Protein AF-A0A2T4ZI54-F1 (afdb_monomer)

pLDDT: mean 74.45, std 19.58, range [29.75, 97.88]

Foldseek 3Di:
DFAEEEQEDPVCVVLVVVVVVLVVVLVGGYQDDQDQDDPCRLVVSLVSLVPHLAYEQEAEQCLLVPVDDPVSSVVSQVVCVVVVRYDAEYCDDHQQCRDDPPSSVHDYAYCVVLSPDPPNQLPDPSNLVRQCSSCVSSVNNCSSQSSNLCRVQPPDQDDSLQVSLVVCVVDPVSVVSVVNVVVVVVVVVVVVVVVVVVVVVVLVVQLVVLLVVLVVCQVVVVVCVVVVHPDDRSDSCVSVVVSVVVVVVVVVVVVVVVVVVVVVVVCVVPDDDPPDPDDDDDDDPPVPPVVCPPPPPPPPPPPPPPDPDPPPPPDVVVVVVVVVVVVVVVVVVVVVVVVVVVVVVVVVVVVVVVVVVVVVVVVVVVVVVVVVVVVVVVVVVVVVVVVVVVVVVVVVVVVVVVVVVVVVVVVVVVVVVVVVVVVVVVVVVVVVVVVVVVPDDDDDDDDDDDDDDDDDDDDDDDDDDDDDDDDDDDDDDDDDDDPDDDDDDDPDDDPDQDWDDDQWKIFGQFPQWDWPVVPPPPDFGKTKIAGNVDRQKIKIKGKDFCVPNQDLVSSCCDPPAVRPDHFPWDWDDWAFQQDAPPQKGFIKIKIWGFPDDPPDTDTWIKIKTWIDGNVQRRMIIIMITIGHPVCVVVSVVSVSNRRRRMDTNHDDDDPPPD

Radius of gyration: 53.72 Å; Cα contacts (8 Å, |Δi|>4): 616; chains: 1; bounding box: 132×70×182 Å

Solvent-accessible surface area (backbone atoms only — not comparable to full-atom values): 38559 Å² total; per-residue (Å²): 127,33,47,34,22,80,44,66,59,78,90,49,44,71,67,49,50,55,52,49,51,66,47,40,76,72,73,47,46,63,56,77,88,77,76,75,72,65,99,57,28,79,53,54,54,49,55,50,44,69,49,21,55,29,32,37,35,47,41,54,62,61,76,76,40,86,90,54,92,52,64,71,55,53,51,53,44,52,53,26,47,77,72,72,26,51,46,49,33,24,60,29,90,67,73,48,80,70,45,65,85,74,57,35,78,48,82,53,39,59,39,34,68,52,73,72,42,83,78,65,64,49,78,38,68,41,54,31,52,50,39,34,52,55,13,52,73,72,72,37,62,58,45,36,61,50,43,40,18,43,61,75,36,44,96,55,90,39,71,46,42,51,52,47,32,69,73,43,65,85,39,77,64,23,54,56,51,48,54,54,47,52,51,53,50,52,51,53,48,50,51,54,49,51,51,54,51,48,56,50,48,54,52,51,49,61,38,51,54,42,50,49,50,47,61,66,45,45,62,56,47,56,56,38,52,76,66,78,42,96,70,80,78,80,56,68,61,57,53,47,46,55,47,54,46,56,46,50,54,47,51,51,49,53,49,53,52,49,50,50,50,50,53,51,51,50,50,64,68,69,54,70,79,80,78,76,94,71,89,80,88,85,92,83,76,71,79,62,62,70,67,57,70,81,73,64,87,84,62,89,84,76,75,77,83,84,66,77,88,78,83,63,101,73,50,67,71,58,55,50,51,49,51,55,49,48,55,50,49,50,53,51,49,51,54,50,50,50,53,49,49,52,51,50,50,51,52,52,52,48,52,51,50,51,53,51,48,51,50,52,49,51,51,50,54,52,50,54,48,53,52,50,52,50,50,52,52,51,51,53,51,51,50,54,53,49,50,53,52,48,53,52,52,53,51,52,52,50,52,52,52,48,56,54,50,50,50,52,50,51,55,48,50,54,50,49,54,49,51,50,51,51,53,48,52,53,47,54,51,48,50,56,50,49,69,60,50,78,77,69,83,90,89,88,85,90,91,85,89,81,89,81,86,84,87,82,88,85,87,81,87,91,79,90,85,89,89,83,87,88,84,88,83,86,84,86,84,88,90,80,93,72,91,76,78,78,78,77,77,80,77,79,85,75,93,63,76,59,63,49,72,56,78,48,35,31,27,42,55,37,89,66,49,43,77,48,85,83,59,78,60,97,66,63,70,56,50,42,34,33,28,71,92,38,81,72,28,35,37,40,39,37,53,43,74,22,74,84,21,68,41,46,64,53,36,42,44,55,61,56,41,69,17,103,69,50,58,63,58,58,76,77,46,83,41,73,57,74,86,44,63,87,56,53,49,55,32,28,44,35,30,42,37,64,52,80,52,104,88,49,85,49,75,25,34,36,44,35,41,38,31,24,43,74,93,39,64,23,35,29,37,37,37,42,35,38,25,48,65,92,45,48,75,56,54,54,51,40,51,50,56,24,47,48,50,50,42,80,68,42,94,73,88,55,80,65,65,91

Mean predicted aligned error: 22.23 Å

Sequence (658 aa):
MTDLFIAYRRADKERVDLIRQSLSSLGLTMAADIEPKGRGAAKAIRDAAASARVVLALWPAEILDPTQNHAGLYGLARTAHVDGRLVAARLAPLAVDKLEAPFDTLPTPDLSNWLAGDPRPAGAPEWQSLVGAIGRIIGRPALGELALALEADGATIGPAQIAFARRHREDAASATIWERFETAERERFADAFRKAHGVLMERHQGAQDRLKAALEAFPAYLQAVRKDATVQPPDPREAIADGAAALRDGVARLAADNERLQTALDRARVTPPPMAANGNRPWAWIGMTAAAFVVGSLGAATLTEFAGPFRGDAHPRIAGLAQAAQERAETVAQASAELARLREQARTAARRAETAEANLRNARTQLAHSQTELIQRQTQASEATGSTRRLQGELQAAQQALASAERKAQEAATRVAGLEQEVQALRETATAAADAAVTTGSVRPRPASGAAEPQPAPAPQPQAAPPAASAPLPPARPDGEVTGSVPPAPPPAMEGPYRHRRDRWSFAIPPGFRLDSENDLPGPVNSVLIHEQNRDAVVVVSANAARGACTAQAWYWDNIVEGSRPRRGEVTGDAALPQGEASFRGFAVRGRGVLQADRFRTDLDYYDLVAQRRGEPGVVYLVQARFPRSMAGEMIRSVHALWKDFEVTGPRAYPTRC

Secondary structure (DSSP, 8-state):
-EEEEEE--GGGHHHHHHHHHHHHTTT--BPP-----STTHHHHHHHHHHHEEEEEEEE-GGGG-TTS--HHHHHHHHHHHHTT-EEEEESS---GGGSPTTGGGS---B-HHHHH-SS--TT-HHHHHHHHHHHHHTT-TTHHHHHHHHHHHTTS--HHHHHHHHH-TTSHHHHHHHHHHHHHHHHHHHHHHHHHHHHHHHHHHHHHHHHHHHHHHHHHHHHHHTTT-------HHHHHHHHHHHHHHHHHHHHHHHHHHHHHHHHHHHSPPPP-S-------SSTTHHHHTTT-SS-TTSSSSS------TT-HHHHHHHHHHHHHHHHHHHHHHHHHHHHHHHHHHHHHHHHHHHHHHHHHHHHHHHHHHHHHHHHHHHHHHHHHHHHHHHHHHHHHHHHHHHHHHHHHHHHHHHHHHHHHHHHHHHHHHHHHHTT--------------------------------PPPPP--------PPPPPPPP---S--EEE-SSEEEEPPTTEEE-TT---SSS-EEEEEETTEEEEEEEEEEEE-TT-SSHHHHHIIIIISSSS---S-EEEEEEPPS--TTEEEEEEEEEEEEEETTEEEEEEEEEEEEEETT-TTEEEEEEEEEEGGGHHHHHHHHHHHHHT-EE-S--------

Organism: NCBI:txid1122261

Structure (mmCIF, N/CA/C/O backbone):
data_AF-A0A2T4ZI54-F1
#
_entry.id   AF-A0A2T4ZI54-F1
#
loop_
_atom_site.group_PDB
_atom_site.id
_atom_site.type_symbol
_atom_site.label_atom_id
_atom_site.label_alt_id
_atom_site.label_comp_id
_atom_site.label_asym_id
_atom_site.label_entity_id
_atom_site.label_seq_id
_atom_site.pdbx_PDB_ins_code
_atom_site.Cartn_x
_atom_site.Cartn_y
_atom_site.Cartn_z
_atom_site.occupancy
_atom_site.B_iso_or_equiv
_atom_site.auth_seq_id
_atom_site.auth_comp_id
_atom_site.auth_asym_id
_atom_site.auth_atom_id
_atom_site.pdbx_PDB_model_num
ATOM 1 N N . MET A 1 1 ? 22.259 -7.574 -18.062 1.00 79.25 1 MET A N 1
ATOM 2 C CA . MET A 1 1 ? 22.420 -6.857 -19.346 1.00 79.25 1 MET A CA 1
ATOM 3 C C . MET A 1 1 ? 22.139 -5.394 -19.056 1.00 79.25 1 MET A C 1
ATOM 5 O O . 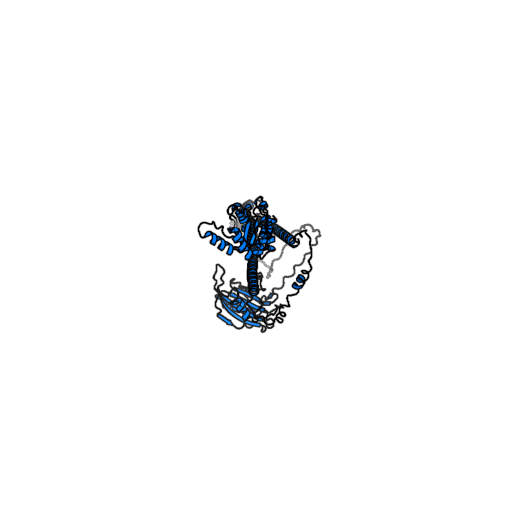MET A 1 1 ? 21.204 -5.156 -18.304 1.00 79.25 1 MET A O 1
ATOM 9 N N . THR A 1 2 ? 22.958 -4.454 -19.525 1.00 93.88 2 THR A N 1
ATOM 10 C CA . THR A 1 2 ? 22.757 -3.017 -19.256 1.00 93.88 2 THR A CA 1
ATOM 11 C C . THR A 1 2 ? 21.808 -2.406 -20.282 1.00 93.88 2 THR A C 1
ATOM 13 O O . THR A 1 2 ? 21.790 -2.820 -21.440 1.00 93.88 2 THR A O 1
ATOM 16 N N . ASP A 1 3 ? 21.020 -1.412 -19.889 1.00 94.75 3 ASP A N 1
ATOM 17 C CA . ASP A 1 3 ? 20.132 -0.711 -20.818 1.00 94.75 3 ASP A CA 1
ATOM 18 C C . ASP A 1 3 ? 20.918 0.207 -21.754 1.00 94.75 3 ASP A C 1
ATOM 20 O O . ASP A 1 3 ? 20.640 0.235 -22.951 1.00 94.75 3 ASP A O 1
ATOM 24 N N . LEU A 1 4 ? 21.920 0.921 -21.229 1.00 96.81 4 LEU A N 1
ATOM 25 C CA . LEU A 1 4 ? 22.591 1.998 -21.954 1.00 96.81 4 LEU A CA 1
ATOM 26 C C . LEU A 1 4 ? 24.120 1.970 -21.822 1.00 96.81 4 LEU A C 1
ATOM 28 O O . LEU A 1 4 ? 24.668 1.958 -20.718 1.00 96.81 4 LEU A O 1
ATOM 32 N N . PHE A 1 5 ? 24.808 2.075 -22.956 1.00 97.12 5 PHE A N 1
ATOM 33 C CA . PHE A 1 5 ? 26.211 2.481 -23.050 1.00 97.12 5 PHE A CA 1
ATOM 34 C C . PHE A 1 5 ? 26.284 3.868 -23.701 1.00 97.12 5 PHE A C 1
ATOM 36 O O . PHE A 1 5 ? 25.627 4.099 -24.714 1.00 97.12 5 PHE A O 1
ATOM 43 N N . ILE A 1 6 ? 27.083 4.790 -23.155 1.00 96.94 6 ILE A N 1
ATOM 44 C CA . ILE A 1 6 ? 27.324 6.099 -23.781 1.00 96.94 6 ILE A CA 1
ATOM 45 C C . ILE A 1 6 ? 28.722 6.103 -24.399 1.00 96.94 6 ILE A C 1
ATOM 47 O O . ILE A 1 6 ? 29.714 5.927 -23.695 1.00 96.94 6 ILE A O 1
ATOM 51 N N . ALA A 1 7 ? 28.791 6.334 -25.708 1.00 95.25 7 ALA A N 1
ATOM 52 C CA . ALA A 1 7 ? 30.020 6.535 -26.459 1.00 95.25 7 ALA A CA 1
ATOM 53 C C . ALA A 1 7 ? 30.257 8.043 -26.646 1.00 95.25 7 ALA A C 1
ATOM 55 O O . ALA A 1 7 ? 29.412 8.749 -27.196 1.00 95.25 7 ALA A O 1
ATOM 56 N N . TYR A 1 8 ? 31.398 8.543 -26.172 1.00 94.62 8 TYR A N 1
ATOM 57 C CA . TYR A 1 8 ? 31.727 9.970 -26.165 1.00 94.62 8 TYR A CA 1
ATOM 58 C C . TYR A 1 8 ? 33.244 10.202 -26.181 1.00 94.62 8 TYR A C 1
ATOM 60 O O . TYR A 1 8 ? 34.038 9.285 -25.957 1.00 94.62 8 TYR A O 1
ATOM 68 N N . ARG A 1 9 ? 33.658 11.446 -26.438 1.00 92.06 9 ARG A N 1
ATOM 69 C CA . ARG A 1 9 ? 35.056 11.888 -26.351 1.00 92.06 9 ARG A CA 1
ATOM 70 C C . ARG A 1 9 ? 35.384 12.282 -24.909 1.00 92.06 9 ARG A C 1
ATOM 72 O O . ARG A 1 9 ? 34.644 13.023 -24.278 1.00 92.06 9 ARG A O 1
ATOM 79 N N . ARG A 1 10 ? 36.533 11.835 -24.387 1.00 87.50 10 ARG A N 1
ATOM 80 C CA . ARG A 1 10 ? 36.926 12.044 -22.976 1.00 87.50 10 ARG A CA 1
ATOM 81 C C . ARG A 1 10 ? 36.964 13.517 -22.534 1.00 87.50 10 ARG A C 1
ATOM 83 O O . ARG A 1 10 ? 36.727 13.780 -21.361 1.00 87.50 10 ARG A O 1
ATOM 90 N N . ALA A 1 11 ? 37.255 14.446 -23.447 1.00 90.31 11 ALA A N 1
ATOM 91 C CA . ALA A 1 11 ? 37.250 15.886 -23.174 1.00 90.31 11 ALA A CA 1
ATOM 92 C C . ALA A 1 11 ? 35.875 16.394 -22.700 1.00 90.31 11 ALA A C 1
ATOM 94 O O . ALA A 1 11 ? 35.802 17.290 -21.870 1.00 90.31 11 ALA A O 1
ATOM 95 N N . ASP A 1 12 ? 34.793 15.764 -23.159 1.00 92.06 12 ASP A N 1
ATOM 96 C CA . ASP A 1 12 ? 33.416 16.150 -22.858 1.00 92.06 12 ASP A CA 1
ATOM 97 C C . ASP A 1 12 ? 32.852 15.482 -21.593 1.00 92.06 12 ASP A C 1
ATOM 99 O O . ASP A 1 12 ? 31.653 15.590 -21.324 1.00 92.06 12 ASP A O 1
ATOM 103 N N . LYS A 1 13 ? 33.686 14.771 -20.813 1.00 92.50 13 LYS A N 1
ATOM 104 C CA . LYS A 1 13 ? 33.238 13.921 -19.697 1.00 92.50 13 LYS A CA 1
ATOM 105 C C . LYS A 1 13 ? 32.281 14.629 -18.740 1.00 92.50 13 LYS A C 1
ATOM 107 O O . LYS A 1 13 ? 31.249 14.057 -18.421 1.00 92.50 13 LYS A O 1
ATOM 112 N N . GLU A 1 14 ? 32.569 15.865 -18.346 1.00 92.38 14 GLU A N 1
ATOM 113 C CA . GLU A 1 14 ? 31.722 16.626 -17.418 1.00 92.38 14 GLU A CA 1
ATOM 114 C C . GLU A 1 14 ? 30.298 16.826 -17.964 1.00 92.38 14 GLU A C 1
ATOM 116 O O . GLU A 1 14 ? 29.322 16.568 -17.262 1.00 92.38 14 GLU A O 1
ATOM 121 N N . ARG A 1 15 ? 30.158 17.184 -19.250 1.00 93.88 15 ARG A N 1
ATOM 122 C CA . ARG A 1 15 ? 28.851 17.328 -19.922 1.00 93.88 15 ARG A CA 1
ATOM 123 C C . ARG A 1 15 ? 28.124 15.990 -20.036 1.00 93.88 15 ARG A C 1
ATOM 125 O O . ARG A 1 15 ? 26.908 15.917 -19.866 1.00 93.88 15 ARG A O 1
ATOM 132 N N . VAL A 1 16 ? 28.870 14.922 -20.310 1.00 94.50 16 VAL A N 1
ATOM 133 C CA . VAL A 1 16 ? 28.321 13.565 -20.411 1.00 94.50 16 VAL A CA 1
ATOM 134 C C . VAL A 1 16 ? 27.897 13.022 -19.050 1.00 94.50 16 VAL A C 1
ATOM 136 O O . VAL A 1 16 ? 26.894 12.317 -18.976 1.00 94.50 16 VAL A O 1
ATOM 139 N N . ASP A 1 17 ? 28.582 13.386 -17.969 1.00 94.50 17 ASP A N 1
ATOM 140 C CA . ASP A 1 17 ? 28.205 12.991 -16.615 1.00 94.50 17 ASP A CA 1
ATOM 141 C C . ASP A 1 17 ? 26.891 13.665 -16.169 1.00 94.50 17 ASP A C 1
ATOM 143 O O . ASP A 1 17 ? 26.088 13.023 -15.490 1.00 94.50 17 ASP A O 1
ATOM 147 N N . LEU A 1 18 ? 26.580 14.879 -16.649 1.00 94.69 18 LEU A N 1
ATOM 148 C CA . LEU A 1 18 ? 25.251 15.492 -16.481 1.00 94.69 18 LEU A CA 1
ATOM 149 C C . LEU A 1 18 ? 24.150 14.698 -17.210 1.00 94.69 18 LEU A C 1
ATOM 151 O O . LEU A 1 18 ? 23.104 14.422 -16.624 1.00 94.69 18 LEU A O 1
ATOM 155 N N . ILE A 1 19 ? 24.390 14.269 -18.456 1.00 95.44 19 ILE A N 1
ATOM 156 C CA . ILE A 1 19 ? 23.457 13.412 -19.218 1.00 95.44 19 ILE A CA 1
ATOM 157 C C . ILE A 1 19 ? 23.288 12.051 -18.523 1.00 95.44 19 ILE A C 1
ATOM 159 O O . ILE A 1 19 ? 22.170 11.570 -18.353 1.00 95.44 19 ILE A O 1
ATOM 163 N N . ARG A 1 20 ? 24.393 11.441 -18.075 1.00 95.50 20 ARG A N 1
ATOM 164 C CA . ARG A 1 20 ? 24.437 10.174 -17.327 1.00 95.50 20 ARG A CA 1
ATOM 165 C C . ARG A 1 20 ? 23.597 10.253 -16.052 1.00 95.50 20 ARG A C 1
ATOM 167 O O . ARG A 1 20 ? 22.807 9.349 -15.802 1.00 95.50 20 ARG A O 1
ATOM 174 N N . GLN A 1 21 ? 23.715 11.330 -15.274 1.00 94.00 21 GLN A N 1
ATOM 175 C CA . GLN A 1 21 ? 22.882 11.562 -14.087 1.00 94.00 21 GLN A CA 1
ATOM 176 C C . GLN A 1 21 ? 21.392 11.660 -14.449 1.00 94.00 21 GLN A C 1
ATOM 178 O O . GLN A 1 21 ? 20.573 10.971 -13.841 1.00 94.00 21 GLN A O 1
ATOM 183 N N . SER A 1 22 ? 21.048 12.450 -15.472 1.00 94.25 22 SER A N 1
ATOM 184 C CA . SER A 1 22 ? 19.662 12.662 -15.914 1.00 94.25 22 SER A CA 1
ATOM 185 C C . SER A 1 22 ? 19.012 11.447 -16.591 1.00 94.25 22 SER A C 1
ATOM 187 O O . SER A 1 22 ? 17.789 11.358 -16.616 1.00 94.25 22 SER A O 1
ATOM 189 N N . LEU A 1 23 ? 19.791 10.504 -17.133 1.00 95.62 23 LEU A N 1
ATOM 190 C CA . LEU A 1 23 ? 19.287 9.217 -17.636 1.00 95.62 23 LEU A CA 1
ATOM 191 C C . LEU A 1 23 ? 19.207 8.159 -16.524 1.00 95.62 23 LEU A C 1
ATOM 193 O O . LEU A 1 23 ? 18.268 7.365 -16.497 1.00 95.62 23 LEU A O 1
ATOM 197 N N . SER A 1 24 ? 20.148 8.175 -15.576 1.00 94.69 24 SER A N 1
ATOM 198 C CA . SER A 1 24 ? 20.141 7.300 -14.396 1.00 94.69 24 SER A CA 1
ATOM 199 C C . SER A 1 24 ? 18.912 7.540 -13.507 1.00 94.69 24 SER A C 1
ATOM 201 O O . SER A 1 24 ? 18.289 6.583 -13.047 1.00 94.69 24 SER A O 1
ATOM 203 N N . SER A 1 25 ? 18.478 8.798 -13.340 1.00 93.06 25 SER A N 1
ATOM 204 C CA . SER A 1 25 ? 17.264 9.136 -12.576 1.00 93.06 25 SER A CA 1
ATOM 205 C C . SER A 1 25 ? 15.961 8.580 -13.178 1.00 93.06 25 SER A C 1
ATOM 207 O O . SER A 1 25 ? 14.980 8.437 -12.453 1.00 93.06 25 SER A O 1
ATOM 209 N N . LEU A 1 26 ? 15.953 8.184 -14.459 1.00 94.75 26 LEU A N 1
ATOM 210 C CA . LEU A 1 26 ? 14.836 7.480 -15.116 1.00 94.75 26 LEU A CA 1
ATOM 211 C C . LEU A 1 26 ? 14.829 5.957 -14.837 1.00 94.75 26 LEU A C 1
ATOM 213 O O . LEU A 1 26 ? 14.049 5.199 -15.432 1.00 94.75 26 LEU A O 1
ATOM 217 N N . GLY A 1 27 ? 15.724 5.487 -13.961 1.00 93.50 27 GLY A N 1
ATOM 218 C CA . GLY A 1 27 ? 15.899 4.076 -13.623 1.00 93.50 27 GLY A CA 1
ATOM 219 C C . GLY A 1 27 ? 16.558 3.262 -14.739 1.00 93.50 27 GLY A C 1
ATOM 220 O O . GLY A 1 27 ? 16.216 2.097 -14.920 1.00 93.50 27 GLY A O 1
ATOM 221 N N . LEU A 1 28 ? 17.445 3.871 -15.535 1.00 94.75 28 LEU A N 1
ATOM 222 C CA . LEU A 1 28 ? 18.171 3.180 -16.605 1.00 94.75 28 LEU A CA 1
ATOM 223 C C . LEU A 1 28 ? 19.477 2.576 -16.090 1.00 94.75 28 LEU A C 1
ATOM 225 O O . LEU A 1 28 ? 20.313 3.277 -15.519 1.00 94.75 28 LEU A O 1
ATOM 229 N N . THR A 1 29 ? 19.697 1.284 -16.348 1.00 94.94 29 THR A N 1
ATOM 230 C CA . THR A 1 29 ? 20.961 0.639 -15.975 1.00 94.94 29 THR A CA 1
ATOM 231 C C . THR A 1 29 ? 22.064 1.019 -16.961 1.00 94.94 29 THR A C 1
ATOM 233 O O . THR A 1 29 ? 22.042 0.666 -18.143 1.00 94.94 29 THR A O 1
ATOM 236 N N . MET A 1 30 ? 23.053 1.768 -16.479 1.00 94.31 30 MET A N 1
ATOM 237 C CA . MET A 1 30 ? 24.139 2.275 -17.313 1.00 94.31 30 MET A CA 1
ATOM 238 C C . MET A 1 30 ? 25.399 1.424 -17.204 1.00 94.31 30 MET A C 1
ATOM 240 O O . MET A 1 30 ? 25.796 1.002 -16.119 1.00 94.31 30 MET A O 1
ATOM 244 N N . ALA A 1 31 ? 26.074 1.223 -18.334 1.00 92.69 31 ALA A N 1
ATOM 245 C CA . ALA A 1 31 ? 27.422 0.681 -18.347 1.00 92.69 31 ALA A CA 1
ATOM 246 C C . ALA A 1 31 ? 28.390 1.606 -17.583 1.00 92.69 31 ALA A C 1
ATOM 248 O O . ALA A 1 31 ? 28.329 2.841 -17.695 1.00 92.69 31 ALA A O 1
ATOM 249 N N . ALA A 1 32 ? 29.292 0.988 -16.817 1.00 84.94 32 ALA A N 1
ATOM 250 C CA . ALA A 1 32 ? 30.359 1.689 -16.115 1.00 84.94 32 ALA A CA 1
ATOM 251 C C . ALA A 1 32 ? 31.218 2.495 -17.102 1.00 84.94 32 ALA A C 1
ATOM 253 O O . ALA A 1 32 ? 31.451 2.061 -18.231 1.00 84.94 32 ALA A O 1
ATOM 254 N N . ASP A 1 33 ? 31.695 3.665 -16.674 1.00 84.12 33 ASP A N 1
ATOM 255 C CA . ASP A 1 33 ? 32.693 4.411 -17.437 1.00 84.12 33 ASP A CA 1
ATOM 256 C C . ASP A 1 33 ? 34.033 3.658 -17.384 1.00 84.12 33 ASP A C 1
ATOM 258 O O . ASP A 1 33 ? 34.635 3.509 -16.319 1.00 84.12 33 ASP A O 1
ATOM 262 N N . ILE A 1 34 ? 34.468 3.123 -18.526 1.00 81.81 34 ILE A N 1
ATOM 263 C CA . ILE A 1 34 ? 35.694 2.329 -18.625 1.00 81.81 34 ILE A CA 1
ATOM 264 C C . ILE A 1 34 ? 36.848 3.279 -18.920 1.00 81.81 34 ILE A C 1
ATOM 266 O O . ILE A 1 34 ? 37.116 3.614 -20.075 1.00 81.81 34 ILE A O 1
ATOM 270 N N . GLU A 1 35 ? 37.576 3.673 -17.874 1.00 74.12 35 GLU A N 1
ATOM 271 C CA . GLU A 1 35 ? 38.832 4.394 -18.058 1.00 74.12 35 GLU A CA 1
ATOM 272 C C . GLU A 1 35 ? 39.824 3.538 -18.866 1.00 74.12 35 GLU A C 1
ATOM 274 O O . GLU A 1 35 ? 40.182 2.436 -18.434 1.00 74.12 35 GLU A O 1
ATOM 279 N N . PRO A 1 36 ? 40.326 4.020 -20.019 1.00 65.75 36 PRO A N 1
ATOM 280 C CA . PRO A 1 36 ? 41.179 3.218 -20.881 1.00 65.75 36 PRO A CA 1
ATOM 281 C C . PRO A 1 36 ? 42.621 3.153 -20.355 1.00 65.75 36 PRO A C 1
ATOM 283 O O . PRO A 1 36 ? 43.523 3.822 -20.858 1.00 65.75 36 PRO A O 1
ATOM 286 N N . LYS A 1 37 ? 42.848 2.323 -19.333 1.00 70.94 37 LYS A N 1
ATOM 287 C CA . LYS A 1 37 ? 44.170 2.028 -18.763 1.00 70.94 37 LYS A CA 1
ATOM 288 C C . LYS A 1 37 ? 44.643 0.640 -19.219 1.00 70.94 37 LYS A C 1
ATOM 290 O O . LYS A 1 37 ? 44.110 -0.384 -18.807 1.00 70.94 37 LYS A O 1
ATOM 295 N N . GLY A 1 38 ? 45.676 0.611 -20.065 1.00 73.69 38 GLY A N 1
ATOM 296 C CA . GLY A 1 38 ? 46.354 -0.615 -20.513 1.00 73.69 38 GLY A CA 1
ATOM 297 C C . GLY A 1 38 ? 45.797 -1.268 -21.789 1.00 73.69 38 GLY A C 1
ATOM 298 O O . GLY A 1 38 ? 44.783 -0.854 -22.352 1.00 73.69 38 GLY A O 1
ATOM 299 N N . ARG A 1 39 ? 46.482 -2.325 -22.258 1.00 72.44 39 ARG A N 1
ATOM 300 C CA . ARG A 1 39 ? 46.256 -2.979 -23.571 1.00 72.44 39 ARG A CA 1
ATOM 301 C C . ARG A 1 39 ? 44.875 -3.642 -23.755 1.00 72.44 39 ARG A C 1
ATOM 303 O O . ARG A 1 39 ? 44.551 -4.037 -24.868 1.00 72.44 39 ARG A O 1
ATOM 310 N N . GLY A 1 40 ? 44.061 -3.764 -22.701 1.00 82.62 40 GLY A N 1
ATOM 311 C CA . GLY A 1 40 ? 42.714 -4.353 -22.757 1.00 82.62 40 GLY A CA 1
ATOM 312 C C . GLY A 1 40 ? 41.566 -3.359 -22.989 1.00 82.62 40 GLY A C 1
ATOM 313 O O . GLY A 1 40 ? 40.462 -3.781 -23.328 1.00 82.62 40 GLY A O 1
ATOM 314 N N . ALA A 1 41 ? 41.804 -2.052 -22.839 1.00 82.69 41 ALA A N 1
ATOM 315 C CA . ALA A 1 41 ? 40.751 -1.034 -22.774 1.00 82.69 41 ALA A CA 1
ATOM 316 C C . ALA A 1 41 ? 39.789 -1.023 -23.976 1.00 82.69 41 ALA A C 1
ATOM 318 O O . ALA A 1 41 ? 38.573 -1.081 -23.809 1.00 82.69 41 ALA A O 1
ATOM 319 N N . ALA A 1 42 ? 40.325 -1.018 -25.200 1.00 84.62 42 ALA A N 1
ATOM 320 C CA . ALA A 1 42 ? 39.523 -1.009 -26.427 1.00 84.62 42 ALA A CA 1
ATOM 321 C C . ALA A 1 42 ? 38.756 -2.325 -26.673 1.00 84.62 42 ALA A C 1
ATOM 323 O O . ALA A 1 42 ? 37.841 -2.367 -27.497 1.00 84.62 42 ALA A O 1
ATOM 324 N N . LYS A 1 43 ? 39.121 -3.417 -25.985 1.00 89.75 43 LYS A N 1
ATOM 325 C CA . LYS A 1 43 ? 38.301 -4.631 -25.942 1.00 89.75 43 LYS A CA 1
ATOM 326 C C . LYS A 1 43 ? 37.165 -4.448 -24.934 1.00 89.75 43 LYS A C 1
ATOM 328 O O . LYS A 1 43 ? 36.015 -4.538 -25.332 1.00 89.75 43 LYS A O 1
ATOM 333 N N . ALA A 1 44 ? 37.478 -4.069 -23.694 1.00 89.50 44 ALA A N 1
ATOM 334 C CA . ALA A 1 44 ? 36.484 -3.866 -22.637 1.00 89.50 44 ALA A CA 1
ATOM 335 C C . ALA A 1 44 ? 35.383 -2.855 -23.021 1.00 89.50 44 ALA A C 1
ATOM 337 O O . ALA A 1 44 ? 34.211 -3.103 -22.762 1.00 89.50 44 ALA A O 1
ATOM 338 N N . ILE A 1 45 ? 35.737 -1.760 -23.705 1.00 91.31 45 ILE A N 1
ATOM 339 C CA . ILE A 1 45 ? 34.778 -0.778 -24.242 1.00 91.31 45 ILE A CA 1
ATOM 340 C C . ILE A 1 45 ? 33.834 -1.407 -25.280 1.00 91.31 45 ILE A C 1
ATOM 342 O O . ILE A 1 45 ? 32.628 -1.174 -25.229 1.00 91.31 45 ILE A O 1
ATOM 346 N N . ARG A 1 46 ? 34.357 -2.227 -26.204 1.00 91.25 46 ARG A N 1
ATOM 347 C CA . ARG A 1 46 ? 33.536 -2.930 -27.205 1.00 91.25 46 ARG A CA 1
ATOM 348 C C . ARG A 1 46 ? 32.660 -4.003 -26.571 1.00 91.25 46 ARG A C 1
ATOM 350 O O . ARG A 1 46 ? 31.490 -4.083 -26.917 1.00 91.25 46 ARG A O 1
ATOM 357 N N . ASP A 1 47 ? 33.193 -4.767 -25.622 1.00 92.38 47 ASP A N 1
ATOM 358 C CA . ASP A 1 47 ? 32.447 -5.791 -24.887 1.00 92.38 47 ASP A CA 1
ATOM 359 C C . ASP A 1 47 ? 31.299 -5.143 -24.078 1.00 92.38 47 ASP A C 1
ATOM 361 O O . ASP A 1 47 ? 30.165 -5.623 -24.107 1.00 92.38 47 ASP A O 1
ATOM 365 N N . ALA A 1 48 ? 31.548 -3.994 -23.435 1.00 93.06 48 ALA A N 1
ATOM 366 C CA . ALA A 1 48 ? 30.530 -3.228 -22.716 1.00 93.06 48 ALA A CA 1
ATOM 367 C C . ALA A 1 48 ? 29.453 -2.646 -23.647 1.00 93.06 48 ALA A C 1
ATOM 369 O O . ALA A 1 48 ? 28.265 -2.798 -23.361 1.00 93.06 48 ALA A O 1
ATOM 370 N N . ALA A 1 49 ? 29.841 -2.044 -24.777 1.00 93.81 49 ALA A N 1
ATOM 371 C CA . ALA A 1 49 ? 28.899 -1.548 -25.781 1.00 93.81 49 ALA A CA 1
ATOM 372 C C . ALA A 1 49 ? 28.071 -2.686 -26.408 1.00 93.81 49 ALA A C 1
ATOM 374 O O . ALA A 1 49 ? 26.859 -2.556 -26.563 1.00 93.81 49 ALA A O 1
ATOM 375 N N . ALA A 1 50 ? 28.690 -3.837 -26.689 1.00 93.56 50 ALA A N 1
ATOM 376 C CA . ALA A 1 50 ? 28.000 -5.027 -27.179 1.00 93.56 50 ALA A CA 1
ATOM 377 C C . ALA A 1 50 ? 26.995 -5.580 -26.155 1.00 93.56 50 ALA A C 1
ATOM 379 O O . ALA A 1 50 ? 25.925 -6.041 -26.552 1.00 93.56 50 ALA A O 1
ATOM 380 N N . SER A 1 51 ? 27.303 -5.492 -24.855 1.00 94.19 51 SER A N 1
ATOM 381 C CA . SER A 1 51 ? 26.425 -5.935 -23.760 1.00 94.19 51 SER A CA 1
ATOM 382 C C . SER A 1 51 ? 25.224 -5.020 -23.478 1.00 94.19 51 SER A C 1
ATOM 384 O O . SER A 1 51 ? 24.307 -5.435 -22.765 1.00 94.19 51 SER A O 1
ATOM 386 N N . ALA A 1 52 ? 25.224 -3.794 -24.014 1.00 96.50 52 ALA A N 1
ATOM 387 C CA . ALA A 1 52 ? 24.183 -2.801 -23.777 1.00 96.50 52 ALA A CA 1
ATOM 388 C C . ALA A 1 52 ? 23.026 -2.912 -24.782 1.00 96.50 52 ALA A C 1
ATOM 390 O O . ALA A 1 52 ? 23.216 -3.247 -25.952 1.00 96.50 52 ALA A O 1
ATOM 391 N N . ARG A 1 53 ? 21.803 -2.606 -24.343 1.00 96.62 53 ARG A N 1
ATOM 392 C CA . ARG A 1 53 ? 20.608 -2.638 -25.206 1.00 96.62 53 ARG A CA 1
ATOM 393 C C . ARG A 1 53 ? 20.552 -1.444 -26.164 1.00 96.62 53 ARG A C 1
ATOM 395 O O . ARG A 1 53 ? 20.115 -1.609 -27.297 1.00 96.62 53 ARG A O 1
ATOM 402 N N . VAL A 1 54 ? 21.047 -0.284 -25.732 1.00 97.38 54 VAL A N 1
ATOM 403 C CA . VAL A 1 54 ? 21.223 0.938 -26.531 1.00 97.38 54 VAL A CA 1
ATOM 404 C C . VAL A 1 54 ? 22.657 1.442 -26.413 1.00 97.38 54 VAL A C 1
ATOM 406 O O . VAL A 1 54 ? 23.245 1.437 -25.330 1.00 97.38 54 VAL A O 1
ATOM 409 N N . VAL A 1 55 ? 23.193 1.945 -27.523 1.00 97.50 55 VAL A N 1
ATOM 410 C CA . VAL A 1 55 ? 24.418 2.749 -27.553 1.00 97.50 55 VAL A CA 1
ATOM 411 C C . VAL A 1 55 ? 24.038 4.181 -27.914 1.00 97.50 55 VAL A C 1
ATOM 413 O O . VAL A 1 55 ? 23.527 4.431 -29.003 1.00 97.50 55 VAL A O 1
ATOM 416 N N . LEU A 1 56 ? 24.291 5.121 -27.006 1.00 97.88 56 LEU A N 1
ATOM 417 C CA . LEU A 1 56 ? 24.136 6.553 -27.245 1.00 97.88 56 LEU A CA 1
ATOM 418 C C . LEU A 1 56 ? 25.478 7.144 -27.688 1.00 97.88 56 LEU A C 1
ATOM 420 O O . LEU A 1 56 ? 26.399 7.240 -26.880 1.00 97.88 56 LEU A O 1
ATOM 424 N N . ALA A 1 57 ? 25.588 7.541 -28.954 1.00 96.88 57 ALA A N 1
ATOM 425 C CA . ALA A 1 57 ? 26.728 8.298 -29.464 1.00 96.88 57 ALA A CA 1
ATOM 426 C C . ALA A 1 57 ? 26.509 9.800 -29.237 1.00 96.88 57 ALA A C 1
ATOM 428 O O . ALA A 1 57 ? 25.515 10.369 -29.693 1.00 96.88 57 ALA A O 1
ATOM 429 N N . LEU A 1 58 ? 27.444 10.435 -28.531 1.00 96.81 58 LEU A N 1
ATOM 430 C CA . LEU A 1 58 ? 27.438 11.871 -28.266 1.00 96.81 58 LEU A CA 1
ATOM 431 C C . LEU A 1 58 ? 28.517 12.550 -29.109 1.00 96.81 58 LEU A C 1
ATOM 433 O O . LEU A 1 58 ? 29.712 12.369 -28.870 1.00 96.81 58 LEU A O 1
ATOM 437 N N . TRP A 1 59 ? 28.082 13.315 -30.108 1.00 96.06 59 TRP A N 1
ATOM 438 C CA . TRP A 1 59 ? 28.955 13.987 -31.064 1.00 96.06 59 TRP A CA 1
ATOM 439 C C . TRP A 1 59 ? 29.431 15.348 -30.521 1.00 96.06 59 TRP A C 1
ATOM 441 O O . TRP A 1 59 ? 28.594 16.228 -30.283 1.00 96.06 59 TRP A O 1
ATOM 451 N N . PRO A 1 60 ? 30.747 15.549 -30.319 1.00 94.50 60 PRO A N 1
ATOM 452 C CA . PRO A 1 60 ? 31.322 16.854 -29.995 1.00 94.50 60 PRO A CA 1
ATOM 453 C C . PRO A 1 60 ? 31.434 17.738 -31.251 1.00 94.50 60 PRO A C 1
ATOM 455 O O . PRO A 1 60 ? 31.284 17.246 -32.370 1.00 94.50 60 PRO A O 1
ATOM 458 N N . ALA A 1 61 ? 31.734 19.032 -31.092 1.00 91.19 61 ALA A N 1
ATOM 459 C CA . ALA A 1 61 ? 31.907 19.949 -32.230 1.00 91.19 61 ALA A CA 1
ATOM 460 C C . ALA A 1 61 ? 33.070 19.524 -33.145 1.00 91.19 61 ALA A C 1
ATOM 462 O O . ALA A 1 61 ? 32.996 19.616 -34.368 1.00 91.19 61 ALA A O 1
ATOM 463 N N . GLU A 1 62 ? 34.138 19.012 -32.537 1.00 92.81 62 GLU A N 1
ATOM 464 C CA . GLU A 1 62 ? 35.379 18.624 -33.200 1.00 92.81 62 GLU A CA 1
ATOM 465 C C . GLU A 1 62 ? 35.265 17.323 -34.000 1.00 92.81 62 GLU A C 1
ATOM 467 O O . GLU A 1 62 ? 36.216 16.940 -34.662 1.00 92.81 62 GLU A O 1
ATOM 472 N N . ILE A 1 63 ? 34.110 16.652 -34.014 1.00 92.50 63 ILE A N 1
ATOM 473 C CA . ILE A 1 63 ? 33.915 15.403 -34.770 1.00 92.50 63 ILE A CA 1
ATOM 474 C C . ILE A 1 63 ? 34.131 15.553 -36.292 1.00 92.50 63 ILE A C 1
ATOM 476 O O . ILE A 1 63 ? 34.345 14.560 -36.991 1.00 92.50 63 ILE A O 1
ATOM 480 N N . LEU A 1 64 ? 34.064 16.793 -36.793 1.00 90.31 64 LEU A N 1
ATOM 481 C CA . LEU A 1 64 ? 34.336 17.183 -38.180 1.00 90.31 64 LEU A CA 1
ATOM 482 C C . LEU A 1 64 ? 35.767 17.711 -38.399 1.00 90.31 64 LEU A C 1
ATOM 484 O O . LEU A 1 64 ? 36.105 18.075 -39.522 1.00 90.31 64 LEU A O 1
ATOM 488 N N . ASP A 1 65 ? 36.596 17.787 -37.355 1.00 88.62 65 ASP A N 1
ATOM 489 C CA . ASP A 1 65 ? 38.003 18.175 -37.454 1.00 88.62 65 ASP A CA 1
ATOM 490 C C . ASP A 1 65 ? 38.833 16.973 -37.949 1.00 88.62 65 ASP A C 1
ATOM 492 O O . ASP A 1 65 ? 39.043 16.016 -37.197 1.00 88.62 65 ASP A O 1
ATOM 496 N N . PRO A 1 66 ? 39.346 16.991 -39.197 1.00 81.12 66 PRO A N 1
ATOM 497 C CA . PRO A 1 66 ? 40.093 15.865 -39.752 1.00 81.12 66 PRO A CA 1
ATOM 498 C C . PRO A 1 66 ? 41.455 15.660 -39.073 1.00 81.12 66 PRO A C 1
ATOM 500 O O . PRO A 1 66 ? 42.097 14.635 -39.299 1.00 81.12 66 PRO A O 1
ATOM 503 N N . THR A 1 67 ? 41.923 16.613 -38.257 1.00 84.25 67 THR A N 1
ATOM 504 C CA . THR A 1 67 ? 43.174 16.480 -37.497 1.00 84.25 67 THR A CA 1
ATOM 505 C C . THR A 1 67 ? 43.004 15.646 -36.224 1.00 84.25 67 THR A C 1
ATOM 507 O O . THR A 1 67 ? 43.998 15.196 -35.647 1.00 84.25 67 THR A O 1
ATOM 510 N N . GLN A 1 68 ? 41.764 15.387 -35.794 1.00 84.88 68 GLN A N 1
ATOM 511 C CA . GLN A 1 68 ? 41.467 14.669 -34.559 1.00 84.88 68 GLN A CA 1
ATOM 512 C C . GLN A 1 68 ? 41.013 13.228 -34.808 1.00 84.88 68 GLN A C 1
ATOM 514 O O . GLN A 1 68 ? 40.159 12.925 -35.640 1.00 84.88 68 GLN A O 1
ATOM 519 N N . ASN A 1 69 ? 41.584 12.294 -34.043 1.00 84.31 69 ASN A N 1
ATOM 520 C CA . ASN A 1 69 ? 41.271 10.877 -34.193 1.00 84.31 69 ASN A CA 1
ATOM 521 C C . ASN A 1 69 ? 39.962 10.507 -33.475 1.00 84.31 69 ASN A C 1
ATOM 523 O O . ASN A 1 69 ? 39.953 10.181 -32.286 1.00 84.31 69 ASN A O 1
ATOM 527 N N . HIS A 1 70 ? 38.870 10.490 -34.237 1.00 87.06 70 HIS A N 1
ATOM 528 C CA . HIS A 1 70 ? 37.545 10.066 -33.779 1.00 87.06 70 HIS A CA 1
ATOM 529 C C . HIS A 1 70 ? 37.156 8.636 -34.196 1.00 87.06 70 HIS A C 1
ATOM 531 O O . HIS A 1 70 ? 36.031 8.205 -33.935 1.00 87.06 70 HIS A O 1
ATOM 537 N N . ALA A 1 71 ? 38.075 7.862 -34.790 1.00 85.88 71 ALA A N 1
ATOM 538 C CA . ALA A 1 71 ? 37.782 6.544 -35.365 1.00 85.88 71 ALA A CA 1
ATOM 539 C C . ALA A 1 71 ? 37.174 5.546 -34.358 1.00 85.88 71 ALA A C 1
ATOM 541 O O . ALA A 1 71 ? 36.360 4.704 -34.729 1.00 85.88 71 ALA A O 1
ATOM 542 N N . GLY A 1 72 ? 37.520 5.658 -33.069 1.00 87.19 72 GLY A N 1
ATOM 543 C CA . GLY A 1 72 ? 36.925 4.836 -32.010 1.00 87.19 72 GLY A CA 1
ATOM 544 C C . GLY A 1 72 ? 35.439 5.123 -31.761 1.00 87.19 72 GLY A C 1
ATOM 545 O O . GLY A 1 72 ? 34.670 4.189 -31.544 1.00 87.19 72 GLY A O 1
ATOM 546 N N . LEU A 1 73 ? 35.021 6.393 -31.829 1.00 91.62 73 LEU A N 1
ATOM 547 C CA . LEU A 1 73 ? 33.623 6.793 -31.637 1.00 91.62 73 LEU A CA 1
ATOM 548 C C . LEU A 1 73 ? 32.777 6.398 -32.854 1.00 91.62 73 LEU A C 1
ATOM 550 O O . LEU A 1 73 ? 31.749 5.744 -32.691 1.00 91.62 73 LEU A O 1
ATOM 554 N N . TYR A 1 74 ? 33.265 6.700 -34.061 1.00 92.81 74 TYR A N 1
ATOM 555 C CA . TYR A 1 74 ? 32.633 6.275 -35.312 1.00 92.81 74 TYR A CA 1
ATOM 556 C C . TYR A 1 74 ? 32.524 4.747 -35.424 1.00 92.81 74 TYR A C 1
ATOM 558 O O . TYR A 1 74 ? 31.469 4.235 -35.788 1.00 92.81 74 TYR A O 1
ATOM 566 N N . GLY A 1 75 ? 33.564 3.999 -35.037 1.00 93.00 75 GLY A N 1
ATOM 567 C CA . GLY A 1 75 ? 33.540 2.535 -35.032 1.00 93.00 75 GLY A CA 1
ATOM 568 C C . GLY A 1 75 ? 32.446 1.953 -34.130 1.00 93.00 75 GLY A C 1
ATOM 569 O O . GLY A 1 75 ? 31.690 1.091 -34.571 1.00 93.00 75 GLY A O 1
ATOM 570 N N . LEU A 1 76 ? 32.310 2.460 -32.898 1.00 93.94 76 LEU A N 1
ATOM 571 C CA . LEU A 1 76 ? 31.246 2.040 -31.975 1.00 93.94 76 LEU A CA 1
ATOM 572 C C . LEU A 1 76 ? 29.853 2.425 -32.488 1.00 93.94 76 LEU A C 1
ATOM 574 O O . LEU A 1 76 ? 28.945 1.592 -32.470 1.00 93.94 76 LEU A O 1
ATOM 578 N N . ALA A 1 77 ? 29.689 3.660 -32.973 1.00 95.12 77 ALA A N 1
ATOM 579 C CA . ALA A 1 77 ? 28.423 4.135 -33.521 1.00 95.12 77 ALA A CA 1
ATOM 580 C C . ALA A 1 77 ? 27.995 3.309 -34.746 1.00 95.12 77 ALA A C 1
ATOM 582 O O . ALA A 1 77 ? 26.834 2.920 -34.851 1.00 95.12 77 ALA A O 1
ATOM 583 N N . ARG A 1 78 ? 28.935 2.964 -35.637 1.00 95.69 78 ARG A N 1
ATOM 584 C CA . ARG A 1 78 ? 28.666 2.171 -36.844 1.00 95.69 78 ARG A CA 1
ATOM 585 C C . ARG A 1 78 ? 28.239 0.747 -36.499 1.00 95.69 78 ARG A C 1
ATOM 587 O O . ARG A 1 78 ? 27.255 0.272 -37.058 1.00 95.69 78 ARG A O 1
ATOM 594 N N . THR A 1 79 ? 28.916 0.090 -35.552 1.00 94.94 79 THR A N 1
ATOM 595 C CA . THR A 1 79 ? 28.496 -1.232 -35.054 1.00 94.94 79 THR A CA 1
ATOM 596 C C . THR A 1 79 ? 27.088 -1.171 -34.457 1.00 94.94 79 THR A C 1
ATOM 598 O O . THR A 1 79 ? 26.219 -1.939 -34.854 1.00 94.94 79 THR A O 1
ATOM 601 N N . ALA A 1 80 ? 26.819 -0.199 -33.580 1.00 95.94 80 ALA A N 1
ATOM 602 C CA . ALA A 1 80 ? 25.499 -0.040 -32.977 1.00 95.94 80 ALA A CA 1
ATOM 603 C C . ALA A 1 80 ? 24.390 0.298 -33.989 1.00 95.94 80 ALA A C 1
ATOM 605 O O . ALA A 1 80 ? 23.244 -0.100 -33.784 1.00 95.94 80 ALA A O 1
ATOM 606 N N . HIS A 1 81 ? 24.706 1.021 -35.068 1.00 96.44 81 HIS A N 1
ATOM 607 C CA . HIS A 1 81 ? 23.756 1.322 -36.138 1.00 96.44 81 HIS A CA 1
ATOM 608 C C . HIS A 1 81 ? 23.366 0.059 -36.911 1.00 96.44 81 HIS A C 1
ATOM 610 O O . HIS A 1 81 ? 22.178 -0.187 -37.098 1.00 96.44 81 HIS A O 1
ATOM 616 N N . VAL A 1 82 ? 24.351 -0.762 -37.301 1.00 96.06 82 VAL A N 1
ATOM 617 C CA . VAL A 1 82 ? 24.119 -2.052 -37.979 1.00 96.06 82 VAL A CA 1
ATOM 618 C C . VAL A 1 82 ? 23.247 -2.978 -37.124 1.00 96.06 82 VAL A C 1
ATOM 620 O O . VAL A 1 82 ? 22.357 -3.638 -37.652 1.00 96.06 82 VAL A O 1
ATOM 623 N N . ASP A 1 83 ? 23.438 -2.962 -35.804 1.00 95.19 83 ASP A N 1
ATOM 624 C CA . ASP A 1 83 ? 22.633 -3.744 -34.858 1.00 95.19 83 ASP A CA 1
ATOM 625 C C . ASP A 1 83 ? 21.244 -3.135 -34.553 1.00 95.19 83 ASP A C 1
ATOM 627 O O . ASP A 1 83 ? 20.485 -3.708 -33.771 1.00 95.19 83 ASP A O 1
ATOM 631 N N . GLY A 1 84 ? 20.906 -1.956 -35.090 1.00 95.75 84 GLY A N 1
ATOM 632 C CA . GLY A 1 84 ? 19.651 -1.248 -34.791 1.00 95.75 84 GLY A CA 1
ATOM 633 C C . GLY A 1 84 ? 19.549 -0.682 -33.364 1.00 95.75 84 GLY A C 1
ATOM 634 O O . GLY A 1 84 ? 18.450 -0.405 -32.889 1.00 95.75 84 GLY A O 1
ATOM 635 N N . ARG A 1 85 ? 20.683 -0.517 -32.668 1.00 96.81 85 ARG A N 1
ATOM 636 C CA . ARG A 1 85 ? 20.785 -0.100 -31.251 1.00 96.81 85 ARG A CA 1
ATOM 637 C C . ARG A 1 85 ? 21.315 1.322 -31.039 1.00 96.81 85 ARG A C 1
ATOM 639 O O . ARG A 1 85 ? 21.466 1.747 -29.893 1.00 96.81 85 ARG A O 1
ATOM 646 N N . LEU A 1 86 ? 21.644 2.043 -32.111 1.00 97.50 86 LEU A N 1
ATOM 647 C CA . LEU A 1 86 ? 22.201 3.394 -32.032 1.00 97.50 86 LEU A CA 1
ATOM 648 C C . LEU A 1 86 ? 21.127 4.452 -31.746 1.00 97.50 86 LEU A C 1
ATOM 650 O O . LEU A 1 86 ? 20.132 4.555 -32.461 1.00 97.50 86 LEU A O 1
ATOM 654 N N . VAL A 1 87 ? 21.414 5.321 -30.780 1.00 97.56 87 VAL A N 1
ATOM 655 C CA . VAL A 1 87 ? 20.826 6.662 -30.660 1.00 97.56 87 VAL A CA 1
ATOM 656 C C . VAL A 1 87 ? 21.962 7.680 -30.761 1.00 97.56 87 VAL A C 1
ATOM 658 O O . VAL A 1 87 ? 23.055 7.435 -30.256 1.00 97.56 87 VAL A O 1
ATOM 661 N N . ALA A 1 88 ? 21.729 8.813 -31.417 1.00 96.75 88 ALA A N 1
ATOM 662 C CA . ALA A 1 88 ? 22.727 9.863 -31.598 1.00 96.75 88 ALA A CA 1
ATOM 663 C C . ALA A 1 88 ? 22.232 11.192 -31.013 1.00 96.75 88 ALA A C 1
ATOM 665 O O . ALA A 1 88 ? 21.045 11.497 -31.089 1.00 96.75 88 ALA A O 1
ATOM 666 N N . ALA A 1 89 ? 23.136 11.997 -30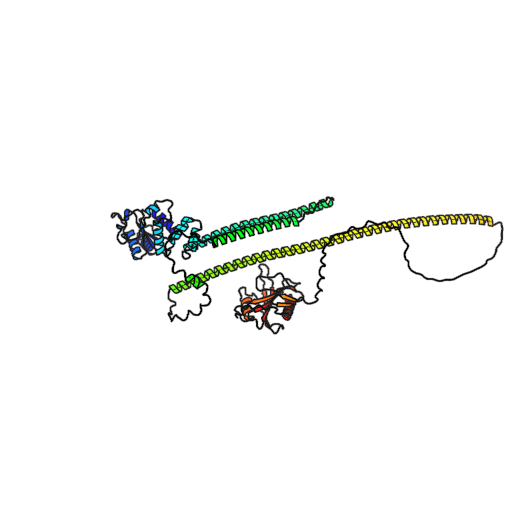.457 1.00 97.25 89 ALA A N 1
ATOM 667 C CA . ALA A 1 89 ? 22.866 13.385 -30.081 1.00 97.25 89 ALA A CA 1
ATOM 668 C C . ALA A 1 89 ? 24.136 14.241 -30.202 1.00 97.25 89 ALA A C 1
ATOM 670 O O . ALA A 1 89 ? 25.252 13.721 -30.196 1.00 97.25 89 ALA A O 1
ATOM 671 N N . ARG A 1 90 ? 23.974 15.560 -30.316 1.00 95.81 90 ARG A N 1
ATOM 672 C CA . ARG A 1 90 ? 25.070 16.539 -30.370 1.00 95.81 90 ARG A CA 1
ATOM 673 C C . ARG A 1 90 ? 25.284 17.191 -29.004 1.00 95.81 90 ARG A C 1
ATOM 675 O O . ARG A 1 90 ? 24.319 17.491 -28.307 1.00 95.81 90 ARG A O 1
ATOM 682 N N . LEU A 1 91 ? 26.543 17.443 -28.648 1.00 94.94 91 LEU A N 1
ATOM 683 C CA . LEU A 1 91 ? 26.947 18.194 -27.445 1.00 94.94 91 LEU A CA 1
ATOM 684 C C . LEU A 1 91 ? 27.209 19.687 -27.720 1.00 94.94 91 LEU A C 1
ATOM 686 O O . LEU A 1 91 ? 27.484 20.452 -26.794 1.00 94.94 91 LEU A O 1
ATOM 690 N N . ALA A 1 92 ? 27.184 20.076 -28.994 1.00 91.94 92 ALA A N 1
ATOM 691 C CA . ALA A 1 92 ? 27.462 21.408 -29.514 1.00 91.94 92 ALA A CA 1
ATOM 692 C C . ALA A 1 92 ? 26.775 21.576 -30.887 1.00 91.94 92 ALA A C 1
ATOM 694 O O . ALA A 1 92 ? 26.604 20.570 -31.586 1.00 91.94 92 ALA A O 1
ATOM 695 N N . PRO A 1 93 ? 26.457 22.810 -31.322 1.00 89.69 93 PRO A N 1
ATOM 696 C CA . PRO A 1 93 ? 25.907 23.057 -32.650 1.00 89.69 93 PRO A CA 1
ATOM 697 C C . PRO A 1 93 ? 26.822 22.519 -33.751 1.00 89.69 93 PRO A C 1
ATOM 699 O O . PRO A 1 93 ? 27.977 22.921 -33.880 1.00 89.69 93 PRO A O 1
ATOM 702 N N . LEU A 1 94 ? 26.288 21.591 -34.545 1.00 90.75 94 LEU A N 1
ATOM 703 C CA . LEU A 1 94 ? 27.028 20.864 -35.575 1.00 90.75 94 LEU A CA 1
ATOM 704 C C . LEU A 1 94 ? 26.173 20.679 -36.831 1.00 90.75 94 LEU A C 1
ATOM 706 O O . LEU A 1 94 ? 24.994 20.325 -36.731 1.00 90.75 94 LEU A O 1
ATOM 710 N N . ALA A 1 95 ? 26.796 20.866 -37.994 1.00 91.31 95 ALA A N 1
ATOM 711 C CA . ALA A 1 95 ? 26.248 20.545 -39.309 1.00 91.31 95 ALA A CA 1
ATOM 712 C C . ALA A 1 95 ? 26.187 19.014 -39.491 1.00 91.31 95 ALA A C 1
ATOM 714 O O . ALA A 1 95 ? 27.198 18.378 -39.790 1.00 91.31 95 ALA A O 1
ATOM 715 N N . VAL A 1 96 ? 25.017 18.420 -39.227 1.00 90.06 96 VAL A N 1
ATOM 716 C CA . VAL A 1 96 ? 24.800 16.956 -39.251 1.00 90.06 96 VAL A CA 1
ATOM 717 C C . VAL A 1 96 ? 25.033 16.386 -40.653 1.00 90.06 96 VAL A C 1
ATOM 719 O O . VAL A 1 96 ? 25.622 15.321 -40.782 1.00 90.06 96 VAL A O 1
ATOM 722 N N . ASP A 1 97 ? 24.695 17.155 -41.689 1.00 91.88 97 ASP A N 1
ATOM 723 C CA . ASP A 1 97 ? 24.926 16.893 -43.117 1.00 91.88 97 ASP A CA 1
ATOM 724 C C . ASP A 1 97 ? 26.399 16.665 -43.504 1.00 91.88 97 ASP A C 1
ATOM 726 O O . ASP A 1 97 ? 26.681 16.214 -44.611 1.00 91.88 97 ASP A O 1
ATOM 730 N N . LYS A 1 98 ? 27.344 16.972 -42.605 1.00 91.88 98 LYS A N 1
ATOM 731 C CA . LYS A 1 98 ? 28.787 16.773 -42.809 1.00 91.88 98 LYS A CA 1
ATOM 732 C C . LYS A 1 98 ? 29.353 15.548 -42.090 1.00 91.88 98 LYS A C 1
ATOM 734 O O . LYS A 1 98 ? 30.543 15.273 -42.236 1.00 91.88 98 LYS A O 1
ATOM 739 N N . LEU A 1 99 ? 28.548 14.838 -41.297 1.00 91.69 99 LEU A N 1
ATOM 740 C CA . LEU A 1 99 ? 28.952 13.557 -40.713 1.00 91.69 99 LEU A CA 1
ATOM 741 C C . LEU A 1 99 ? 29.095 12.495 -41.813 1.00 91.69 99 LEU A C 1
ATOM 743 O O . LEU A 1 99 ? 28.489 12.597 -42.877 1.00 91.69 99 LEU A O 1
ATOM 747 N N . GLU A 1 100 ? 29.885 11.449 -41.565 1.00 90.56 100 GLU A N 1
ATOM 748 C CA . GLU A 1 100 ? 29.936 10.320 -42.500 1.00 90.56 100 GLU A CA 1
ATOM 749 C C . GLU A 1 100 ? 28.601 9.554 -42.526 1.00 90.56 100 GLU A C 1
ATOM 751 O O . GLU A 1 100 ? 27.933 9.393 -41.500 1.00 90.56 100 GLU A O 1
ATOM 756 N N . ALA A 1 101 ? 28.228 9.026 -43.693 1.00 87.81 101 ALA A N 1
ATOM 757 C CA . ALA A 1 101 ? 27.067 8.151 -43.806 1.00 87.81 101 ALA A CA 1
ATOM 758 C C . ALA A 1 101 ? 27.257 6.883 -42.943 1.00 87.81 101 ALA A C 1
ATOM 760 O O . ALA A 1 101 ? 28.343 6.290 -42.953 1.00 87.81 101 ALA A O 1
ATOM 761 N N . PRO A 1 102 ? 26.225 6.424 -42.206 1.00 89.56 102 PRO A N 1
ATOM 762 C CA . PRO A 1 102 ? 24.822 6.849 -42.274 1.00 89.56 102 PRO A CA 1
ATOM 763 C C . PRO A 1 102 ? 24.416 7.915 -41.234 1.00 89.56 102 PRO A C 1
ATOM 765 O O . PRO A 1 102 ? 23.225 8.134 -41.022 1.00 89.56 102 PRO A O 1
ATOM 768 N N . PHE A 1 103 ? 25.358 8.532 -40.511 1.00 92.75 103 PHE A N 1
ATOM 769 C CA . PHE A 1 103 ? 25.040 9.430 -39.388 1.00 92.75 103 PHE A CA 1
ATOM 770 C C . PHE A 1 103 ? 24.517 10.806 -39.831 1.00 92.75 103 PHE A C 1
ATOM 772 O O . PHE A 1 103 ? 23.840 11.473 -39.053 1.00 92.75 103 PHE A O 1
ATOM 779 N N . ASP A 1 104 ? 24.783 11.185 -41.080 1.00 91.44 104 ASP A N 1
ATOM 780 C CA . ASP A 1 104 ? 24.245 12.352 -41.788 1.00 91.44 104 ASP A CA 1
ATOM 781 C C . ASP A 1 104 ? 22.709 12.395 -41.842 1.00 91.44 104 ASP A C 1
ATOM 783 O O . ASP A 1 104 ? 22.100 13.462 -41.770 1.00 91.44 104 ASP A O 1
ATOM 787 N N . THR A 1 105 ? 22.074 11.224 -41.932 1.00 89.94 105 THR A N 1
ATOM 788 C CA . THR A 1 105 ? 20.613 11.075 -42.047 1.00 89.94 105 THR A CA 1
ATOM 789 C C . THR A 1 105 ? 19.914 10.736 -40.728 1.00 89.94 105 THR A C 1
ATOM 791 O O . THR A 1 105 ? 18.681 10.719 -40.670 1.00 89.94 105 THR A O 1
ATOM 794 N N . LEU A 1 106 ? 20.659 10.470 -39.648 1.00 92.75 106 LEU A N 1
ATOM 795 C CA . LEU A 1 106 ? 20.067 10.069 -38.371 1.00 92.75 106 LEU A CA 1
ATOM 796 C C . LEU A 1 106 ? 19.510 11.267 -37.580 1.00 92.75 106 LEU A C 1
ATOM 798 O O . LEU A 1 106 ? 20.198 12.282 -37.428 1.00 92.75 106 LEU A O 1
ATOM 802 N N . PRO A 1 107 ? 18.311 11.141 -36.970 1.00 93.31 107 PRO A N 1
ATOM 803 C CA . PRO A 1 107 ? 17.791 12.134 -36.036 1.00 93.31 107 PRO A CA 1
ATOM 804 C C . PRO A 1 107 ? 18.757 12.350 -34.866 1.00 93.31 107 PRO A C 1
ATOM 806 O O . PRO A 1 107 ? 18.900 11.495 -33.994 1.00 93.31 107 PRO A O 1
ATOM 809 N N . THR A 1 108 ? 19.415 13.509 -34.865 1.00 94.81 108 THR A N 1
ATOM 810 C CA . THR A 1 108 ? 20.503 13.831 -33.937 1.00 94.81 108 THR A CA 1
ATOM 811 C C . THR A 1 108 ? 20.180 15.145 -33.200 1.00 94.81 108 THR A C 1
ATOM 813 O O . THR A 1 108 ? 20.643 16.216 -33.618 1.00 94.81 108 THR A O 1
ATOM 816 N N . PRO A 1 109 ? 19.339 15.117 -32.142 1.00 95.88 109 PRO A N 1
ATOM 817 C CA . PRO A 1 109 ? 18.991 16.303 -31.352 1.00 95.88 109 PRO A CA 1
ATOM 818 C C . PRO A 1 109 ? 20.230 17.030 -30.813 1.00 95.88 109 PRO A C 1
ATOM 820 O O . PRO A 1 109 ? 21.262 16.410 -30.551 1.00 95.88 109 PRO A O 1
ATOM 823 N N . ASP A 1 110 ? 20.131 18.352 -30.675 1.00 95.69 110 ASP A N 1
ATOM 824 C CA . ASP A 1 110 ? 21.201 19.192 -30.132 1.00 95.69 110 ASP A CA 1
ATOM 825 C C . ASP A 1 110 ? 20.971 19.444 -28.643 1.00 95.69 110 ASP A C 1
ATOM 827 O O . ASP A 1 110 ? 20.000 20.084 -28.252 1.00 95.69 110 ASP A O 1
ATOM 831 N N . LEU A 1 111 ? 21.858 18.920 -27.800 1.00 95.62 111 LEU A N 1
ATOM 832 C CA . LEU A 1 111 ? 21.768 19.081 -26.353 1.00 95.62 111 LEU A CA 1
ATOM 833 C C . LEU A 1 111 ? 22.528 20.311 -25.855 1.00 95.62 111 LEU A C 1
ATOM 835 O O . LEU A 1 111 ? 22.530 20.544 -24.653 1.00 95.62 111 LEU A O 1
ATOM 839 N N . SER A 1 112 ? 23.182 21.094 -26.720 1.00 93.12 112 SER A N 1
ATOM 840 C CA . SER A 1 112 ? 24.017 22.227 -26.294 1.00 93.12 112 SER A CA 1
ATOM 841 C C . SER A 1 112 ? 23.255 23.255 -25.455 1.00 93.12 112 SER A C 1
ATOM 843 O O . SER A 1 112 ? 23.717 23.627 -24.379 1.00 93.12 112 SER A O 1
ATOM 845 N N . ASN A 1 113 ? 22.054 23.639 -25.893 1.00 90.38 113 ASN A N 1
ATOM 846 C CA . ASN A 1 113 ? 21.185 24.569 -25.168 1.00 90.38 113 ASN A CA 1
ATOM 847 C C . ASN A 1 113 ? 20.685 23.976 -23.842 1.00 90.38 113 ASN A C 1
ATOM 849 O O . ASN A 1 113 ? 20.645 24.672 -22.832 1.00 90.38 113 ASN A O 1
ATOM 853 N N . TRP A 1 114 ? 20.348 22.682 -23.828 1.00 92.69 114 TRP A N 1
ATOM 854 C CA . TRP A 1 114 ? 19.928 21.979 -22.614 1.00 92.69 114 TRP A CA 1
ATOM 855 C C . TRP A 1 114 ? 21.081 21.866 -21.606 1.00 92.69 114 TRP A C 1
ATOM 857 O O . TRP A 1 114 ? 20.894 22.151 -20.432 1.00 92.69 114 TRP A O 1
ATOM 867 N N . LEU A 1 115 ? 22.294 21.539 -22.059 1.00 92.06 115 LEU A N 1
ATOM 868 C CA . LEU A 1 115 ? 23.505 21.461 -21.232 1.00 92.06 115 LEU A CA 1
ATOM 869 C C . LEU A 1 115 ? 23.960 22.820 -20.680 1.00 92.06 115 LEU A C 1
ATOM 871 O O . LEU A 1 115 ? 24.610 22.851 -19.638 1.00 92.06 115 LEU A O 1
ATOM 875 N N . ALA A 1 116 ? 23.665 23.915 -21.383 1.00 87.69 116 ALA A N 1
ATOM 876 C CA . ALA A 1 116 ? 24.014 25.274 -20.970 1.00 87.69 116 ALA A CA 1
ATOM 877 C C . ALA A 1 116 ? 22.972 25.927 -20.041 1.00 87.69 116 ALA A C 1
ATOM 879 O O . ALA A 1 116 ? 23.288 26.916 -19.381 1.00 87.69 116 ALA A O 1
ATOM 880 N N . GLY A 1 117 ? 21.740 25.410 -20.005 1.00 79.12 117 GLY A N 1
ATOM 881 C CA . GLY A 1 117 ? 20.667 25.919 -19.153 1.00 79.12 117 GLY A CA 1
ATOM 882 C C . GLY A 1 117 ? 20.725 25.382 -17.722 1.00 79.12 117 GLY A C 1
ATOM 883 O O . GLY A 1 117 ? 21.088 24.231 -17.491 1.00 79.12 117 GLY A O 1
ATOM 884 N N . ASP A 1 118 ? 20.304 26.205 -16.762 1.00 75.44 118 ASP A N 1
ATOM 885 C CA . ASP A 1 118 ? 19.940 25.770 -15.412 1.00 75.44 118 ASP A CA 1
ATOM 886 C C . ASP A 1 118 ? 18.665 26.531 -14.982 1.00 75.44 118 ASP A C 1
ATOM 888 O O . ASP A 1 118 ? 18.672 27.766 -15.013 1.00 75.44 118 ASP A O 1
ATOM 892 N N . PRO A 1 119 ? 17.546 25.855 -14.644 1.00 81.38 119 PRO A N 1
ATOM 893 C CA . PRO A 1 119 ? 17.358 24.403 -14.620 1.00 81.38 119 PRO A CA 1
ATOM 894 C C . PRO A 1 119 ? 17.466 23.745 -16.007 1.00 81.38 119 PRO A C 1
ATOM 896 O O . PRO A 1 119 ? 17.354 24.398 -17.043 1.00 81.38 119 PRO A O 1
ATOM 899 N N . ARG A 1 120 ? 17.658 22.422 -16.004 1.00 87.44 120 ARG A N 1
ATOM 900 C CA . ARG A 1 120 ? 17.663 21.537 -17.182 1.00 87.44 120 ARG A CA 1
ATOM 901 C C . ARG A 1 120 ? 16.281 20.904 -17.368 1.00 87.44 120 ARG A C 1
ATOM 903 O O . ARG A 1 120 ? 16.062 19.821 -16.821 1.00 87.44 120 ARG A O 1
ATOM 910 N N . PRO A 1 121 ? 15.338 21.540 -18.089 1.00 89.62 121 PRO A N 1
ATOM 911 C CA . PRO A 1 121 ? 13.968 21.059 -18.112 1.00 89.62 121 PRO A CA 1
ATOM 912 C C . PRO A 1 121 ? 13.868 19.704 -18.806 1.00 89.62 121 PRO A C 1
ATOM 914 O O . PRO A 1 121 ? 14.404 19.513 -19.903 1.00 89.62 121 PRO A O 1
ATOM 917 N N . ALA A 1 122 ? 13.139 18.766 -18.203 1.00 91.25 122 ALA A N 1
ATOM 918 C CA . ALA A 1 122 ? 12.819 17.502 -18.855 1.00 91.25 122 ALA A CA 1
ATOM 919 C C . ALA A 1 122 ? 11.832 17.720 -20.012 1.00 91.25 122 ALA A C 1
ATOM 921 O O . ALA A 1 122 ? 11.784 16.904 -20.928 1.00 91.25 122 ALA A O 1
ATOM 922 N N . GLY A 1 123 ? 11.092 18.834 -20.014 1.00 92.19 123 GLY A N 1
ATOM 923 C CA . GLY A 1 123 ? 10.255 19.281 -21.131 1.00 92.19 123 GLY A CA 1
ATOM 924 C C . GLY A 1 123 ? 10.979 19.823 -22.371 1.00 92.19 123 GLY A C 1
ATOM 925 O O . GLY A 1 123 ? 10.298 20.134 -23.347 1.00 92.19 123 GLY A O 1
ATOM 926 N N . ALA A 1 124 ? 12.315 19.935 -22.385 1.00 95.06 124 ALA A N 1
ATOM 927 C CA . ALA A 1 124 ? 13.038 20.369 -23.586 1.00 95.06 124 ALA A CA 1
ATOM 928 C C . ALA A 1 124 ? 12.798 19.399 -24.767 1.00 95.06 124 ALA A C 1
ATOM 930 O O . ALA A 1 124 ? 12.950 18.184 -24.591 1.00 95.06 124 ALA A O 1
ATOM 931 N N . PRO A 1 125 ? 12.445 19.884 -25.974 1.00 94.56 125 PRO A N 1
ATOM 932 C CA . PRO A 1 125 ? 12.076 19.013 -27.091 1.00 94.56 125 PRO A CA 1
ATOM 933 C C . PRO A 1 125 ? 13.242 18.137 -27.575 1.00 94.56 125 PRO A C 1
ATOM 935 O O . PRO A 1 125 ? 13.028 16.996 -27.986 1.00 94.56 125 PRO A O 1
ATOM 938 N N . GLU A 1 126 ? 14.480 18.619 -27.477 1.00 94.44 126 GLU A N 1
ATOM 939 C CA . GLU A 1 126 ? 15.692 17.875 -27.829 1.00 94.44 126 GLU A CA 1
ATOM 940 C C . GLU A 1 126 ? 15.951 16.734 -26.835 1.00 94.44 126 GLU A C 1
ATOM 942 O O . GLU A 1 126 ? 16.278 15.615 -27.241 1.00 94.44 126 GLU A O 1
ATOM 947 N N . TRP A 1 127 ? 15.718 16.988 -25.542 1.00 96.12 127 TRP A N 1
ATOM 948 C CA . TRP A 1 127 ? 15.799 15.983 -24.481 1.00 96.12 127 TRP A CA 1
ATOM 949 C C . TRP A 1 127 ? 14.691 14.931 -24.605 1.00 96.12 127 TRP A C 1
ATOM 951 O O . TRP A 1 127 ? 14.969 13.734 -24.568 1.00 96.12 127 TRP A O 1
ATOM 961 N N . GLN A 1 128 ? 13.445 15.352 -24.839 1.00 96.69 128 GLN A N 1
ATOM 962 C CA . GLN A 1 128 ? 12.316 14.444 -25.071 1.00 96.69 128 GLN A CA 1
ATOM 963 C C . GLN A 1 128 ? 12.517 13.572 -26.318 1.00 96.69 128 GLN A C 1
ATOM 965 O O . GLN A 1 128 ? 12.242 12.372 -26.280 1.00 96.69 128 GLN A O 1
ATOM 970 N N . SER A 1 129 ? 13.062 14.136 -27.400 1.00 95.94 129 SER A N 1
ATOM 971 C CA . SER A 1 129 ? 13.421 13.384 -28.610 1.00 95.94 129 SER A CA 1
ATOM 972 C C . SER A 1 129 ? 14.471 12.301 -28.322 1.00 95.94 129 SER A C 1
ATOM 974 O O . SER A 1 129 ? 14.288 11.141 -28.705 1.00 95.94 129 SER A O 1
ATOM 976 N N . LEU A 1 130 ? 15.526 12.644 -27.572 1.00 97.31 130 LEU A N 1
ATOM 977 C CA . LEU A 1 130 ? 16.560 11.704 -27.131 1.00 97.31 130 LEU A CA 1
ATOM 978 C C . LEU A 1 130 ? 15.984 10.584 -26.248 1.00 97.31 130 LEU A C 1
ATOM 980 O O . LEU A 1 130 ? 16.158 9.399 -26.540 1.00 97.31 130 LEU A O 1
ATOM 984 N N . VAL A 1 131 ? 15.282 10.951 -25.176 1.00 97.06 131 VAL A N 1
ATOM 985 C CA . VAL A 1 131 ? 14.733 10.008 -24.192 1.00 97.06 131 VAL A CA 1
ATOM 986 C C . VAL A 1 131 ? 13.676 9.099 -24.831 1.00 97.06 131 VAL A C 1
ATOM 988 O O . VAL A 1 131 ? 13.673 7.893 -24.581 1.00 97.06 131 VAL A O 1
ATOM 991 N N . GLY A 1 132 ? 12.836 9.627 -25.727 1.00 96.38 132 GLY A N 1
ATOM 992 C CA . GLY A 1 132 ? 11.872 8.845 -26.507 1.00 96.38 132 GLY A CA 1
ATOM 993 C C . GLY A 1 132 ? 12.512 7.926 -27.560 1.00 96.38 132 GLY A C 1
ATOM 994 O O . GLY A 1 132 ? 11.957 6.873 -27.884 1.00 96.38 132 GLY A O 1
ATOM 995 N N . ALA A 1 133 ? 13.689 8.266 -28.096 1.00 96.75 133 ALA A N 1
ATOM 996 C CA . ALA A 1 133 ? 14.461 7.361 -28.951 1.00 96.75 133 ALA A CA 1
ATOM 997 C C . ALA A 1 133 ? 15.050 6.189 -28.147 1.00 96.75 133 ALA A C 1
ATOM 999 O O . ALA A 1 133 ? 14.834 5.035 -28.520 1.00 96.75 133 ALA A O 1
ATOM 1000 N N . ILE A 1 134 ? 15.694 6.469 -27.006 1.00 97.50 134 ILE A N 1
ATOM 1001 C CA . ILE A 1 134 ? 16.213 5.441 -26.083 1.00 97.50 134 ILE A CA 1
ATOM 1002 C C . ILE A 1 134 ? 15.073 4.526 -25.614 1.00 97.50 134 ILE A C 1
ATOM 1004 O O . ILE A 1 134 ? 15.173 3.302 -25.722 1.00 97.50 134 ILE A O 1
ATOM 1008 N N . GLY A 1 135 ? 13.964 5.120 -25.159 1.00 96.12 135 GLY A N 1
ATOM 1009 C CA . GLY A 1 135 ? 12.788 4.420 -24.645 1.00 96.12 135 GLY A CA 1
ATOM 1010 C C . GLY A 1 135 ? 12.209 3.408 -25.629 1.00 96.12 135 GLY A C 1
ATOM 1011 O O . GLY A 1 135 ? 11.945 2.266 -25.254 1.00 96.12 135 GLY A O 1
ATOM 1012 N N . ARG A 1 136 ? 12.081 3.778 -26.910 1.00 96.31 136 ARG A N 1
ATOM 1013 C CA . ARG A 1 136 ? 11.591 2.863 -27.954 1.00 96.31 136 ARG A CA 1
ATOM 1014 C C . ARG A 1 136 ? 12.480 1.631 -28.131 1.00 96.31 136 ARG A C 1
ATOM 1016 O O . ARG A 1 136 ? 11.942 0.531 -28.215 1.00 96.31 136 ARG A O 1
ATOM 1023 N N . ILE A 1 137 ? 13.806 1.784 -28.143 1.00 96.50 137 ILE A N 1
ATOM 1024 C CA . ILE A 1 137 ? 14.728 0.651 -28.352 1.00 96.50 137 ILE A CA 1
ATOM 1025 C C . ILE A 1 137 ? 14.775 -0.265 -27.116 1.00 96.50 137 ILE A C 1
ATOM 1027 O O . ILE A 1 137 ? 14.787 -1.488 -27.256 1.00 96.50 137 ILE A O 1
ATOM 1031 N N . ILE A 1 138 ? 14.721 0.285 -25.895 1.00 95.88 138 ILE A N 1
ATOM 1032 C CA . ILE A 1 138 ? 14.678 -0.533 -24.667 1.00 95.88 138 ILE A CA 1
ATOM 1033 C C . ILE A 1 138 ? 13.279 -1.081 -24.325 1.00 95.88 138 ILE A C 1
ATOM 1035 O O . ILE A 1 138 ? 13.120 -1.741 -23.295 1.00 95.88 138 ILE A O 1
ATOM 1039 N N . GLY A 1 139 ? 12.257 -0.828 -25.148 1.00 94.94 139 GLY A N 1
ATOM 1040 C CA . GLY A 1 139 ? 10.882 -1.275 -24.891 1.00 94.94 139 GLY A CA 1
ATOM 1041 C C . GLY A 1 139 ? 10.163 -0.532 -23.754 1.00 94.94 139 GLY A C 1
ATOM 1042 O O . GLY A 1 139 ? 9.177 -1.039 -23.234 1.00 94.94 139 GLY A O 1
ATOM 1043 N N . ARG A 1 140 ? 10.635 0.665 -23.382 1.00 95.25 140 ARG A N 1
ATOM 1044 C CA . ARG A 1 140 ? 10.008 1.597 -22.426 1.00 95.25 140 ARG A CA 1
ATOM 1045 C C . ARG A 1 140 ? 9.601 2.888 -23.158 1.00 95.25 140 ARG A C 1
ATOM 1047 O O . ARG A 1 140 ? 10.240 3.926 -22.981 1.00 95.25 140 ARG A O 1
ATOM 1054 N N . PRO A 1 141 ? 8.576 2.865 -24.034 1.00 95.12 141 PRO A N 1
ATOM 1055 C CA . PRO A 1 141 ? 8.218 4.024 -24.862 1.00 95.12 141 PRO A CA 1
ATOM 1056 C C . PRO A 1 141 ? 7.797 5.252 -24.035 1.00 95.12 141 PRO A C 1
ATOM 1058 O O . PRO A 1 141 ? 7.931 6.377 -24.506 1.00 95.12 141 PRO A O 1
ATOM 1061 N N . ALA A 1 142 ? 7.345 5.043 -22.796 1.00 95.38 142 ALA A N 1
ATOM 1062 C CA . ALA A 1 142 ? 6.868 6.082 -21.893 1.00 95.38 142 ALA A CA 1
ATOM 1063 C C . ALA A 1 142 ? 7.977 6.863 -21.149 1.00 95.38 142 ALA A C 1
ATOM 1065 O O . ALA A 1 142 ? 7.652 7.758 -20.371 1.00 95.38 142 ALA A O 1
ATOM 1066 N N . LEU A 1 143 ? 9.274 6.586 -21.373 1.00 95.75 143 LEU A N 1
ATOM 1067 C CA . LEU A 1 143 ? 10.373 7.275 -20.664 1.00 95.75 143 LEU A CA 1
ATOM 1068 C C . LEU A 1 143 ? 10.290 8.814 -20.711 1.00 95.75 143 LEU A C 1
ATOM 1070 O O . LEU A 1 143 ? 10.665 9.473 -19.743 1.00 95.75 143 LEU A O 1
ATOM 1074 N N . GLY A 1 144 ? 9.816 9.390 -21.821 1.00 95.38 144 GLY A N 1
ATOM 1075 C CA . GLY A 1 144 ? 9.654 10.842 -21.952 1.00 95.38 144 GLY A CA 1
ATOM 1076 C C . GLY A 1 144 ? 8.608 11.407 -20.983 1.00 95.38 144 GLY A C 1
ATOM 1077 O O . GLY A 1 144 ? 8.863 12.397 -20.297 1.00 95.38 144 GLY A O 1
ATOM 1078 N N . GLU A 1 145 ? 7.470 10.716 -20.845 1.00 96.06 145 GLU A N 1
ATOM 1079 C CA . GLU A 1 145 ? 6.430 11.043 -19.860 1.00 96.06 145 GLU A CA 1
ATOM 1080 C C . GLU A 1 145 ? 6.917 10.826 -18.418 1.00 96.06 145 GLU A C 1
ATOM 1082 O O . GLU A 1 145 ? 6.567 11.613 -17.539 1.00 96.06 145 GLU A O 1
ATOM 1087 N N . LEU A 1 146 ? 7.759 9.813 -18.169 1.00 96.25 146 LEU A N 1
ATOM 1088 C CA . LEU A 1 146 ? 8.383 9.599 -16.858 1.00 96.25 146 LEU A CA 1
ATOM 1089 C C . LEU A 1 146 ? 9.293 10.773 -16.475 1.00 96.25 146 LEU A C 1
ATOM 1091 O O . LEU A 1 146 ? 9.231 11.248 -15.344 1.00 96.25 146 LEU A O 1
ATOM 1095 N N . ALA A 1 147 ? 10.109 11.262 -17.412 1.00 96.00 147 ALA A N 1
ATOM 1096 C CA . ALA A 1 147 ? 11.001 12.394 -17.172 1.00 96.00 147 ALA A CA 1
ATOM 1097 C C . ALA A 1 147 ? 10.218 13.666 -16.792 1.00 96.00 147 ALA A C 1
ATOM 1099 O O . ALA A 1 147 ? 10.581 14.341 -15.832 1.00 96.00 147 ALA A O 1
ATOM 1100 N N . LEU A 1 148 ? 9.099 13.937 -17.478 1.00 96.38 148 LEU A N 1
ATOM 1101 C CA . LEU A 1 148 ? 8.178 15.032 -17.139 1.00 96.38 148 LEU A CA 1
ATOM 1102 C C . LEU A 1 148 ? 7.537 14.854 -15.755 1.00 96.38 148 LEU A C 1
ATOM 1104 O O . LEU A 1 148 ? 7.419 15.814 -14.998 1.00 96.38 148 LEU A O 1
ATOM 1108 N N . ALA A 1 149 ? 7.123 13.633 -15.409 1.00 95.56 149 ALA A N 1
ATOM 1109 C CA . ALA A 1 149 ? 6.497 13.344 -14.121 1.00 95.56 149 ALA A CA 1
ATOM 1110 C C . ALA A 1 149 ? 7.474 13.495 -12.939 1.00 95.56 149 ALA A C 1
ATOM 1112 O O . ALA A 1 149 ? 7.094 14.000 -11.882 1.00 95.56 149 ALA A O 1
ATOM 1113 N N . LEU A 1 150 ? 8.734 13.088 -13.122 1.00 94.62 150 LEU A N 1
ATOM 1114 C CA . LEU A 1 150 ? 9.802 13.265 -12.134 1.00 94.62 150 LEU A CA 1
ATOM 1115 C C . LEU A 1 150 ? 10.222 14.735 -11.987 1.00 94.62 150 LEU A C 1
ATOM 1117 O O . LEU A 1 150 ? 10.514 15.161 -10.875 1.00 94.62 150 LEU A O 1
ATOM 1121 N N . GLU A 1 151 ? 10.218 15.521 -13.068 1.00 93.94 151 GLU A N 1
ATOM 1122 C CA . GLU A 1 151 ? 10.441 16.972 -12.994 1.00 93.94 151 GLU A CA 1
ATOM 1123 C C . GLU A 1 151 ? 9.313 17.679 -12.224 1.00 93.94 151 GLU A C 1
ATOM 1125 O O . GLU A 1 151 ? 9.588 18.465 -11.320 1.00 93.94 151 GLU A O 1
ATOM 1130 N N . ALA A 1 152 ? 8.050 17.374 -12.542 1.00 93.31 152 ALA A N 1
ATOM 1131 C CA . ALA A 1 152 ? 6.889 18.066 -11.981 1.00 93.31 152 ALA A CA 1
ATOM 1132 C C . ALA A 1 152 ? 6.694 17.849 -10.466 1.00 93.31 152 ALA A C 1
ATOM 1134 O O . ALA A 1 152 ? 6.310 18.781 -9.761 1.00 93.31 152 ALA A O 1
ATOM 1135 N N . ASP A 1 153 ? 6.953 16.636 -9.967 1.00 91.31 153 ASP A N 1
ATOM 1136 C CA . ASP A 1 153 ? 6.796 16.286 -8.544 1.00 91.31 153 ASP A CA 1
ATOM 1137 C C . ASP A 1 153 ? 8.123 16.327 -7.749 1.00 91.31 153 ASP A C 1
ATOM 1139 O O . ASP A 1 153 ? 8.127 16.275 -6.512 1.00 91.31 153 ASP A O 1
ATOM 1143 N N . GLY A 1 154 ? 9.260 16.391 -8.449 1.00 90.44 154 GLY A N 1
ATOM 1144 C CA . GLY A 1 154 ? 10.603 16.340 -7.876 1.00 90.44 154 GLY A CA 1
ATOM 1145 C C . GLY A 1 154 ? 10.968 14.986 -7.251 1.00 90.44 154 GLY A C 1
ATOM 1146 O O . GLY A 1 154 ? 10.536 13.915 -7.678 1.00 90.44 154 GLY A O 1
ATOM 1147 N N . ALA A 1 155 ? 11.806 15.023 -6.209 1.00 85.06 155 ALA A N 1
ATOM 1148 C CA . ALA A 1 155 ? 12.272 13.817 -5.516 1.00 85.06 155 ALA A CA 1
ATOM 1149 C C . ALA A 1 155 ? 11.168 13.120 -4.693 1.00 85.06 155 ALA A C 1
ATOM 1151 O O . ALA A 1 155 ? 11.236 11.909 -4.452 1.00 85.06 155 ALA A O 1
ATOM 1152 N N . THR A 1 156 ? 10.158 13.872 -4.252 1.00 88.25 156 THR A N 1
ATOM 1153 C CA . THR A 1 156 ? 8.960 13.355 -3.581 1.00 88.25 156 THR A CA 1
ATOM 1154 C C . THR A 1 156 ? 7.953 12.805 -4.583 1.00 88.25 156 THR A C 1
ATOM 1156 O O . THR A 1 156 ? 7.974 13.148 -5.757 1.00 88.25 156 THR A O 1
ATOM 1159 N N . ILE A 1 157 ? 7.049 11.947 -4.118 1.00 89.06 157 ILE A N 1
ATOM 1160 C CA . ILE A 1 157 ? 5.968 11.426 -4.957 1.00 89.06 157 ILE A CA 1
ATOM 1161 C C . ILE A 1 157 ? 4.807 12.402 -4.903 1.00 89.06 157 ILE A C 1
ATOM 1163 O O . ILE A 1 157 ? 4.301 12.708 -3.819 1.00 89.06 157 ILE A O 1
ATOM 1167 N N . GLY A 1 158 ? 4.364 12.845 -6.070 1.00 89.50 158 GLY A N 1
ATOM 1168 C CA . GLY A 1 158 ? 3.210 13.711 -6.219 1.00 89.50 158 GLY A CA 1
ATOM 1169 C C . GLY A 1 158 ? 2.196 13.159 -7.225 1.00 89.50 158 GLY A C 1
ATOM 1170 O O . GLY A 1 158 ? 2.205 11.969 -7.569 1.00 89.50 158 GLY A O 1
ATOM 1171 N N . PRO A 1 159 ? 1.254 14.007 -7.664 1.00 91.31 159 PRO A N 1
ATOM 1172 C CA . PRO A 1 159 ? 0.189 13.599 -8.569 1.00 91.31 159 PRO A CA 1
ATOM 1173 C C . PRO A 1 159 ? 0.683 13.212 -9.971 1.00 91.31 159 PRO A C 1
ATOM 1175 O O . PRO A 1 159 ? 0.025 12.384 -10.605 1.00 91.31 159 PRO A O 1
ATOM 1178 N N . ALA A 1 160 ? 1.799 13.759 -10.468 1.00 93.38 160 ALA A N 1
ATOM 1179 C CA . ALA A 1 160 ? 2.275 13.485 -11.825 1.00 93.38 160 ALA A CA 1
ATOM 1180 C C . ALA A 1 160 ? 2.880 12.074 -11.954 1.00 93.38 160 ALA A C 1
ATOM 1182 O O . ALA A 1 160 ? 2.515 11.331 -12.867 1.00 93.38 160 ALA A O 1
ATOM 1183 N N . GLN A 1 161 ? 3.719 11.658 -11.001 1.00 94.00 161 GLN A N 1
ATOM 1184 C CA . GLN A 1 161 ? 4.278 10.306 -10.902 1.00 94.00 161 GLN A CA 1
ATOM 1185 C C . GLN A 1 161 ? 3.166 9.267 -10.717 1.00 94.00 161 GLN A C 1
ATOM 1187 O O . GLN A 1 161 ? 3.162 8.237 -11.390 1.00 94.00 161 GLN A O 1
ATOM 1192 N N . ILE A 1 162 ? 2.162 9.552 -9.878 1.00 90.31 162 ILE A N 1
ATOM 1193 C CA . ILE A 1 162 ? 0.997 8.668 -9.706 1.00 90.31 162 ILE A CA 1
ATOM 1194 C C . ILE A 1 162 ? 0.174 8.584 -11.004 1.00 90.31 162 ILE A C 1
ATOM 1196 O O . ILE A 1 162 ? -0.285 7.502 -11.375 1.00 90.31 162 ILE A O 1
ATOM 1200 N N . ALA A 1 163 ? -0.026 9.696 -11.720 1.00 92.06 163 ALA A N 1
ATOM 1201 C CA . ALA A 1 163 ? -0.738 9.699 -12.999 1.00 92.06 163 ALA A CA 1
ATOM 1202 C C . ALA A 1 163 ? 0.008 8.891 -14.076 1.00 92.06 163 ALA A C 1
ATOM 1204 O O . ALA A 1 163 ? -0.624 8.105 -14.787 1.00 92.06 163 ALA A O 1
ATOM 1205 N N . PHE A 1 164 ? 1.338 9.020 -14.139 1.00 96.00 164 PHE A N 1
ATOM 1206 C CA . PHE A 1 164 ? 2.210 8.188 -14.968 1.00 96.00 164 PHE A CA 1
ATOM 1207 C C . PHE A 1 164 ? 2.043 6.698 -14.627 1.00 96.00 164 PHE A C 1
ATOM 1209 O O . PHE A 1 164 ? 1.661 5.906 -15.492 1.00 96.00 164 PHE A O 1
ATOM 1216 N N . ALA A 1 165 ? 2.213 6.326 -13.354 1.00 93.25 165 ALA A N 1
ATOM 1217 C CA . ALA A 1 165 ? 2.175 4.934 -12.897 1.00 93.25 165 ALA A CA 1
ATOM 1218 C C . ALA A 1 165 ? 0.787 4.269 -13.015 1.00 93.25 165 ALA A C 1
ATOM 1220 O O . ALA A 1 165 ? 0.670 3.041 -13.039 1.00 93.25 165 ALA A O 1
ATOM 1221 N N . ARG A 1 166 ? -0.288 5.066 -13.113 1.00 91.94 166 ARG A N 1
ATOM 1222 C CA . ARG A 1 166 ? -1.643 4.594 -13.451 1.00 91.94 166 ARG A CA 1
ATOM 1223 C C . ARG A 1 166 ? -1.818 4.293 -14.939 1.00 91.94 166 ARG A C 1
ATOM 1225 O O . ARG A 1 166 ? -2.575 3.370 -15.255 1.00 91.94 166 ARG A O 1
ATOM 1232 N N . ARG A 1 167 ? -1.183 5.092 -15.808 1.00 95.69 167 ARG A N 1
ATOM 1233 C CA . ARG A 1 167 ? -1.293 5.042 -17.275 1.00 95.69 167 ARG A CA 1
ATOM 1234 C C . ARG A 1 167 ? -0.417 3.940 -17.876 1.00 95.69 167 ARG A C 1
ATOM 1236 O O . ARG A 1 167 ? -0.928 3.163 -18.670 1.00 95.69 167 ARG A O 1
ATOM 1243 N N . HIS A 1 168 ? 0.842 3.853 -17.448 1.00 94.50 168 HIS A N 1
ATOM 1244 C CA . HIS A 1 168 ? 1.876 2.969 -18.009 1.00 94.50 168 HIS A CA 1
ATOM 1245 C C . HIS A 1 168 ? 2.246 1.870 -17.007 1.00 94.50 168 HIS A C 1
ATOM 1247 O O . HIS A 1 168 ? 3.336 1.858 -16.435 1.00 94.50 168 HIS A O 1
ATOM 1253 N N . ARG A 1 169 ? 1.302 0.973 -16.703 1.00 91.94 169 ARG A N 1
ATOM 1254 C CA . ARG A 1 169 ? 1.450 -0.022 -15.614 1.00 91.94 169 ARG A CA 1
ATOM 1255 C C . ARG A 1 169 ? 2.530 -1.069 -15.887 1.00 91.94 169 ARG A C 1
ATOM 1257 O O . ARG A 1 169 ? 2.998 -1.722 -14.963 1.00 91.94 169 ARG A O 1
ATOM 1264 N N . GLU A 1 170 ? 2.868 -1.242 -17.155 1.00 91.38 170 GLU A N 1
ATOM 1265 C CA . GLU A 1 170 ? 3.893 -2.130 -17.689 1.00 91.38 170 GLU A CA 1
ATOM 1266 C C . GLU A 1 170 ? 5.314 -1.546 -17.645 1.00 91.38 170 GLU A C 1
ATOM 1268 O O . GLU A 1 170 ? 6.273 -2.295 -17.825 1.00 91.38 170 GLU A O 1
ATOM 1273 N N . ASP A 1 171 ? 5.483 -0.241 -17.391 1.00 92.81 171 ASP A N 1
ATOM 1274 C CA . ASP A 1 171 ? 6.815 0.342 -17.213 1.00 92.81 171 ASP A CA 1
ATOM 1275 C C . ASP A 1 171 ? 7.390 -0.011 -15.832 1.00 92.81 171 ASP A C 1
ATOM 1277 O O . ASP A 1 171 ? 6.725 0.129 -14.805 1.00 92.81 171 ASP A O 1
ATOM 1281 N N . ALA A 1 172 ? 8.658 -0.428 -15.795 1.00 90.38 172 ALA A N 1
ATOM 1282 C CA . ALA A 1 172 ? 9.334 -0.837 -14.565 1.00 90.38 172 ALA A CA 1
ATOM 1283 C C . ALA A 1 172 ? 9.348 0.256 -13.475 1.00 90.38 172 ALA A C 1
ATOM 1285 O O . ALA A 1 172 ? 9.246 -0.063 -12.291 1.00 90.38 172 ALA A O 1
ATOM 1286 N N . ALA A 1 173 ? 9.413 1.541 -13.849 1.00 91.75 173 ALA A N 1
ATOM 1287 C CA . ALA A 1 173 ? 9.377 2.639 -12.883 1.00 91.75 173 ALA A CA 1
ATOM 1288 C C . ALA A 1 173 ? 8.015 2.770 -12.187 1.00 91.75 173 ALA A C 1
ATOM 1290 O O . ALA A 1 173 ? 7.955 3.246 -11.054 1.00 91.75 173 ALA A O 1
ATOM 1291 N N . SER A 1 174 ? 6.925 2.319 -12.815 1.00 91.69 174 SER A N 1
ATOM 1292 C CA . SER A 1 174 ? 5.585 2.374 -12.227 1.00 91.69 174 SER A CA 1
ATOM 1293 C C . SER A 1 174 ? 5.484 1.516 -10.967 1.00 91.69 174 SER A C 1
ATOM 1295 O O . SER A 1 174 ? 4.876 1.953 -9.994 1.00 91.69 174 SER A O 1
ATOM 1297 N N . ALA A 1 175 ? 6.132 0.345 -10.936 1.00 88.50 175 ALA A N 1
ATOM 1298 C CA . ALA A 1 175 ? 6.201 -0.492 -9.736 1.00 88.50 175 ALA A CA 1
ATOM 1299 C C . ALA A 1 175 ? 6.921 0.231 -8.582 1.00 88.50 175 ALA A C 1
ATOM 1301 O O . ALA A 1 175 ? 6.385 0.314 -7.480 1.00 88.50 175 ALA A O 1
ATOM 1302 N N . THR A 1 176 ? 8.079 0.841 -8.854 1.00 91.19 176 THR A N 1
ATOM 1303 C CA . THR A 1 176 ? 8.842 1.617 -7.861 1.00 91.19 176 THR A CA 1
ATOM 1304 C C . THR A 1 176 ? 8.088 2.863 -7.383 1.00 91.19 176 THR A C 1
ATOM 1306 O O . THR A 1 176 ? 8.139 3.200 -6.201 1.00 91.19 176 THR A O 1
ATOM 1309 N N . ILE A 1 177 ? 7.355 3.552 -8.265 1.00 91.44 177 ILE A N 1
ATOM 1310 C CA . ILE A 1 177 ? 6.489 4.678 -7.876 1.00 91.44 177 ILE A CA 1
ATOM 1311 C C . ILE A 1 177 ? 5.373 4.191 -6.942 1.00 91.44 177 ILE A C 1
ATOM 1313 O O . ILE A 1 177 ? 5.124 4.832 -5.922 1.00 91.44 177 ILE A O 1
ATOM 1317 N N . TRP A 1 178 ? 4.733 3.055 -7.244 1.00 89.56 178 TRP A N 1
ATOM 1318 C CA . TRP A 1 178 ? 3.681 2.485 -6.397 1.00 89.56 178 TRP A CA 1
ATOM 1319 C C . TRP A 1 178 ? 4.192 2.025 -5.030 1.00 89.56 178 TRP A C 1
ATOM 1321 O O . TRP A 1 178 ? 3.563 2.349 -4.027 1.00 89.56 178 TRP A O 1
ATOM 1331 N N . GLU A 1 179 ? 5.339 1.348 -4.965 1.00 90.19 179 GLU A N 1
ATOM 1332 C CA . GLU A 1 179 ? 5.972 0.917 -3.709 1.00 90.19 179 GLU A CA 1
ATOM 1333 C C . GLU A 1 179 ? 6.308 2.111 -2.805 1.00 90.19 179 GLU A C 1
ATOM 1335 O O . GLU A 1 179 ? 5.952 2.147 -1.620 1.00 90.19 179 GLU A O 1
ATOM 1340 N N . ARG A 1 180 ? 6.948 3.142 -3.373 1.00 89.81 180 ARG A N 1
ATOM 1341 C CA . ARG A 1 180 ? 7.262 4.367 -2.633 1.00 89.81 180 ARG A CA 1
ATOM 1342 C C . ARG A 1 180 ? 5.977 5.111 -2.220 1.00 89.81 180 ARG A C 1
ATOM 1344 O O . ARG A 1 180 ? 5.942 5.684 -1.133 1.00 89.81 180 ARG A O 1
ATOM 1351 N N . PHE A 1 181 ? 4.925 5.099 -3.050 1.00 87.50 181 PHE A N 1
ATOM 1352 C CA . PHE A 1 181 ? 3.636 5.745 -2.754 1.00 87.50 181 PHE A CA 1
ATOM 1353 C C . PHE A 1 181 ? 2.930 5.048 -1.599 1.00 87.50 181 PHE A C 1
ATOM 1355 O O . PHE A 1 181 ? 2.498 5.702 -0.654 1.00 87.50 181 PHE A O 1
ATOM 1362 N N . GLU A 1 182 ? 2.864 3.720 -1.643 1.00 80.31 182 GLU A N 1
ATOM 1363 C CA . GLU A 1 182 ? 2.288 2.924 -0.572 1.00 80.31 182 GLU A CA 1
ATOM 1364 C C . GLU A 1 182 ? 3.062 3.111 0.737 1.00 80.31 182 GLU A C 1
ATOM 1366 O O . GLU A 1 182 ? 2.446 3.265 1.789 1.00 80.31 182 GLU A O 1
ATOM 1371 N N . THR A 1 183 ? 4.394 3.175 0.683 1.00 85.94 183 THR A N 1
ATOM 1372 C CA . THR A 1 183 ? 5.230 3.472 1.856 1.00 85.94 183 THR A CA 1
ATOM 1373 C C . THR A 1 183 ? 4.867 4.832 2.464 1.00 85.94 183 THR A C 1
ATOM 1375 O O . THR A 1 183 ? 4.554 4.906 3.652 1.00 85.94 183 THR A O 1
ATOM 1378 N N . ALA A 1 184 ? 4.803 5.890 1.648 1.00 81.06 184 ALA A N 1
ATOM 1379 C CA . ALA A 1 184 ? 4.440 7.232 2.106 1.00 81.06 184 ALA A CA 1
ATOM 1380 C C . ALA A 1 184 ? 3.001 7.314 2.663 1.00 81.06 184 ALA A C 1
ATOM 1382 O O . ALA A 1 184 ? 2.758 7.995 3.660 1.00 81.06 184 ALA A O 1
ATOM 1383 N N . GLU A 1 185 ? 2.037 6.610 2.063 1.00 80.31 185 GLU A N 1
ATOM 1384 C CA . GLU A 1 185 ? 0.661 6.543 2.574 1.00 80.31 185 GLU A CA 1
ATOM 1385 C C . GLU A 1 185 ? 0.548 5.710 3.860 1.00 80.31 185 GLU A C 1
ATOM 1387 O O . GLU A 1 185 ? -0.183 6.096 4.774 1.00 80.31 185 GLU A O 1
ATOM 1392 N N . ARG A 1 186 ? 1.312 4.616 3.996 1.00 76.94 186 ARG A N 1
ATOM 1393 C CA . ARG A 1 186 ? 1.407 3.834 5.242 1.00 76.94 186 ARG A CA 1
ATOM 1394 C C . ARG A 1 186 ? 1.979 4.680 6.385 1.00 76.94 186 ARG A C 1
ATOM 1396 O O . ARG A 1 186 ? 1.451 4.618 7.494 1.00 76.94 186 ARG A O 1
ATOM 1403 N N . GLU A 1 187 ? 2.995 5.503 6.123 1.00 79.81 187 GLU A N 1
ATOM 1404 C CA . GLU A 1 187 ? 3.551 6.453 7.100 1.00 79.81 187 GLU A CA 1
ATOM 1405 C C . GLU A 1 187 ? 2.539 7.542 7.486 1.00 79.81 187 GLU A C 1
ATOM 1407 O O . GLU A 1 187 ? 2.272 7.739 8.674 1.00 79.81 187 GLU A O 1
ATOM 1412 N N . ARG A 1 188 ? 1.889 8.186 6.504 1.00 76.06 188 ARG A N 1
ATOM 1413 C CA . ARG A 1 188 ? 0.814 9.173 6.740 1.00 76.06 188 ARG A CA 1
ATOM 1414 C C . ARG A 1 188 ? -0.330 8.589 7.571 1.00 76.06 188 ARG A C 1
ATOM 1416 O O . ARG A 1 188 ? -0.806 9.236 8.507 1.00 76.06 188 ARG A O 1
ATOM 1423 N N . PHE A 1 189 ? -0.752 7.364 7.259 1.00 73.56 189 PHE A N 1
ATOM 1424 C CA . PHE A 1 189 ? -1.774 6.648 8.017 1.00 73.56 189 PHE A CA 1
ATOM 1425 C C . PHE A 1 189 ? -1.307 6.337 9.443 1.00 73.56 189 PHE A C 1
ATOM 1427 O O . PHE A 1 189 ? -2.057 6.576 10.389 1.00 73.56 189 PHE A O 1
ATOM 1434 N N . ALA A 1 190 ? -0.072 5.860 9.626 1.00 74.69 190 ALA A N 1
ATOM 1435 C CA . ALA A 1 190 ? 0.490 5.587 10.947 1.00 74.69 190 ALA A CA 1
ATOM 1436 C C . ALA A 1 190 ? 0.580 6.859 11.811 1.00 74.69 190 ALA A C 1
ATOM 1438 O O . ALA A 1 190 ? 0.278 6.812 13.003 1.00 74.69 190 ALA A O 1
ATOM 1439 N N . ASP A 1 191 ? 0.921 8.007 11.228 1.00 78.56 191 ASP A N 1
ATOM 1440 C CA . ASP A 1 191 ? 0.930 9.301 11.917 1.00 78.56 191 ASP A CA 1
ATOM 1441 C C . ASP A 1 191 ? -0.469 9.785 12.299 1.00 78.56 191 ASP A C 1
ATOM 1443 O O . ASP A 1 191 ? -0.687 10.207 13.439 1.00 78.56 191 ASP A O 1
ATOM 1447 N N . ALA A 1 192 ? -1.433 9.697 11.380 1.00 71.50 192 ALA A N 1
ATOM 1448 C CA . ALA A 1 192 ? -2.828 10.023 11.663 1.00 71.50 192 ALA A CA 1
ATOM 1449 C C . ALA A 1 192 ? -3.405 9.108 12.758 1.00 71.50 192 ALA A C 1
ATOM 1451 O O . ALA A 1 192 ? -4.043 9.588 13.698 1.00 71.50 192 ALA A O 1
ATOM 1452 N N . PHE A 1 193 ? -3.111 7.807 12.691 1.00 72.25 193 PHE A N 1
ATOM 1453 C CA . PHE A 1 193 ? -3.511 6.821 13.690 1.00 72.25 193 PHE A CA 1
ATOM 1454 C C . PHE A 1 193 ? -2.870 7.096 15.055 1.00 72.25 193 PHE A C 1
ATOM 1456 O O . PHE A 1 193 ? -3.578 7.112 16.059 1.00 72.25 193 PHE A O 1
ATOM 1463 N N . ARG A 1 194 ? -1.559 7.382 15.115 1.00 81.69 194 ARG A N 1
ATOM 1464 C CA . ARG A 1 194 ? -0.866 7.746 16.365 1.00 81.69 194 ARG A CA 1
ATOM 1465 C C . ARG A 1 194 ? -1.467 8.999 17.004 1.00 81.69 194 ARG A C 1
ATOM 1467 O O . ARG A 1 194 ? -1.706 8.993 18.209 1.00 81.69 194 ARG A O 1
ATOM 1474 N N . LYS A 1 195 ? -1.777 10.033 16.213 1.00 79.31 195 LYS A N 1
ATOM 1475 C CA . LYS A 1 195 ? -2.451 11.255 16.691 1.00 79.31 195 LYS A CA 1
ATOM 1476 C C . LYS A 1 195 ? -3.849 10.956 17.242 1.00 79.31 195 LYS A C 1
ATOM 1478 O O . LYS A 1 195 ? -4.154 11.348 18.365 1.00 79.31 195 LYS A O 1
ATOM 1483 N N . ALA A 1 196 ? -4.675 10.215 16.501 1.00 66.88 196 ALA A N 1
ATOM 1484 C CA . ALA A 1 196 ? -6.019 9.836 16.944 1.00 66.88 196 ALA A CA 1
ATOM 1485 C C . ALA A 1 196 ? -5.994 8.966 18.217 1.00 66.88 196 ALA A C 1
ATOM 1487 O O . ALA A 1 196 ? -6.768 9.195 19.146 1.00 66.88 196 ALA A O 1
ATOM 1488 N N . HIS A 1 197 ? -5.068 8.007 18.292 1.00 70.00 197 HIS A N 1
ATOM 1489 C CA . HIS A 1 197 ? -4.868 7.153 19.461 1.00 70.00 197 HIS A CA 1
ATOM 1490 C C . HIS A 1 197 ? -4.383 7.946 20.685 1.00 70.00 197 HIS A C 1
ATOM 1492 O O . HIS A 1 197 ? -4.868 7.707 21.789 1.00 70.00 197 HIS A O 1
ATOM 1498 N N . GLY A 1 198 ? -3.481 8.918 20.502 1.00 82.00 198 GLY A N 1
ATOM 1499 C CA . GLY A 1 198 ? -3.047 9.836 21.561 1.00 82.00 198 GLY A CA 1
ATOM 1500 C C . GLY A 1 198 ? -4.220 10.606 22.169 1.00 82.00 198 GLY A C 1
ATOM 1501 O O . GLY A 1 198 ? -4.447 10.519 23.372 1.00 82.00 198 GLY A O 1
ATOM 1502 N N . VAL A 1 199 ? -5.047 11.237 21.327 1.00 74.62 199 VAL A N 1
ATOM 1503 C CA . VAL A 1 199 ? -6.254 11.965 21.765 1.00 74.62 199 VAL A CA 1
ATOM 1504 C C . VAL A 1 199 ? -7.248 11.055 22.502 1.00 74.62 199 VAL A C 1
ATOM 1506 O O . VAL A 1 199 ? -7.888 11.487 23.461 1.00 74.62 199 VAL A O 1
ATOM 1509 N N . LEU A 1 200 ? -7.396 9.791 22.089 1.00 66.50 200 LEU A N 1
ATOM 1510 C CA . LEU A 1 200 ? -8.237 8.823 22.805 1.00 66.50 200 LEU A CA 1
ATOM 1511 C C . LEU A 1 200 ? -7.657 8.452 24.179 1.00 66.50 200 LEU A C 1
ATOM 1513 O O . LEU A 1 200 ? -8.416 8.358 25.143 1.00 66.50 200 LEU A O 1
ATOM 1517 N N . MET A 1 201 ? -6.337 8.283 24.288 1.00 74.56 201 MET A N 1
ATOM 1518 C CA . MET A 1 201 ? -5.665 7.961 25.552 1.00 74.56 201 MET A CA 1
ATOM 1519 C C . MET A 1 201 ? -5.684 9.132 26.539 1.00 74.56 201 MET A C 1
ATOM 1521 O O . MET A 1 201 ? -6.023 8.925 27.701 1.00 74.56 201 MET A O 1
ATOM 1525 N N . GLU A 1 202 ? -5.435 10.363 26.085 1.00 77.12 202 GLU A N 1
ATOM 1526 C CA . GLU A 1 202 ? -5.580 11.578 26.903 1.00 77.12 202 GLU A CA 1
ATOM 1527 C C . GLU A 1 202 ? -7.004 11.719 27.460 1.00 77.12 202 GLU A C 1
ATOM 1529 O O . GLU A 1 202 ? -7.197 11.997 28.644 1.00 77.12 202 GLU A O 1
ATOM 1534 N N . ARG A 1 203 ? -8.026 11.466 26.629 1.00 70.50 203 ARG A N 1
ATOM 1535 C CA . ARG A 1 203 ? -9.434 11.493 27.058 1.00 70.50 203 ARG A CA 1
ATOM 1536 C C . ARG A 1 203 ? -9.774 10.370 28.032 1.00 70.50 203 ARG A C 1
ATOM 1538 O O . ARG A 1 203 ? -10.556 10.599 28.951 1.00 70.50 203 ARG A O 1
ATOM 1545 N N . HIS A 1 204 ? -9.207 9.179 27.842 1.00 70.81 204 HIS A N 1
ATOM 1546 C CA . HIS A 1 204 ? -9.380 8.065 28.771 1.00 70.81 204 HIS A CA 1
ATOM 1547 C C . HIS A 1 204 ? -8.759 8.386 30.135 1.00 70.81 204 HIS A C 1
ATOM 1549 O O . HIS A 1 204 ? -9.437 8.254 31.153 1.00 70.81 204 HIS A O 1
ATOM 1555 N N . GLN A 1 205 ? -7.523 8.893 30.154 1.00 76.50 205 GLN A N 1
ATOM 1556 C CA . GLN A 1 205 ? -6.839 9.306 31.379 1.00 76.50 205 GLN A CA 1
ATOM 1557 C C . GLN A 1 205 ? -7.602 10.430 32.090 1.00 76.50 205 GLN A C 1
ATOM 1559 O O . GLN A 1 205 ? -7.968 10.286 33.251 1.00 76.50 205 GLN A O 1
ATOM 1564 N N . GLY A 1 206 ? -7.990 11.484 31.366 1.00 74.94 206 GLY A N 1
ATOM 1565 C CA . GLY A 1 206 ? -8.777 12.586 31.922 1.00 74.94 206 GLY A CA 1
ATOM 1566 C C . GLY A 1 206 ? -10.187 12.198 32.395 1.00 74.94 206 GLY A C 1
ATOM 1567 O O . GLY A 1 206 ? -10.827 12.990 33.088 1.00 74.94 206 GLY A O 1
ATOM 1568 N N . ALA A 1 207 ? -10.699 11.015 32.034 1.00 66.94 207 ALA A N 1
ATOM 1569 C CA . ALA A 1 207 ? -11.909 10.434 32.621 1.00 66.94 207 ALA A CA 1
ATOM 1570 C C . ALA A 1 207 ? -11.597 9.620 33.892 1.00 66.94 207 ALA A C 1
ATOM 1572 O O . ALA A 1 207 ? -12.340 9.719 34.869 1.00 66.94 207 ALA A O 1
ATOM 1573 N N . GLN A 1 208 ? -10.484 8.872 33.918 1.00 71.94 208 GLN A N 1
ATOM 1574 C CA . GLN A 1 208 ? -10.000 8.198 35.130 1.00 71.94 208 GLN A CA 1
ATOM 1575 C C . GLN A 1 208 ? -9.672 9.199 36.246 1.00 71.94 208 GLN A C 1
ATOM 1577 O O . GLN A 1 208 ? -10.106 9.008 37.380 1.00 71.94 208 GLN A O 1
ATOM 1582 N N . ASP A 1 209 ? -8.973 10.290 35.925 1.00 79.00 209 ASP A N 1
ATOM 1583 C CA . ASP A 1 209 ? -8.564 11.308 36.898 1.00 79.00 209 ASP A CA 1
ATOM 1584 C C . ASP A 1 209 ? -9.783 12.009 37.524 1.00 79.00 209 ASP A C 1
ATOM 1586 O O . ASP A 1 209 ? -9.816 12.252 38.730 1.00 79.00 209 ASP A O 1
ATOM 1590 N N . ARG A 1 210 ? -10.839 12.257 36.733 1.00 72.88 210 ARG A N 1
ATOM 1591 C CA . ARG A 1 210 ? -12.122 12.793 37.224 1.00 72.88 210 ARG A CA 1
ATOM 1592 C C . ARG A 1 210 ? -12.882 11.805 38.106 1.00 72.88 210 ARG A C 1
ATOM 1594 O O . ARG A 1 210 ? -13.401 12.205 39.145 1.00 72.88 210 ARG A O 1
ATOM 1601 N N . LEU A 1 211 ? -12.917 10.522 37.739 1.00 68.88 211 LEU A N 1
ATOM 1602 C CA . LEU A 1 211 ? -13.504 9.479 38.587 1.00 68.88 211 LEU A CA 1
ATOM 1603 C C . LEU A 1 211 ? -12.748 9.362 39.920 1.00 68.88 211 LEU A C 1
ATOM 1605 O O . LEU A 1 211 ? -13.371 9.269 40.975 1.00 68.88 211 LEU A O 1
ATOM 1609 N N . LYS A 1 212 ? -11.414 9.424 39.882 1.00 75.69 212 LYS A N 1
ATOM 1610 C CA . LYS A 1 212 ? -10.561 9.433 41.073 1.00 75.69 212 LYS A CA 1
ATOM 1611 C C . LYS A 1 212 ? -10.839 10.654 41.956 1.00 75.69 212 LYS A C 1
ATOM 1613 O O . LYS A 1 212 ? -11.065 10.479 43.148 1.00 75.69 212 LYS A O 1
ATOM 1618 N N . ALA A 1 213 ? -10.921 11.855 41.383 1.00 76.50 213 ALA A N 1
ATOM 1619 C CA . ALA A 1 213 ? -11.263 13.071 42.124 1.00 76.50 213 ALA A CA 1
ATOM 1620 C C . ALA A 1 213 ? -12.657 12.993 42.782 1.00 76.50 213 ALA A C 1
ATOM 1622 O O . ALA A 1 213 ? -12.818 13.401 43.930 1.00 76.50 213 ALA A O 1
ATOM 1623 N N . ALA A 1 214 ? -13.655 12.411 42.105 1.00 71.25 214 ALA A N 1
ATOM 1624 C CA . ALA A 1 214 ? -14.982 12.182 42.687 1.00 71.25 214 ALA A CA 1
ATOM 1625 C C . ALA A 1 214 ? -14.942 11.192 43.872 1.00 71.25 214 ALA A C 1
ATOM 1627 O O . ALA A 1 214 ? -15.593 11.419 44.893 1.00 71.25 214 ALA A O 1
ATOM 1628 N N . LEU A 1 215 ? -14.137 10.126 43.770 1.00 71.25 215 LEU A N 1
ATOM 1629 C CA . LEU A 1 215 ? -13.908 9.171 44.862 1.00 71.25 215 LEU A CA 1
ATOM 1630 C C . LEU A 1 215 ? -13.155 9.805 46.047 1.00 71.25 215 LEU A C 1
ATOM 1632 O O . LEU A 1 215 ? -13.485 9.516 47.195 1.00 71.25 215 LEU A O 1
ATOM 1636 N N . GLU A 1 216 ? -12.189 10.689 45.791 1.00 79.44 216 GLU A N 1
ATOM 1637 C CA . GLU A 1 216 ? -11.432 11.420 46.821 1.00 79.44 216 GLU A CA 1
ATOM 1638 C C . GLU A 1 216 ? -12.256 12.536 47.496 1.00 79.44 216 GLU A C 1
ATOM 1640 O O . GLU A 1 216 ? -12.043 12.833 48.672 1.00 79.44 216 GLU A O 1
ATOM 1645 N N . ALA A 1 217 ? -13.252 13.105 46.806 1.00 72.94 217 ALA A N 1
ATOM 1646 C CA . ALA A 1 217 ? -14.189 14.081 47.372 1.00 72.94 217 ALA A CA 1
ATOM 1647 C C . ALA A 1 217 ? -15.266 13.447 48.279 1.00 72.94 217 ALA A C 1
ATOM 1649 O O . ALA A 1 217 ? -15.775 14.094 49.200 1.00 72.94 217 ALA A O 1
ATOM 1650 N N . PHE A 1 218 ? -15.614 12.175 48.061 1.00 69.94 218 PHE A N 1
ATOM 1651 C CA . PHE A 1 218 ? -16.683 11.490 48.797 1.00 69.94 218 PHE A CA 1
ATOM 1652 C C . PHE A 1 218 ? -16.452 11.389 50.329 1.00 69.94 218 PHE A C 1
ATOM 1654 O O . PHE A 1 218 ? -17.392 11.650 51.086 1.00 69.94 218 PHE A O 1
ATOM 1661 N N . PRO A 1 219 ? -15.233 11.118 50.847 1.00 75.19 219 PRO A N 1
ATOM 1662 C CA . PRO A 1 219 ? -14.931 11.221 52.278 1.00 75.19 219 PRO A CA 1
ATOM 1663 C C . PRO A 1 219 ? -15.177 12.612 52.881 1.00 75.19 219 PRO A C 1
ATOM 1665 O O . PRO A 1 219 ? -15.655 12.705 54.013 1.00 75.19 219 PRO A O 1
ATOM 1668 N N . ALA A 1 220 ? -14.884 13.689 52.143 1.00 73.88 220 ALA A N 1
ATOM 1669 C CA . ALA A 1 220 ? -15.113 15.058 52.609 1.00 73.88 220 ALA A CA 1
ATOM 1670 C C . ALA A 1 220 ? -16.616 15.375 52.694 1.00 73.88 220 ALA A C 1
ATOM 1672 O O . ALA A 1 220 ? -17.071 15.941 53.688 1.00 73.88 220 ALA A O 1
ATOM 1673 N N . TYR A 1 221 ? -17.398 14.912 51.714 1.00 70.75 221 TYR A N 1
ATOM 1674 C CA . TYR A 1 221 ? -18.862 14.937 51.769 1.00 70.75 221 TYR A CA 1
ATOM 1675 C C . TYR A 1 221 ? -19.401 14.202 53.012 1.00 70.75 221 TYR A C 1
ATOM 1677 O O . TYR A 1 221 ? -20.175 14.778 53.776 1.00 70.75 221 TYR A O 1
ATOM 1685 N N . LEU A 1 222 ? -18.931 12.980 53.295 1.00 67.50 222 LEU A N 1
ATOM 1686 C CA . LEU A 1 222 ? -19.340 12.237 54.498 1.00 67.50 222 LEU A CA 1
ATOM 1687 C C . LEU A 1 222 ? -18.972 12.959 55.807 1.00 67.50 222 LEU A C 1
ATOM 1689 O O . LEU A 1 222 ? -19.721 12.876 56.781 1.00 67.50 222 LEU A O 1
ATOM 1693 N N . GLN A 1 223 ? -17.844 13.677 55.855 1.00 72.38 223 GLN A N 1
ATOM 1694 C CA . GLN A 1 223 ? -17.494 14.511 57.011 1.00 72.38 223 GLN A CA 1
ATOM 1695 C C . GLN A 1 223 ? -18.388 15.750 57.152 1.00 72.38 223 GLN A C 1
ATOM 1697 O O . GLN A 1 223 ? -18.644 16.166 58.281 1.00 72.38 223 GLN A O 1
ATOM 1702 N N . ALA A 1 224 ? -18.861 16.335 56.049 1.00 68.12 224 ALA A N 1
ATOM 1703 C CA . ALA A 1 224 ? -19.774 17.475 56.079 1.00 68.12 224 ALA A CA 1
ATOM 1704 C C . ALA A 1 224 ? -21.184 17.066 56.537 1.00 68.12 224 ALA A C 1
ATOM 1706 O O . ALA A 1 224 ? -21.741 17.701 57.431 1.00 68.12 224 ALA A O 1
ATOM 1707 N N . VAL A 1 225 ? -21.709 15.946 56.025 1.00 63.41 225 VAL A N 1
ATOM 1708 C CA . VAL A 1 225 ? -22.998 15.374 56.462 1.00 63.41 225 VAL A CA 1
ATOM 1709 C C . VAL A 1 225 ? -22.987 15.044 57.959 1.00 63.41 225 VAL A C 1
ATOM 1711 O O . VAL A 1 225 ? -23.956 15.313 58.657 1.00 63.41 225 VAL A O 1
ATOM 1714 N N . ARG A 1 226 ? -21.865 14.541 58.498 1.00 72.56 226 ARG A N 1
ATOM 1715 C CA . ARG A 1 226 ? -21.688 14.294 59.947 1.00 72.56 226 ARG A CA 1
ATOM 1716 C C . ARG A 1 226 ? -21.658 15.557 60.823 1.00 72.56 226 ARG A C 1
ATOM 1718 O O . ARG A 1 226 ? -21.585 15.425 62.040 1.00 72.56 226 ARG A O 1
ATOM 1725 N N . LYS A 1 227 ? -21.661 16.753 60.231 1.00 79.50 227 LYS A N 1
ATOM 1726 C CA . LYS A 1 227 ? -21.691 18.054 60.922 1.00 79.50 227 LYS A CA 1
ATOM 1727 C C . LYS A 1 227 ? -23.022 18.793 60.710 1.00 79.50 227 LYS A C 1
ATOM 1729 O O . LYS A 1 227 ? -23.051 20.011 60.846 1.00 79.50 227 LYS A O 1
ATOM 1734 N N . ASP A 1 228 ? -24.077 18.075 60.310 1.00 58.97 228 ASP A N 1
ATOM 1735 C CA . ASP A 1 228 ? -25.397 18.611 59.931 1.00 58.97 228 ASP A CA 1
ATOM 1736 C C . ASP A 1 228 ? -25.354 19.711 58.848 1.00 58.97 228 ASP A C 1
ATOM 1738 O O . ASP A 1 228 ? -26.288 20.496 58.683 1.00 58.97 228 ASP A O 1
ATOM 1742 N N . ALA A 1 229 ? -24.282 19.756 58.049 1.00 58.34 229 ALA A N 1
ATOM 1743 C CA . ALA A 1 229 ? -24.209 20.645 56.901 1.00 58.34 229 ALA A CA 1
ATOM 1744 C C . ALA A 1 229 ? -25.006 20.049 55.732 1.00 58.34 229 ALA A C 1
ATOM 1746 O O . ALA A 1 229 ? -24.722 18.939 55.272 1.00 58.34 229 ALA A O 1
ATOM 1747 N N . THR A 1 230 ? -25.966 20.810 55.201 1.00 59.16 230 THR A N 1
ATOM 1748 C CA . THR A 1 230 ? -26.692 20.476 53.968 1.00 59.16 230 THR A CA 1
ATOM 1749 C C . THR A 1 230 ? -25.768 20.611 52.758 1.00 59.16 230 THR A C 1
ATOM 1751 O O . THR A 1 230 ? -25.744 21.640 52.083 1.00 59.16 230 THR A O 1
ATOM 1754 N N . VAL A 1 231 ? -24.980 19.569 52.506 1.00 61.75 231 VAL A N 1
ATOM 1755 C CA . VAL A 1 231 ? -24.096 19.436 51.342 1.00 61.75 231 VAL A CA 1
ATOM 1756 C C . VAL A 1 231 ? -24.662 18.364 50.415 1.00 61.75 231 VAL A C 1
ATOM 1758 O O . VAL A 1 231 ? -25.259 17.391 50.869 1.00 61.75 231 VAL A O 1
ATOM 1761 N N . GLN A 1 232 ? -24.493 18.550 49.110 1.00 66.88 232 GLN A N 1
ATOM 1762 C CA . GLN A 1 232 ? -24.978 17.631 48.083 1.00 66.88 232 GLN A CA 1
ATOM 1763 C C . GLN A 1 232 ? -23.892 16.577 47.774 1.00 66.88 232 GLN A C 1
ATOM 1765 O O . GLN A 1 232 ? -22.711 16.936 47.729 1.00 66.88 232 GLN A O 1
ATOM 1770 N N . PRO A 1 233 ? -24.231 15.283 47.605 1.00 60.84 233 PRO A N 1
ATOM 1771 C CA . PRO A 1 233 ? -23.238 14.256 47.292 1.00 60.84 233 PRO A CA 1
ATOM 1772 C C . PRO A 1 233 ? -22.602 14.506 45.917 1.00 60.84 233 PRO A C 1
ATOM 1774 O O . PRO A 1 233 ? -23.334 14.828 44.981 1.00 60.84 233 PRO A O 1
ATOM 1777 N N . PRO A 1 234 ? -21.279 14.308 45.751 1.00 66.62 234 PRO A N 1
ATOM 1778 C CA . PRO A 1 234 ? -20.666 14.315 44.426 1.00 66.62 234 PRO A CA 1
ATOM 1779 C C . PRO A 1 234 ? -21.222 13.139 43.610 1.00 66.62 234 PRO A C 1
ATOM 1781 O O . PRO A 1 234 ? -21.008 11.982 43.980 1.00 66.62 234 PRO A O 1
ATOM 1784 N N . ASP A 1 235 ? -21.952 13.414 42.524 1.00 62.81 235 ASP A N 1
ATOM 1785 C CA . ASP A 1 235 ? -22.555 12.358 41.706 1.00 62.81 235 ASP A CA 1
ATOM 1786 C C . ASP A 1 235 ? -21.514 11.764 40.733 1.00 62.81 235 ASP A C 1
ATOM 1788 O O . ASP A 1 235 ? -21.083 12.442 39.792 1.00 62.81 235 ASP A O 1
ATOM 1792 N N . PRO A 1 236 ? -21.116 10.482 40.879 1.00 53.84 236 PRO A N 1
ATOM 1793 C CA . PRO A 1 236 ? -20.237 9.833 39.908 1.00 53.84 236 PRO A CA 1
ATOM 1794 C C . PRO A 1 236 ? -20.863 9.757 38.506 1.00 53.84 236 PRO A C 1
ATOM 1796 O O . PRO A 1 236 ? -20.141 9.559 37.527 1.00 53.84 236 PRO A O 1
ATOM 1799 N N . ARG A 1 237 ? -22.188 9.919 38.372 1.00 58.47 237 ARG A N 1
ATOM 1800 C CA . ARG A 1 237 ? -22.860 9.982 37.072 1.00 58.47 237 ARG A CA 1
ATOM 1801 C C . ARG A 1 237 ? -22.546 11.265 36.324 1.00 58.47 237 ARG A C 1
ATOM 1803 O O . ARG A 1 237 ? -22.391 11.153 35.119 1.00 58.47 237 ARG A O 1
ATOM 1810 N N . GLU A 1 238 ? -22.378 12.422 36.964 1.00 58.88 238 GLU A N 1
ATOM 1811 C CA . GLU A 1 238 ? -21.976 13.655 36.261 1.00 58.88 238 GLU A CA 1
ATOM 1812 C C . GLU A 1 238 ? -20.541 13.530 35.727 1.00 58.88 238 GLU A C 1
ATOM 1814 O O . GLU A 1 238 ? -20.299 13.715 34.531 1.00 58.88 238 GLU A O 1
ATOM 1819 N N . ALA A 1 239 ? -19.613 13.049 36.564 1.00 54.50 239 ALA A N 1
ATOM 1820 C CA . ALA A 1 239 ? -18.221 12.795 36.175 1.00 54.50 239 ALA A CA 1
ATOM 1821 C C . ALA A 1 239 ? -18.081 11.828 34.976 1.00 54.50 239 ALA A C 1
ATOM 1823 O O . ALA A 1 239 ? -17.155 11.961 34.170 1.00 54.50 239 ALA A O 1
ATOM 1824 N N . ILE A 1 240 ? -19.002 10.866 34.835 1.00 53.38 240 ILE A N 1
ATOM 1825 C CA . ILE A 1 240 ? -19.043 9.900 33.724 1.00 53.38 240 ILE A CA 1
ATOM 1826 C C . ILE A 1 240 ? -19.897 10.409 32.546 1.00 53.38 240 ILE A C 1
ATOM 1828 O O . ILE A 1 240 ? -19.568 10.131 31.390 1.00 53.38 240 ILE A O 1
ATOM 1832 N N . ALA A 1 241 ? -20.975 11.155 32.798 1.00 54.19 241 ALA A N 1
ATOM 1833 C CA . ALA A 1 241 ? -21.887 11.673 31.779 1.00 54.19 241 ALA A CA 1
ATOM 1834 C C . ALA A 1 241 ? -21.212 12.725 30.901 1.00 54.19 241 ALA A C 1
ATOM 1836 O O . ALA A 1 241 ? -21.380 12.661 29.684 1.00 54.19 241 ALA A O 1
ATOM 1837 N N . ASP A 1 242 ? -20.377 13.595 31.474 1.00 54.47 242 ASP A N 1
ATOM 1838 C CA . ASP A 1 242 ? -19.548 14.536 30.713 1.00 54.47 242 ASP A CA 1
ATOM 1839 C C . ASP A 1 242 ? -18.506 13.812 29.854 1.00 54.47 242 ASP A C 1
ATOM 1841 O O . ASP A 1 242 ? -18.256 14.192 28.710 1.00 54.47 242 ASP A O 1
ATOM 1845 N N . GLY A 1 243 ? -17.940 12.708 30.355 1.00 53.03 243 GLY A N 1
ATOM 1846 C CA . GLY A 1 243 ? -17.091 11.818 29.560 1.00 53.03 243 GLY A CA 1
ATOM 1847 C C . GLY A 1 243 ? -17.854 11.186 28.389 1.00 53.03 243 GLY A C 1
ATOM 1848 O O . GLY A 1 243 ? -17.364 11.167 27.261 1.00 53.03 243 GLY A O 1
ATOM 1849 N N . ALA A 1 244 ? -19.085 10.729 28.626 1.00 51.91 244 ALA A N 1
ATOM 1850 C CA . ALA A 1 244 ? -19.965 10.153 27.608 1.00 51.91 244 ALA A CA 1
ATOM 1851 C C . ALA A 1 244 ? -20.553 11.199 26.637 1.00 51.91 244 ALA A C 1
ATOM 1853 O O . ALA A 1 244 ? -20.914 10.854 25.510 1.00 51.91 244 ALA A O 1
ATOM 1854 N N . ALA A 1 245 ? -20.673 12.463 27.043 1.00 56.28 245 ALA A N 1
ATOM 1855 C CA . ALA A 1 245 ? -21.025 13.589 26.182 1.00 56.28 245 ALA A CA 1
ATOM 1856 C C . ALA A 1 245 ? -19.832 13.974 25.296 1.00 56.28 245 ALA A C 1
ATOM 1858 O O . ALA A 1 245 ? -19.959 13.966 24.078 1.00 56.28 245 ALA A O 1
ATOM 1859 N N . ALA A 1 246 ? -18.638 14.149 25.872 1.00 54.25 246 ALA A N 1
ATOM 1860 C CA . ALA A 1 246 ? -17.405 14.410 25.125 1.00 54.25 246 ALA A CA 1
ATOM 1861 C C . ALA A 1 246 ? -17.012 13.260 24.170 1.00 54.25 246 ALA A C 1
ATOM 1863 O O . ALA A 1 246 ? -16.410 13.496 23.117 1.00 54.25 246 ALA A O 1
ATOM 1864 N N . LEU A 1 247 ? -17.362 12.011 24.506 1.00 52.44 247 LEU A N 1
ATOM 1865 C CA . LEU A 1 247 ? -17.260 10.865 23.598 1.00 52.44 247 LEU A CA 1
ATOM 1866 C C . LEU A 1 247 ? -18.297 10.927 22.473 1.00 52.44 247 LEU A C 1
ATOM 1868 O O . LEU A 1 247 ? -17.918 10.711 21.326 1.00 52.44 247 LEU A O 1
ATOM 1872 N N . ARG A 1 248 ? -19.563 11.269 22.754 1.00 65.69 248 ARG A N 1
ATOM 1873 C CA . ARG A 1 248 ? -20.591 11.470 21.714 1.00 65.69 248 ARG A CA 1
ATOM 1874 C C . ARG A 1 248 ? -20.220 12.602 20.756 1.00 65.69 248 ARG A C 1
ATOM 1876 O O . ARG A 1 248 ? -20.266 12.390 19.551 1.00 65.69 248 ARG A O 1
ATOM 1883 N N . ASP A 1 249 ? -19.736 13.731 21.265 1.00 63.50 249 ASP A N 1
ATOM 1884 C CA . ASP A 1 249 ? -19.188 14.830 20.460 1.00 63.50 249 ASP A CA 1
ATOM 1885 C C . ASP A 1 249 ? -17.955 14.402 19.653 1.00 63.50 249 ASP A C 1
ATOM 1887 O O . ASP A 1 249 ? -17.771 14.826 18.513 1.00 63.50 249 ASP A O 1
ATOM 1891 N N . GLY A 1 250 ? -17.097 13.553 20.225 1.00 54.53 250 GLY A N 1
ATOM 1892 C CA . GLY A 1 250 ? -15.955 12.964 19.525 1.00 54.53 250 GLY A CA 1
ATOM 1893 C C . GLY A 1 250 ? -16.380 12.059 18.368 1.00 54.53 250 GLY A C 1
ATOM 1894 O O . GLY A 1 250 ? -15.853 12.194 17.267 1.00 54.53 250 GLY A O 1
ATOM 1895 N N . VAL A 1 251 ? -17.362 11.186 18.597 1.00 58.62 251 VAL A N 1
ATOM 1896 C CA . VAL A 1 251 ? -17.950 10.306 17.577 1.00 58.62 251 VAL A CA 1
ATOM 1897 C C . VAL A 1 251 ? -18.673 11.121 16.504 1.00 58.62 251 VAL A C 1
ATOM 1899 O O . VAL A 1 251 ? -18.492 10.837 15.327 1.00 58.62 251 VAL A O 1
ATOM 1902 N N . ALA A 1 252 ? -19.409 12.172 16.873 1.00 63.97 252 ALA A N 1
ATOM 1903 C CA . ALA A 1 252 ? -20.069 13.069 15.924 1.00 63.97 252 ALA A CA 1
ATOM 1904 C C . ALA A 1 252 ? -19.061 13.820 15.035 1.00 63.97 252 ALA A C 1
ATOM 1906 O O . ALA A 1 252 ? -19.255 13.900 13.823 1.00 63.97 252 ALA A O 1
ATOM 1907 N N . ARG A 1 253 ? -17.946 14.310 15.599 1.00 63.16 253 ARG A N 1
ATOM 1908 C CA . ARG A 1 253 ? -16.861 14.933 14.814 1.00 63.16 253 ARG A CA 1
ATOM 1909 C C . ARG A 1 253 ? -16.169 13.926 13.894 1.00 63.16 253 ARG A C 1
ATOM 1911 O O . ARG A 1 253 ? -15.994 14.220 12.720 1.00 63.16 253 ARG A O 1
ATOM 1918 N N . LEU A 1 254 ? -15.847 12.728 14.389 1.00 57.31 254 LEU A N 1
ATOM 1919 C CA . LEU A 1 254 ? -15.255 11.662 13.571 1.00 57.31 254 LEU A CA 1
ATOM 1920 C C . LEU A 1 254 ? -16.201 11.188 12.457 1.00 57.31 254 LEU A C 1
ATOM 1922 O O . LEU A 1 254 ? -15.738 10.898 11.358 1.00 57.31 254 LEU A O 1
ATOM 1926 N N . ALA A 1 255 ? -17.512 11.141 12.707 1.00 60.25 255 ALA A N 1
ATOM 1927 C CA . ALA A 1 255 ? -18.516 10.851 11.689 1.00 60.25 255 ALA A CA 1
ATOM 1928 C C . ALA A 1 255 ? -18.561 11.954 10.619 1.00 60.25 255 ALA A C 1
ATOM 1930 O O . ALA A 1 255 ? -18.492 11.638 9.434 1.00 60.25 255 ALA A O 1
ATOM 1931 N N . ALA A 1 256 ? -18.573 13.230 11.022 1.00 62.72 256 ALA A N 1
ATOM 1932 C CA . ALA A 1 256 ? -18.539 14.366 10.100 1.00 62.72 256 ALA A CA 1
ATOM 1933 C C . ALA A 1 256 ? -17.235 14.433 9.279 1.00 62.72 256 ALA A C 1
ATOM 1935 O O . ALA A 1 256 ? -17.264 14.764 8.095 1.00 62.72 256 ALA A O 1
ATOM 1936 N N . ASP A 1 257 ? -16.085 14.088 9.864 1.00 57.94 257 ASP A N 1
ATOM 1937 C CA . ASP A 1 257 ? -14.817 14.010 9.130 1.00 57.94 257 ASP A CA 1
ATOM 1938 C C . ASP A 1 257 ? -14.779 12.808 8.168 1.00 57.94 257 ASP A C 1
ATOM 1940 O O . ASP A 1 257 ? -14.263 12.926 7.057 1.00 57.94 257 ASP A O 1
ATOM 1944 N N . ASN A 1 258 ? -15.402 11.681 8.524 1.00 55.41 258 ASN A N 1
ATOM 1945 C CA . ASN A 1 258 ? -15.574 10.534 7.627 1.00 55.41 258 ASN A CA 1
ATOM 1946 C C . ASN A 1 258 ? -16.524 10.870 6.456 1.00 55.41 258 ASN A C 1
ATOM 1948 O O . ASN A 1 258 ? -16.221 10.567 5.306 1.00 55.41 258 ASN A O 1
ATOM 1952 N N . GLU A 1 259 ? -17.619 11.589 6.714 1.00 70.50 259 GLU A N 1
ATOM 1953 C CA . GLU A 1 259 ? -18.545 12.098 5.692 1.00 70.50 259 GLU A CA 1
ATOM 1954 C C . GLU A 1 259 ? -17.874 13.127 4.761 1.00 70.50 259 GLU A C 1
ATOM 1956 O O . GLU A 1 259 ? -18.050 13.081 3.540 1.00 70.50 259 GLU A O 1
ATOM 1961 N N . ARG A 1 260 ? -17.015 14.008 5.295 1.00 60.53 260 ARG A N 1
ATOM 1962 C CA . ARG A 1 260 ? -16.163 14.907 4.492 1.00 60.53 260 ARG A CA 1
ATOM 1963 C C . ARG A 1 260 ? -15.192 14.135 3.600 1.00 60.53 260 ARG A C 1
ATOM 1965 O O . ARG A 1 260 ? -15.040 14.492 2.433 1.00 60.53 260 ARG A O 1
ATOM 1972 N N . LEU A 1 261 ? -14.557 13.082 4.119 1.00 54.16 261 LEU A N 1
ATOM 1973 C CA . LEU A 1 261 ? -13.651 12.218 3.354 1.00 54.16 261 LEU A CA 1
ATOM 1974 C C . LEU A 1 261 ? -14.392 11.440 2.257 1.00 54.16 261 LEU A C 1
ATOM 1976 O O . LEU A 1 261 ? -13.901 11.378 1.131 1.00 54.16 261 LEU A O 1
ATOM 1980 N N . GLN A 1 262 ? -15.591 10.920 2.536 1.00 61.94 262 GLN A N 1
ATOM 1981 C CA . GLN A 1 262 ? -16.460 10.302 1.527 1.00 61.94 262 GLN A CA 1
ATOM 1982 C C . GLN A 1 262 ? -16.872 11.315 0.452 1.00 61.94 262 GLN A C 1
ATOM 1984 O O . GLN A 1 262 ? -16.693 11.059 -0.735 1.00 61.94 262 GLN A O 1
ATOM 1989 N N . THR A 1 263 ? -17.297 12.517 0.849 1.00 70.44 263 THR A N 1
ATOM 1990 C CA . THR A 1 263 ? -17.644 13.603 -0.082 1.00 70.44 263 THR A CA 1
ATOM 1991 C C . THR A 1 263 ? -16.453 14.008 -0.960 1.00 70.44 263 THR A C 1
ATOM 1993 O O . THR A 1 263 ? -16.617 14.276 -2.151 1.00 70.44 263 THR A O 1
ATOM 1996 N N . ALA A 1 264 ? -15.237 14.046 -0.406 1.00 54.44 264 ALA A N 1
ATOM 1997 C CA . ALA A 1 264 ? -14.016 14.315 -1.164 1.00 54.44 264 ALA A CA 1
ATOM 1998 C C . ALA A 1 264 ? -13.675 13.173 -2.140 1.00 54.44 264 ALA A C 1
ATOM 2000 O O . ALA A 1 264 ? -13.320 13.440 -3.291 1.00 54.44 264 ALA A O 1
ATOM 2001 N N . LEU A 1 265 ? -13.838 11.916 -1.714 1.00 55.53 265 LEU A N 1
ATOM 2002 C CA . LEU A 1 265 ? -13.657 10.728 -2.550 1.00 55.53 265 LEU A CA 1
ATOM 2003 C C . LEU A 1 265 ? -14.653 10.699 -3.718 1.00 55.53 265 LEU A C 1
ATOM 2005 O O . LEU A 1 265 ? -14.263 10.418 -4.849 1.00 55.53 265 LEU A O 1
ATOM 2009 N N . ASP A 1 266 ? -15.919 11.027 -3.470 1.00 64.00 266 ASP A N 1
ATOM 2010 C CA . ASP A 1 266 ? -16.949 11.031 -4.505 1.00 64.00 266 ASP A CA 1
ATOM 2011 C C . ASP A 1 266 ? -16.799 12.222 -5.461 1.00 64.00 266 ASP A C 1
ATOM 2013 O O . ASP A 1 266 ? -16.936 12.037 -6.669 1.00 64.00 266 ASP A O 1
ATOM 2017 N N . ARG A 1 267 ? -16.353 13.401 -4.999 1.00 63.66 267 ARG A N 1
ATOM 2018 C CA . ARG A 1 267 ? -15.893 14.468 -5.915 1.00 63.66 267 ARG A CA 1
ATOM 2019 C C . ARG A 1 267 ? -14.728 14.002 -6.789 1.00 63.66 267 ARG A C 1
ATOM 2021 O O . ARG A 1 267 ? -14.742 14.255 -7.992 1.00 63.66 267 ARG A O 1
ATOM 2028 N N . ALA A 1 268 ? -13.749 13.295 -6.224 1.00 52.75 268 ALA A N 1
ATOM 2029 C CA . ALA A 1 268 ? -12.616 12.747 -6.975 1.00 52.75 268 ALA A CA 1
ATOM 2030 C C . ALA A 1 268 ? -13.010 11.621 -7.956 1.00 52.75 268 ALA A C 1
ATOM 2032 O O . ALA A 1 268 ? -12.285 11.376 -8.917 1.00 52.75 268 ALA A O 1
ATOM 2033 N N . ARG A 1 269 ? -14.152 10.951 -7.743 1.00 62.00 269 ARG A N 1
ATOM 2034 C CA . ARG A 1 269 ? -14.741 9.972 -8.677 1.00 62.00 269 ARG A CA 1
ATOM 2035 C C . ARG A 1 269 ? -15.584 10.617 -9.776 1.00 62.00 269 ARG A C 1
ATOM 2037 O O . ARG A 1 269 ? -15.578 10.126 -10.899 1.00 62.00 269 ARG A O 1
ATOM 2044 N N . VAL A 1 270 ? -16.332 11.670 -9.444 1.00 63.62 270 VAL A N 1
ATOM 2045 C CA . VAL A 1 270 ? -17.270 12.340 -10.361 1.00 63.62 270 VAL A CA 1
ATOM 2046 C C . VAL A 1 270 ? -16.565 13.352 -11.262 1.00 63.62 270 VAL A C 1
ATOM 2048 O O . VAL A 1 270 ? -17.018 13.568 -12.381 1.00 63.62 270 VAL A O 1
ATOM 2051 N N . THR A 1 271 ? -15.453 13.946 -10.820 1.00 39.50 271 THR A N 1
ATOM 2052 C CA . THR A 1 271 ? -14.653 14.862 -11.649 1.00 39.50 271 THR A CA 1
ATOM 2053 C C . THR A 1 271 ? -13.886 14.054 -12.703 1.00 39.50 271 THR A C 1
ATOM 2055 O O . THR A 1 271 ? -12.947 13.342 -12.337 1.00 39.50 271 THR A O 1
ATOM 2058 N N . PRO A 1 272 ? -14.220 14.144 -14.007 1.00 42.69 272 PRO A N 1
ATOM 2059 C CA . PRO A 1 272 ? -13.392 13.541 -15.043 1.00 42.69 272 PRO A CA 1
ATOM 2060 C C . PRO A 1 272 ? -12.035 14.260 -15.059 1.00 42.69 272 PRO A C 1
ATOM 2062 O O . PRO A 1 272 ? -11.982 15.450 -14.729 1.00 42.69 272 PRO A O 1
ATOM 2065 N N . PRO A 1 273 ? -10.934 13.604 -15.466 1.00 44.91 273 PRO A N 1
ATOM 2066 C CA . PRO A 1 273 ? -9.684 14.322 -15.686 1.00 44.91 273 PRO A CA 1
ATOM 2067 C C . PRO A 1 273 ? -9.937 15.471 -16.678 1.00 44.91 273 PRO A C 1
ATOM 2069 O O . PRO A 1 273 ? -10.659 15.258 -17.659 1.00 44.91 273 PRO A O 1
ATOM 2072 N N . PRO A 1 274 ? -9.384 16.678 -16.445 1.00 40.22 274 PRO A N 1
ATOM 2073 C CA . PRO A 1 274 ? -9.620 17.813 -17.325 1.00 40.22 274 PRO A CA 1
ATOM 2074 C C . PRO A 1 274 ? -9.220 17.433 -18.751 1.00 40.22 274 PRO A C 1
ATOM 2076 O O . PRO A 1 274 ? -8.084 17.021 -18.996 1.00 40.22 274 PRO A O 1
ATOM 2079 N N . MET A 1 275 ? -10.168 17.536 -19.687 1.00 38.31 275 MET A N 1
ATOM 2080 C CA . MET A 1 275 ? -9.881 17.286 -21.096 1.00 38.31 275 MET A CA 1
ATOM 2081 C C . MET A 1 275 ? -8.800 18.265 -21.545 1.00 38.31 275 MET A C 1
ATOM 2083 O O . MET A 1 275 ? -8.992 19.479 -21.480 1.00 38.31 275 MET A O 1
ATOM 2087 N N . ALA A 1 276 ? -7.668 17.734 -22.006 1.00 39.31 276 ALA A N 1
ATOM 2088 C CA . ALA A 1 276 ? -6.633 18.549 -22.613 1.00 39.31 276 ALA A CA 1
ATOM 2089 C C . ALA A 1 276 ? -7.226 19.250 -23.843 1.00 39.31 276 ALA A C 1
ATOM 2091 O O . ALA A 1 276 ? -7.626 18.599 -24.810 1.00 39.31 276 ALA A O 1
ATOM 2092 N N . ALA A 1 277 ? -7.295 20.579 -23.793 1.00 40.28 277 ALA A N 1
ATOM 2093 C CA . ALA A 1 277 ? -7.773 21.404 -24.890 1.00 40.28 277 ALA A CA 1
ATOM 2094 C C . ALA A 1 277 ? -6.718 21.458 -26.007 1.00 40.28 277 ALA A C 1
ATOM 2096 O O . ALA A 1 277 ? -6.004 22.442 -26.150 1.00 40.28 277 ALA A O 1
ATOM 2097 N N . ASN A 1 278 ? -6.610 20.380 -26.785 1.00 38.00 278 ASN A N 1
ATOM 2098 C CA . ASN A 1 278 ? -5.912 20.346 -28.068 1.00 38.00 278 ASN A CA 1
ATOM 2099 C C . ASN A 1 278 ? -6.582 19.305 -28.967 1.00 38.00 278 ASN A C 1
ATOM 2101 O O . ASN A 1 278 ? -6.523 18.103 -28.716 1.00 38.00 278 ASN A O 1
ATOM 2105 N N . GLY A 1 279 ? -7.276 19.779 -30.000 1.00 47.75 279 GLY A N 1
ATOM 2106 C CA . GLY A 1 279 ? -8.060 18.924 -30.880 1.00 47.75 279 GLY A CA 1
ATOM 2107 C C . GLY A 1 279 ? -7.262 18.403 -32.071 1.00 47.75 279 GLY A C 1
ATOM 2108 O O . GLY A 1 279 ? -6.733 19.193 -32.847 1.00 47.75 279 GLY A O 1
ATOM 2109 N N . ASN A 1 280 ? -7.304 17.088 -32.300 1.00 34.84 280 ASN A N 1
ATOM 2110 C CA . ASN A 1 280 ? -7.594 16.571 -33.638 1.00 34.84 280 ASN A CA 1
ATOM 2111 C C . ASN A 1 280 ? -8.176 15.142 -33.605 1.00 34.84 280 ASN A C 1
ATOM 2113 O O . ASN A 1 280 ? -8.031 14.411 -32.629 1.00 34.84 280 ASN A O 1
ATOM 2117 N N . ARG A 1 281 ? -8.927 14.805 -34.658 1.00 43.53 281 ARG A N 1
ATOM 2118 C CA . ARG A 1 281 ? -9.790 13.607 -34.824 1.00 43.53 281 ARG A CA 1
ATOM 2119 C C . ARG A 1 281 ? -8.986 12.331 -35.201 1.00 43.53 281 ARG A C 1
ATOM 2121 O O . ARG A 1 281 ? -7.794 12.474 -35.454 1.00 43.53 281 ARG A O 1
ATOM 2128 N N . PRO A 1 282 ? -9.597 11.126 -35.383 1.00 45.72 282 PRO A N 1
ATOM 2129 C CA . PRO A 1 282 ? -10.993 10.706 -35.142 1.00 45.72 282 PRO A CA 1
ATOM 2130 C C . PRO A 1 282 ? -11.170 9.441 -34.261 1.00 45.72 282 PRO A C 1
ATOM 2132 O O . PRO A 1 282 ? -10.426 8.470 -34.358 1.00 45.72 282 PRO A O 1
ATOM 2135 N N . TRP A 1 283 ? -12.262 9.390 -33.490 1.00 45.69 283 TRP A N 1
ATOM 2136 C CA . TRP A 1 283 ? -12.712 8.202 -32.747 1.00 45.69 283 TRP A CA 1
ATOM 2137 C C . TRP A 1 283 ? -13.878 7.508 -33.473 1.00 45.69 283 TRP A C 1
ATOM 2139 O O . TRP A 1 283 ? -14.999 8.006 -33.433 1.00 45.69 283 TRP A O 1
ATOM 2149 N N . ALA A 1 284 ? -13.634 6.356 -34.111 1.00 38.56 284 ALA A N 1
ATOM 2150 C CA . ALA A 1 284 ? -14.689 5.570 -34.779 1.00 38.56 284 ALA A CA 1
ATOM 2151 C C . ALA A 1 284 ? -14.741 4.075 -34.391 1.00 38.56 284 ALA A C 1
ATOM 2153 O O . ALA A 1 284 ? -15.737 3.419 -34.673 1.00 38.56 284 ALA A O 1
ATOM 2154 N N . TRP A 1 285 ? -13.712 3.530 -33.726 1.00 38.97 285 TRP A N 1
ATOM 2155 C CA . TRP A 1 285 ? -13.596 2.079 -33.471 1.00 38.97 285 TRP A CA 1
ATOM 2156 C C . TRP A 1 285 ? -13.736 1.639 -32.004 1.00 38.97 285 TRP A C 1
ATOM 2158 O O . TRP A 1 285 ? -13.884 0.452 -31.736 1.00 38.97 285 TRP A O 1
ATOM 2168 N N . ILE A 1 286 ? -13.742 2.568 -31.042 1.00 44.78 286 ILE A N 1
ATOM 2169 C CA . ILE A 1 286 ? -13.804 2.235 -29.601 1.00 44.78 286 ILE A CA 1
ATOM 2170 C C . ILE A 1 286 ? -15.261 2.166 -29.083 1.00 44.78 286 ILE A C 1
ATOM 2172 O O . ILE A 1 286 ? -15.528 1.626 -28.013 1.00 44.78 286 ILE A O 1
ATOM 2176 N N . GLY A 1 287 ? -16.239 2.625 -29.874 1.00 33.94 287 GLY A N 1
ATOM 2177 C CA . GLY A 1 287 ? -17.659 2.619 -29.495 1.00 33.94 287 GLY A CA 1
ATOM 2178 C C . GLY A 1 287 ? -18.324 1.236 -29.406 1.00 33.94 287 GLY A C 1
ATOM 2179 O O . GLY A 1 287 ? -19.350 1.117 -28.745 1.00 33.94 287 GLY A O 1
ATOM 2180 N N . MET A 1 288 ? -17.768 0.187 -30.031 1.00 35.88 288 MET A N 1
ATOM 2181 C CA . MET A 1 288 ? -18.396 -1.149 -30.046 1.00 35.88 288 MET A CA 1
ATOM 2182 C C . MET A 1 288 ? -17.892 -2.110 -28.957 1.00 35.88 288 MET A C 1
ATOM 2184 O O . MET A 1 288 ? -18.618 -3.025 -28.576 1.00 35.88 288 MET A O 1
ATOM 2188 N N . THR A 1 289 ? -16.686 -1.927 -28.412 1.00 41.56 289 THR A N 1
ATOM 2189 C CA . THR A 1 289 ? -16.117 -2.871 -27.428 1.00 41.56 289 THR A CA 1
ATOM 2190 C C . THR A 1 289 ? -16.642 -2.671 -26.005 1.00 41.56 289 THR A C 1
ATOM 2192 O O . THR A 1 289 ? -16.688 -3.633 -25.241 1.00 41.56 289 THR A O 1
ATOM 2195 N N . ALA A 1 290 ? -17.113 -1.471 -25.649 1.00 35.56 290 ALA A N 1
ATOM 2196 C CA . ALA A 1 290 ? -17.681 -1.202 -24.323 1.00 35.56 290 ALA A CA 1
ATOM 2197 C C . ALA A 1 290 ? -19.056 -1.868 -24.094 1.00 35.56 290 ALA A C 1
ATOM 2199 O O . ALA A 1 290 ? -19.367 -2.260 -22.971 1.00 35.56 290 ALA A O 1
ATOM 2200 N N . ALA A 1 291 ? -19.865 -2.044 -25.146 1.00 32.56 291 ALA A N 1
ATOM 2201 C CA . ALA A 1 291 ? -21.188 -2.669 -25.045 1.00 32.56 291 ALA A CA 1
ATOM 2202 C C . ALA A 1 291 ? -21.132 -4.210 -24.983 1.00 32.56 291 ALA A C 1
ATOM 2204 O O . ALA A 1 291 ? -21.994 -4.837 -24.370 1.00 32.56 291 ALA A O 1
ATOM 2205 N N . ALA A 1 292 ? -20.101 -4.831 -25.567 1.00 37.16 292 ALA A N 1
ATOM 2206 C CA . ALA A 1 292 ? -19.960 -6.289 -25.607 1.00 37.16 292 ALA A CA 1
ATOM 2207 C C . ALA A 1 292 ? -19.578 -6.916 -24.248 1.00 37.16 292 ALA A C 1
ATOM 2209 O O . ALA A 1 292 ? -19.863 -8.088 -24.007 1.00 37.16 292 ALA A O 1
ATOM 2210 N N . PHE A 1 293 ? -18.955 -6.154 -23.341 1.00 36.22 293 PHE A N 1
ATOM 2211 C CA . PHE A 1 293 ? -18.398 -6.702 -22.095 1.00 36.22 293 PHE A CA 1
ATOM 2212 C C . PHE A 1 293 ? -19.378 -6.746 -20.907 1.00 36.22 293 PHE A C 1
ATOM 2214 O O . PHE A 1 293 ? -19.077 -7.366 -19.891 1.00 36.22 293 PHE A O 1
ATOM 2221 N N . VAL A 1 294 ? -20.559 -6.125 -21.019 1.00 39.31 294 VAL A N 1
ATOM 2222 C CA . VAL A 1 294 ? -21.548 -6.041 -19.919 1.00 39.31 294 VAL A CA 1
ATOM 2223 C C . VAL A 1 294 ? -22.595 -7.172 -19.965 1.00 39.31 294 VAL A C 1
ATOM 2225 O O . VAL A 1 294 ? -23.296 -7.398 -18.984 1.00 39.31 294 VAL A O 1
ATOM 2228 N N . VAL A 1 295 ? -22.671 -7.941 -21.062 1.00 39.75 295 VAL A N 1
ATOM 2229 C CA . VAL A 1 295 ? -23.652 -9.042 -21.245 1.00 39.75 295 VAL A CA 1
ATOM 2230 C C . VAL A 1 295 ? -22.983 -10.428 -21.408 1.00 39.75 295 VAL A C 1
ATOM 2232 O O . VAL A 1 295 ? -23.639 -11.464 -21.330 1.00 39.75 295 VAL A O 1
ATOM 2235 N N . GLY A 1 296 ? -21.659 -10.487 -21.586 1.00 32.59 296 GLY A N 1
ATOM 2236 C CA . GLY A 1 296 ? -20.926 -11.683 -22.029 1.00 32.59 296 GLY A CA 1
ATOM 2237 C C . GLY A 1 296 ? -20.434 -12.678 -20.962 1.00 32.59 296 GLY A C 1
ATOM 2238 O O . GLY A 1 296 ? -19.337 -13.200 -21.127 1.00 32.59 296 GLY A O 1
ATOM 2239 N N . SER A 1 297 ? -21.180 -12.974 -19.888 1.00 37.50 297 SER A N 1
ATOM 2240 C CA . SER A 1 297 ? -20.725 -13.900 -18.816 1.00 37.50 297 SER A CA 1
ATOM 2241 C C . SER A 1 297 ? -21.428 -15.271 -18.757 1.00 37.50 297 SER A C 1
ATOM 2243 O O . SER A 1 297 ? -21.231 -16.022 -17.803 1.00 37.50 297 SER A O 1
ATOM 2245 N N . LEU A 1 298 ? -22.193 -15.642 -19.794 1.00 37.22 298 LEU A N 1
ATOM 2246 C CA . LEU A 1 298 ? -22.833 -16.967 -19.935 1.00 37.22 298 LEU A CA 1
ATOM 2247 C C . LEU A 1 298 ? -22.480 -17.717 -21.241 1.00 37.22 298 LEU A C 1
ATOM 2249 O O . LEU A 1 298 ? -23.053 -18.767 -21.513 1.00 37.22 298 LEU A O 1
ATOM 2253 N N . GLY A 1 299 ? -21.530 -17.212 -22.039 1.00 34.41 299 GLY A N 1
ATOM 2254 C CA . GLY A 1 299 ? -21.191 -17.747 -23.373 1.00 34.41 299 GLY A CA 1
ATOM 2255 C C . GLY A 1 299 ? -19.838 -18.463 -23.509 1.00 34.41 299 GLY A C 1
ATOM 2256 O O . GLY A 1 299 ? -19.444 -18.802 -24.618 1.00 34.41 299 GLY A O 1
ATOM 2257 N N . ALA A 1 300 ? -19.094 -18.688 -22.422 1.00 36.62 300 ALA A N 1
ATOM 2258 C CA . ALA A 1 300 ? -17.706 -19.174 -22.494 1.00 36.62 300 ALA A CA 1
ATOM 2259 C C . ALA A 1 300 ? -17.542 -20.678 -22.825 1.00 36.62 300 ALA A C 1
ATOM 2261 O O . ALA A 1 300 ? -16.416 -21.162 -22.886 1.00 36.62 300 ALA A O 1
ATOM 2262 N N . ALA A 1 301 ? -18.636 -21.422 -23.028 1.00 38.03 301 ALA A N 1
ATOM 2263 C CA . ALA A 1 301 ? -18.622 -22.879 -23.213 1.00 38.03 301 ALA A CA 1
ATOM 2264 C C . ALA A 1 301 ? -18.818 -23.356 -24.669 1.00 38.03 301 ALA A C 1
ATOM 2266 O O . ALA A 1 301 ? -18.786 -24.558 -24.909 1.00 38.03 301 ALA A O 1
ATOM 2267 N N . THR A 1 302 ? -19.026 -22.454 -25.638 1.00 36.88 302 THR A N 1
ATOM 2268 C CA . THR A 1 302 ? -19.350 -22.812 -27.041 1.00 36.88 302 THR A CA 1
ATOM 2269 C C . THR A 1 302 ? -18.390 -22.223 -28.085 1.00 36.88 302 THR A C 1
ATOM 2271 O O . THR A 1 302 ? -18.705 -22.198 -29.271 1.00 36.88 302 THR A O 1
ATOM 2274 N N . LEU A 1 303 ? -17.200 -21.767 -27.673 1.00 37.03 303 LEU A N 1
ATOM 2275 C CA . LEU A 1 303 ? -16.158 -21.234 -28.574 1.00 37.03 303 LEU A CA 1
ATOM 2276 C C . LEU A 1 303 ? -14.918 -22.137 -28.721 1.00 37.03 303 LEU A C 1
ATOM 2278 O O . LEU A 1 303 ? -13.923 -21.728 -29.312 1.00 37.03 303 LEU A O 1
ATOM 2282 N N . THR A 1 304 ? -14.971 -23.375 -28.228 1.00 40.53 304 THR A N 1
ATOM 2283 C CA . THR A 1 304 ? -13.875 -24.357 -28.335 1.00 40.53 304 THR A CA 1
ATOM 2284 C C . THR A 1 304 ? -13.958 -25.278 -29.559 1.00 40.53 304 THR A C 1
ATOM 2286 O O . THR A 1 304 ? -13.014 -26.022 -29.802 1.00 40.53 304 THR A O 1
ATOM 2289 N N . GLU A 1 305 ? -15.031 -25.227 -30.357 1.00 38.69 305 GLU A N 1
ATOM 2290 C CA . GLU A 1 305 ? -15.268 -26.192 -31.451 1.00 38.69 305 GLU A CA 1
ATOM 2291 C C . GLU A 1 305 ? -14.878 -25.713 -32.864 1.00 38.69 305 GLU A C 1
ATOM 2293 O O . GLU A 1 305 ? -14.966 -26.484 -33.814 1.00 38.69 305 GLU A O 1
ATOM 2298 N N . PHE A 1 306 ? -14.392 -24.474 -33.027 1.00 37.09 306 PHE A N 1
ATOM 2299 C CA . PHE A 1 306 ? -14.009 -23.924 -34.344 1.00 37.09 306 PHE A CA 1
ATOM 2300 C C . PHE A 1 306 ? -12.494 -23.851 -34.615 1.00 37.09 306 PHE A C 1
ATOM 2302 O O . PHE A 1 306 ? -12.065 -23.221 -35.582 1.00 37.09 306 PHE A O 1
ATOM 2309 N N . ALA A 1 307 ? -11.673 -24.515 -33.795 1.00 34.53 307 ALA A N 1
ATOM 2310 C CA . ALA A 1 307 ? -10.224 -24.599 -33.982 1.00 34.53 307 ALA A CA 1
ATOM 2311 C C . ALA A 1 307 ? -9.754 -26.060 -34.090 1.00 34.53 307 ALA A C 1
ATOM 2313 O O . ALA A 1 307 ? -9.466 -26.725 -33.096 1.00 34.53 307 ALA A O 1
ATOM 2314 N N . GLY A 1 308 ? -9.644 -26.539 -35.334 1.00 32.53 308 GLY A N 1
ATOM 2315 C CA . GLY A 1 308 ? -8.914 -27.763 -35.674 1.00 32.53 308 GLY A CA 1
ATOM 2316 C C . GLY A 1 308 ? -7.416 -27.689 -35.311 1.00 32.53 308 GLY A C 1
ATOM 2317 O O . GLY A 1 308 ? -6.913 -26.644 -34.894 1.00 32.53 308 GLY A O 1
ATOM 2318 N N . PRO A 1 309 ? -6.679 -28.806 -35.431 1.00 46.00 309 PRO A N 1
ATOM 2319 C CA . PRO A 1 309 ? -5.640 -29.156 -34.465 1.00 46.00 309 PRO A CA 1
ATOM 2320 C C . PRO A 1 309 ? -4.281 -28.481 -34.703 1.00 46.00 309 PRO A C 1
ATOM 2322 O O . PRO A 1 309 ? -3.315 -29.128 -35.109 1.00 46.00 309 PRO A O 1
ATOM 2325 N N . PHE A 1 310 ? -4.148 -27.215 -34.308 1.00 38.78 310 PHE A N 1
ATOM 2326 C CA . PHE A 1 310 ? -2.840 -26.637 -33.984 1.00 38.78 310 PHE A CA 1
ATOM 2327 C C . PHE A 1 310 ? -2.359 -27.133 -32.612 1.00 38.78 310 PHE A C 1
ATOM 2329 O O . PHE A 1 310 ? -2.318 -26.394 -31.631 1.00 38.78 310 PHE A O 1
ATOM 2336 N N . ARG A 1 311 ? -1.975 -28.417 -32.548 1.00 50.44 311 ARG A N 1
ATOM 2337 C CA . ARG A 1 311 ? -1.156 -28.937 -31.443 1.00 50.44 311 ARG A CA 1
ATOM 2338 C C . ARG A 1 311 ? 0.192 -28.224 -31.471 1.00 50.44 311 ARG A C 1
ATOM 2340 O O . ARG A 1 311 ? 0.957 -28.398 -32.417 1.00 50.44 311 ARG A O 1
ATOM 2347 N N . GLY A 1 312 ? 0.478 -27.442 -30.438 1.00 40.91 312 GLY A N 1
ATOM 2348 C CA . GLY A 1 312 ? 1.704 -26.661 -30.381 1.00 40.91 312 GLY A CA 1
ATOM 2349 C C . GLY A 1 312 ? 1.805 -25.798 -29.134 1.00 40.91 312 GLY A C 1
ATOM 2350 O O . GLY A 1 312 ? 1.816 -24.574 -29.244 1.00 40.91 312 GLY A O 1
ATOM 2351 N N . ASP A 1 313 ? 2.010 -26.423 -27.972 1.00 46.84 313 ASP A N 1
ATOM 2352 C CA . ASP A 1 313 ? 2.361 -25.766 -26.694 1.00 46.84 313 ASP A CA 1
ATOM 2353 C C . ASP A 1 313 ? 3.748 -25.069 -26.719 1.00 46.84 313 ASP A C 1
ATOM 2355 O O . ASP A 1 313 ? 4.359 -24.798 -25.689 1.00 46.84 313 ASP A O 1
ATOM 2359 N N . ALA A 1 314 ? 4.280 -24.794 -27.913 1.00 47.59 314 ALA A N 1
ATOM 2360 C CA . ALA A 1 314 ? 5.662 -24.416 -28.184 1.00 47.59 314 ALA A CA 1
ATOM 2361 C C . ALA A 1 314 ? 5.828 -22.972 -28.692 1.00 47.59 314 ALA A C 1
ATOM 2363 O O . ALA A 1 314 ? 6.951 -22.558 -28.978 1.00 47.59 314 ALA A O 1
ATOM 2364 N N . HIS A 1 315 ? 4.754 -22.182 -28.828 1.00 53.62 315 HIS A N 1
ATOM 2365 C CA . HIS A 1 315 ? 4.895 -20.788 -29.255 1.00 53.62 315 HIS A CA 1
ATOM 2366 C C . HIS A 1 315 ? 5.223 -19.881 -28.049 1.00 53.62 315 HIS A C 1
ATOM 2368 O O . HIS A 1 315 ? 4.348 -19.652 -27.208 1.00 53.62 315 HIS A O 1
ATOM 2374 N N . PRO A 1 316 ? 6.433 -19.287 -27.953 1.00 60.34 316 PRO A N 1
ATOM 2375 C CA . PRO A 1 316 ? 6.900 -18.620 -26.730 1.00 60.34 316 PRO A CA 1
ATOM 2376 C C . PRO A 1 316 ? 6.062 -17.397 -26.333 1.00 60.34 316 PRO A C 1
ATOM 2378 O O . PRO A 1 316 ? 6.002 -17.044 -25.160 1.00 60.34 316 PRO A O 1
ATOM 2381 N N . ARG A 1 317 ? 5.345 -16.774 -27.282 1.00 53.31 317 ARG A N 1
ATOM 2382 C CA . ARG A 1 317 ? 4.374 -15.707 -26.973 1.00 53.31 317 ARG A CA 1
ATOM 2383 C C . ARG A 1 317 ? 3.119 -16.209 -26.250 1.00 53.31 317 ARG A C 1
ATOM 2385 O O . ARG A 1 317 ? 2.575 -15.468 -25.444 1.00 53.31 317 ARG A O 1
ATOM 2392 N N . ILE A 1 318 ? 2.661 -17.433 -26.523 1.00 60.66 318 ILE A N 1
ATOM 2393 C CA . ILE A 1 318 ? 1.493 -18.017 -25.841 1.00 60.66 318 ILE A CA 1
ATOM 2394 C C . ILE A 1 318 ? 1.907 -18.462 -24.434 1.00 60.66 318 ILE A C 1
ATOM 2396 O O . ILE A 1 318 ? 1.221 -18.130 -23.474 1.00 60.66 318 ILE A O 1
ATOM 2400 N N . ALA A 1 319 ? 3.080 -19.091 -24.298 1.00 62.00 319 ALA A N 1
ATOM 2401 C CA . ALA A 1 319 ? 3.669 -19.414 -22.997 1.00 62.00 319 ALA A CA 1
ATOM 2402 C C . ALA A 1 319 ? 3.905 -18.158 -22.132 1.00 62.00 319 ALA A C 1
ATOM 2404 O O . ALA A 1 319 ? 3.518 -18.138 -20.968 1.00 62.00 319 ALA A O 1
ATOM 2405 N N . GLY A 1 320 ? 4.448 -17.077 -22.708 1.00 69.38 320 GLY A N 1
ATOM 2406 C CA . GLY A 1 320 ? 4.642 -15.807 -22.000 1.00 69.38 320 GLY A CA 1
ATOM 2407 C C . GLY A 1 320 ? 3.334 -15.113 -21.598 1.00 69.38 320 GLY A C 1
ATOM 2408 O O . GLY A 1 320 ? 3.249 -14.553 -20.509 1.00 69.38 320 GLY A O 1
ATOM 2409 N N . LEU A 1 321 ? 2.285 -15.184 -22.429 1.00 66.31 321 LEU A N 1
ATOM 2410 C CA . LEU A 1 321 ? 0.951 -14.694 -22.056 1.00 66.31 321 LEU A CA 1
ATOM 2411 C C . LEU A 1 321 ? 0.304 -15.553 -20.959 1.00 66.31 321 LEU A C 1
ATOM 2413 O O . LEU A 1 321 ? -0.359 -15.000 -20.084 1.00 66.31 321 LEU A O 1
ATOM 2417 N N . ALA A 1 322 ? 0.519 -16.871 -20.972 1.00 65.44 322 ALA A N 1
ATOM 2418 C CA . ALA A 1 322 ? 0.065 -17.767 -19.913 1.00 65.44 322 ALA A CA 1
ATOM 2419 C C . ALA A 1 322 ? 0.779 -17.470 -18.583 1.00 65.44 322 ALA A C 1
ATOM 2421 O O . ALA A 1 322 ? 0.103 -17.283 -17.575 1.00 65.44 322 ALA A O 1
ATOM 2422 N N . GLN A 1 323 ? 2.109 -17.316 -18.585 1.00 70.12 323 GLN A N 1
ATOM 2423 C CA . GLN A 1 323 ? 2.880 -16.922 -17.397 1.00 70.12 323 GLN A CA 1
ATOM 2424 C C . GLN A 1 323 ? 2.450 -15.550 -16.861 1.00 70.12 323 GLN A C 1
ATOM 2426 O O . GLN A 1 323 ? 2.127 -15.435 -15.684 1.00 70.12 323 GLN A O 1
ATOM 2431 N N . ALA A 1 324 ? 2.320 -14.532 -17.718 1.00 66.38 324 ALA A N 1
ATOM 2432 C CA . ALA A 1 324 ? 1.857 -13.207 -17.295 1.00 66.38 324 ALA A CA 1
ATOM 2433 C C . ALA A 1 324 ? 0.402 -13.210 -16.776 1.00 66.38 324 ALA A C 1
ATOM 2435 O O . ALA A 1 324 ? 0.040 -12.394 -15.925 1.00 66.38 324 ALA A O 1
ATOM 2436 N N . ALA A 1 325 ? -0.454 -14.115 -17.264 1.00 67.19 325 ALA A N 1
ATOM 2437 C CA . ALA A 1 325 ? -1.788 -14.331 -16.703 1.00 67.19 325 ALA A CA 1
ATOM 2438 C C . ALA A 1 325 ? -1.730 -15.039 -15.337 1.00 67.19 325 ALA A C 1
ATOM 2440 O O . ALA A 1 325 ? -2.524 -14.716 -14.454 1.00 67.19 325 ALA A O 1
ATOM 2441 N N . GLN A 1 326 ? -0.775 -15.950 -15.146 1.00 70.69 326 GLN A N 1
ATOM 2442 C CA . GLN A 1 326 ? -0.548 -16.691 -13.907 1.00 70.69 326 GLN A CA 1
ATOM 2443 C C . GLN A 1 326 ? 0.009 -15.779 -12.798 1.00 70.69 326 GLN A C 1
ATOM 2445 O O . GLN A 1 326 ? -0.576 -15.715 -11.721 1.00 70.69 326 GLN A O 1
ATOM 2450 N N . GLU A 1 327 ? 1.011 -14.947 -13.093 1.00 73.38 327 GLU A N 1
ATOM 2451 C CA . GLU A 1 327 ? 1.531 -13.902 -12.189 1.00 73.38 327 GLU A CA 1
ATOM 2452 C C . GLU A 1 327 ? 0.448 -12.874 -11.802 1.00 73.38 327 GLU A C 1
ATOM 2454 O O . GLU A 1 327 ? 0.347 -12.431 -10.652 1.00 73.38 327 GLU A O 1
ATOM 2459 N N . ARG A 1 328 ? -0.433 -12.511 -12.747 1.00 67.38 328 ARG A N 1
ATOM 2460 C CA . ARG A 1 328 ? -1.605 -11.663 -12.465 1.00 67.38 328 ARG A CA 1
ATOM 2461 C C . ARG A 1 328 ? -2.644 -12.370 -11.595 1.00 67.38 328 ARG A C 1
ATOM 2463 O O . ARG A 1 328 ? -3.250 -11.723 -10.746 1.00 67.38 328 ARG A O 1
ATOM 2470 N N . ALA A 1 329 ? -2.850 -13.674 -11.768 1.00 70.56 329 ALA A N 1
ATOM 2471 C CA . ALA A 1 329 ? -3.725 -14.452 -10.897 1.00 70.56 329 ALA A CA 1
ATOM 2472 C C . ALA A 1 329 ? -3.150 -14.558 -9.473 1.00 70.56 329 ALA A C 1
ATOM 2474 O O . ALA A 1 329 ? -3.895 -14.397 -8.509 1.00 70.56 329 ALA A O 1
ATOM 2475 N N . GLU A 1 330 ? -1.836 -14.744 -9.331 1.00 76.06 330 GLU A N 1
ATOM 2476 C CA . GLU A 1 330 ? -1.143 -14.808 -8.039 1.00 76.06 330 GLU A CA 1
ATOM 2477 C C . GLU A 1 330 ? -1.160 -13.468 -7.295 1.00 76.06 330 GLU A C 1
ATOM 2479 O O . GLU A 1 330 ? -1.511 -13.428 -6.116 1.00 76.06 330 GLU A O 1
ATOM 2484 N N . THR A 1 331 ? -0.875 -12.353 -7.972 1.00 68.81 331 THR A N 1
ATOM 2485 C CA . THR A 1 331 ? -0.949 -11.009 -7.364 1.00 68.81 331 THR A CA 1
ATOM 2486 C C . THR A 1 331 ? -2.381 -10.622 -6.976 1.00 68.81 331 THR A C 1
ATOM 2488 O O . THR A 1 331 ? -2.600 -10.079 -5.891 1.00 68.81 331 THR A O 1
ATOM 2491 N N . VAL A 1 332 ? -3.388 -10.971 -7.789 1.00 67.12 332 VAL A N 1
ATOM 2492 C CA . VAL A 1 332 ? -4.807 -10.810 -7.417 1.00 67.12 332 VAL A CA 1
ATOM 2493 C C . VAL A 1 332 ? -5.180 -11.715 -6.236 1.00 67.12 332 VAL A C 1
ATOM 2495 O O . VAL A 1 332 ? -5.892 -11.268 -5.333 1.00 67.12 332 VAL A O 1
ATOM 2498 N N . ALA A 1 333 ? -4.676 -12.952 -6.182 1.00 69.88 333 ALA A N 1
ATOM 2499 C CA . ALA A 1 333 ? -4.891 -13.853 -5.053 1.00 69.88 333 ALA A CA 1
ATOM 2500 C C . ALA A 1 333 ? -4.272 -13.298 -3.758 1.00 69.88 333 ALA A C 1
ATOM 2502 O O . ALA A 1 333 ? -4.964 -13.244 -2.740 1.00 69.88 333 ALA A O 1
ATOM 2503 N N . GLN A 1 334 ? -3.032 -12.800 -3.800 1.00 70.44 334 GLN A N 1
ATOM 2504 C CA . GLN A 1 334 ? -2.361 -12.150 -2.667 1.00 70.44 334 GLN A CA 1
ATOM 2505 C C . GLN A 1 334 ? -3.131 -10.913 -2.183 1.00 70.44 334 GLN A C 1
ATOM 2507 O O . GLN A 1 334 ? -3.493 -10.846 -1.008 1.00 70.44 334 GLN A O 1
ATOM 2512 N N . ALA A 1 335 ? -3.500 -9.994 -3.082 1.00 60.78 335 ALA A N 1
ATOM 2513 C CA . ALA A 1 335 ? -4.300 -8.817 -2.731 1.00 60.78 335 ALA A CA 1
ATOM 2514 C C . ALA A 1 335 ? -5.675 -9.197 -2.140 1.00 60.78 335 ALA A C 1
ATOM 2516 O O . ALA A 1 335 ? -6.161 -8.559 -1.202 1.00 60.78 335 ALA A O 1
ATOM 2517 N N . SER A 1 336 ? -6.301 -10.272 -2.638 1.00 67.56 336 SER A N 1
ATOM 2518 C CA . SER A 1 336 ? -7.554 -10.797 -2.081 1.00 67.56 336 SER A CA 1
ATOM 2519 C C . SER A 1 336 ? -7.377 -11.392 -0.676 1.00 67.56 336 SER A C 1
ATOM 2521 O O . SER A 1 336 ? -8.248 -11.208 0.180 1.00 67.56 336 SER A O 1
ATOM 2523 N N . ALA A 1 337 ? -6.237 -12.038 -0.409 1.00 71.69 337 ALA A N 1
ATOM 2524 C CA . ALA A 1 337 ? -5.887 -12.596 0.892 1.00 71.69 337 ALA A CA 1
ATOM 2525 C C . ALA A 1 337 ? -5.566 -11.496 1.917 1.00 71.69 337 ALA A C 1
ATOM 2527 O O . ALA A 1 337 ? -6.002 -11.586 3.067 1.00 71.69 337 ALA A O 1
ATOM 2528 N N . GLU A 1 338 ? -4.891 -10.418 1.511 1.00 73.12 338 GLU A N 1
ATOM 2529 C CA . GLU A 1 338 ? -4.676 -9.246 2.367 1.00 73.12 338 GLU A CA 1
ATOM 2530 C C . GLU A 1 338 ? -5.987 -8.512 2.674 1.00 73.12 338 GLU A C 1
ATOM 2532 O O . GLU A 1 338 ? -6.264 -8.213 3.837 1.00 73.12 338 GLU A O 1
ATOM 2537 N N . LEU A 1 339 ? -6.867 -8.324 1.683 1.00 65.00 339 LEU A N 1
ATOM 2538 C CA . LEU A 1 339 ? -8.221 -7.805 1.909 1.00 65.00 339 LEU A CA 1
ATOM 2539 C C . LEU A 1 339 ? -9.039 -8.694 2.857 1.00 65.00 339 LEU A C 1
ATOM 2541 O O . LEU A 1 339 ? -9.792 -8.177 3.685 1.00 65.00 339 LEU A O 1
ATOM 2545 N N . ALA A 1 340 ? -8.902 -10.019 2.771 1.00 72.75 340 ALA A N 1
ATOM 2546 C CA . ALA A 1 340 ? -9.526 -10.944 3.714 1.00 72.75 340 ALA A CA 1
ATOM 2547 C C . ALA A 1 340 ? -8.936 -10.802 5.131 1.00 72.75 340 ALA A C 1
ATOM 2549 O O . ALA A 1 340 ? -9.692 -10.745 6.103 1.00 72.75 340 ALA A O 1
ATOM 2550 N N . ARG A 1 341 ? -7.609 -10.661 5.254 1.00 83.12 341 ARG A N 1
ATOM 2551 C CA . ARG A 1 341 ? -6.906 -10.442 6.529 1.00 83.12 341 ARG A CA 1
ATOM 2552 C C . ARG A 1 341 ? -7.313 -9.125 7.194 1.00 83.12 341 ARG A C 1
ATOM 2554 O O . ARG A 1 341 ? -7.625 -9.131 8.382 1.00 83.12 341 ARG A O 1
ATOM 2561 N N . LEU A 1 342 ? -7.376 -8.026 6.440 1.00 74.00 342 LEU A N 1
ATOM 2562 C CA . LEU A 1 342 ? -7.826 -6.718 6.929 1.00 74.00 342 LEU A CA 1
ATOM 2563 C C . LEU A 1 342 ? -9.301 -6.749 7.353 1.00 74.00 342 LEU A C 1
ATOM 2565 O O . LEU A 1 342 ? -9.650 -6.226 8.411 1.00 74.00 342 LEU A O 1
ATOM 2569 N N . ARG A 1 343 ? -10.170 -7.427 6.589 1.00 81.50 343 ARG A N 1
ATOM 2570 C CA . ARG A 1 343 ? -11.576 -7.644 6.977 1.00 81.50 343 ARG A CA 1
ATOM 2571 C C . ARG A 1 343 ? -11.702 -8.456 8.266 1.00 81.50 343 ARG A C 1
ATOM 2573 O O . ARG A 1 343 ? -12.546 -8.128 9.096 1.00 81.50 343 ARG A O 1
ATOM 2580 N N . GLU A 1 344 ? -10.873 -9.477 8.472 1.00 80.69 344 GLU A N 1
ATOM 2581 C CA . GLU A 1 344 ? -10.906 -10.265 9.710 1.00 80.69 344 GLU A CA 1
ATOM 2582 C C . GLU A 1 344 ? -10.309 -9.505 10.907 1.00 80.69 344 GLU A C 1
ATOM 2584 O O . GLU A 1 344 ? -10.836 -9.603 12.016 1.00 80.69 344 GLU A O 1
ATOM 2589 N N . GLN A 1 345 ? -9.294 -8.660 10.696 1.00 75.75 345 GLN A N 1
ATOM 2590 C CA . GLN A 1 345 ? -8.811 -7.716 11.712 1.00 75.75 345 GLN A CA 1
ATOM 2591 C C . GLN A 1 345 ? -9.893 -6.699 12.104 1.00 75.75 345 GLN A C 1
ATOM 2593 O O . GLN A 1 345 ? -10.144 -6.518 13.295 1.00 75.75 345 GLN A O 1
ATOM 2598 N N . ALA A 1 346 ? -10.598 -6.107 11.133 1.00 69.75 346 ALA A N 1
ATOM 2599 C CA . ALA A 1 346 ? -11.715 -5.196 11.385 1.00 69.75 346 ALA A CA 1
ATOM 2600 C C . ALA A 1 346 ? -12.862 -5.885 12.148 1.00 69.75 346 ALA A C 1
ATOM 2602 O O . ALA A 1 346 ? -13.354 -5.346 13.136 1.00 69.75 346 ALA A O 1
ATOM 2603 N N . ARG A 1 347 ? -13.229 -7.120 11.774 1.00 79.12 347 ARG A N 1
ATOM 2604 C CA . ARG A 1 347 ? -14.202 -7.940 12.525 1.00 79.12 347 ARG A CA 1
ATOM 2605 C C . ARG A 1 347 ? -13.733 -8.277 13.939 1.00 79.12 347 ARG A C 1
ATOM 2607 O O . ARG A 1 347 ? -14.553 -8.348 14.846 1.00 79.12 347 ARG A O 1
ATOM 2614 N N . THR A 1 348 ? -12.436 -8.504 14.139 1.00 75.31 348 THR A N 1
ATOM 2615 C CA . THR A 1 348 ? -11.864 -8.770 15.469 1.00 75.31 348 THR A CA 1
ATOM 2616 C C . THR A 1 348 ? -11.894 -7.510 16.337 1.00 75.31 348 THR A C 1
ATOM 2618 O O . THR A 1 348 ? -12.182 -7.598 17.528 1.00 75.31 348 THR A O 1
ATOM 2621 N N . ALA A 1 349 ? -11.649 -6.333 15.753 1.00 64.75 349 ALA A N 1
ATOM 2622 C CA . ALA A 1 349 ? -11.795 -5.051 16.436 1.00 64.75 349 ALA A CA 1
ATOM 2623 C C . ALA A 1 349 ? -13.264 -4.754 16.791 1.00 64.75 349 ALA A C 1
ATOM 2625 O O . ALA A 1 349 ? -13.536 -4.385 17.930 1.00 64.75 349 ALA A O 1
ATOM 2626 N N . ALA A 1 350 ? -14.205 -5.007 15.873 1.00 68.38 350 ALA A N 1
ATOM 2627 C CA . ALA A 1 350 ? -15.642 -4.889 16.132 1.00 68.38 350 ALA A CA 1
ATOM 2628 C C . ALA A 1 350 ? -16.094 -5.804 17.284 1.00 68.38 350 ALA A C 1
ATOM 2630 O O . ALA A 1 350 ? -16.649 -5.312 18.260 1.00 68.38 350 ALA A O 1
ATOM 2631 N N . ARG A 1 351 ? -15.718 -7.094 17.261 1.00 71.56 351 ARG A N 1
ATOM 2632 C CA . ARG A 1 351 ? -16.004 -8.035 18.363 1.00 71.56 351 ARG A CA 1
ATOM 2633 C C . ARG A 1 351 ? -15.431 -7.576 19.710 1.00 71.56 351 ARG A C 1
ATOM 2635 O O . ARG A 1 351 ? -16.046 -7.810 20.743 1.00 71.56 351 ARG A O 1
ATOM 2642 N N . ARG A 1 352 ? -1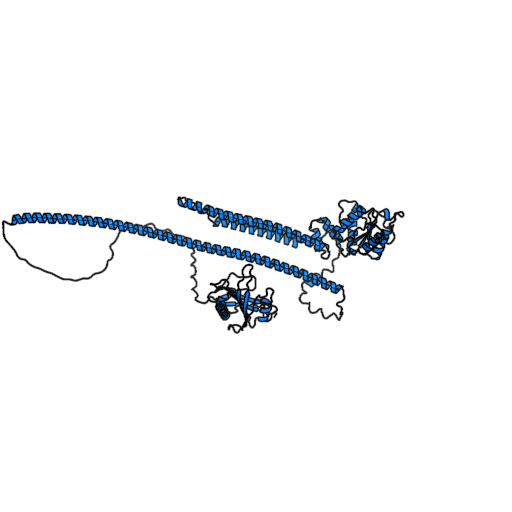4.260 -6.921 19.729 1.00 73.94 352 ARG A N 1
ATOM 2643 C CA . ARG A 1 352 ? -13.688 -6.330 20.958 1.00 73.94 352 ARG A CA 1
ATOM 2644 C C . ARG A 1 352 ? -14.478 -5.115 21.450 1.00 73.94 352 ARG A C 1
ATOM 2646 O O . ARG A 1 352 ? -14.584 -4.926 22.657 1.00 73.94 352 ARG A O 1
ATOM 2653 N N . ALA A 1 353 ? -15.014 -4.298 20.545 1.00 70.06 353 ALA A N 1
ATOM 2654 C CA . ALA A 1 353 ? -15.891 -3.187 20.906 1.00 70.06 353 ALA A CA 1
ATOM 2655 C C . ALA A 1 353 ? -17.229 -3.702 21.467 1.00 70.06 353 ALA A C 1
ATOM 2657 O O . ALA A 1 353 ? -17.649 -3.263 22.533 1.00 70.06 353 ALA A O 1
ATOM 2658 N N . GLU A 1 354 ? -17.836 -4.701 20.821 1.00 75.94 354 GLU A N 1
ATOM 2659 C CA . GLU A 1 354 ? -19.070 -5.355 21.278 1.00 75.94 354 GLU A CA 1
ATOM 2660 C C . GLU A 1 354 ? -18.902 -5.998 22.664 1.00 75.94 354 GLU A C 1
ATOM 2662 O O . GLU A 1 354 ? -19.733 -5.774 23.543 1.00 75.94 354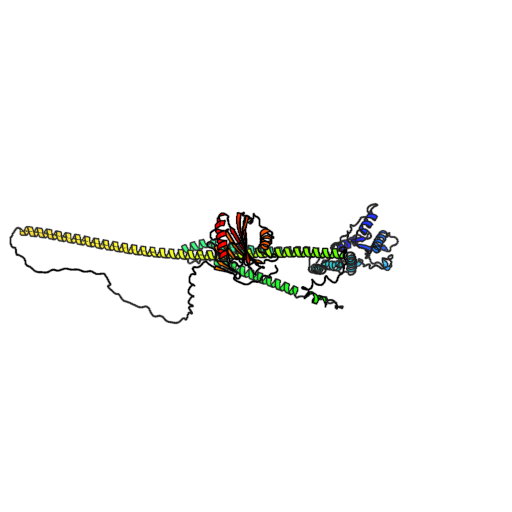 GLU A O 1
ATOM 2667 N N . THR A 1 355 ? -17.802 -6.718 22.928 1.00 75.12 355 THR A N 1
ATOM 2668 C CA . THR A 1 355 ? -17.550 -7.260 24.277 1.00 75.12 355 THR A CA 1
ATOM 2669 C C . THR A 1 355 ? -17.273 -6.171 25.314 1.00 75.12 355 THR A C 1
ATOM 2671 O O . THR A 1 355 ? -17.673 -6.323 26.469 1.00 75.12 355 THR A O 1
ATOM 2674 N N . ALA A 1 356 ? -16.645 -5.052 24.938 1.00 68.06 356 ALA A N 1
ATOM 2675 C CA . ALA A 1 356 ? -16.489 -3.902 25.828 1.00 68.06 356 ALA A CA 1
ATOM 2676 C C . ALA A 1 356 ? -17.842 -3.237 26.155 1.00 68.06 356 ALA A C 1
ATOM 2678 O O . ALA A 1 356 ? -18.088 -2.895 27.313 1.00 68.06 356 ALA A O 1
ATOM 2679 N N . GLU A 1 357 ? -18.748 -3.118 25.179 1.00 77.62 357 GLU A N 1
ATOM 2680 C CA . GLU A 1 357 ? -20.119 -2.650 25.404 1.00 77.62 357 GLU A CA 1
ATOM 2681 C C . GLU A 1 357 ? -20.935 -3.608 26.276 1.00 77.62 357 GLU A C 1
ATOM 2683 O O . GLU A 1 357 ? -21.608 -3.154 27.202 1.00 77.62 357 GLU A O 1
ATOM 2688 N N . ALA A 1 358 ? -20.864 -4.918 26.029 1.00 68.50 358 ALA A N 1
ATOM 2689 C CA . ALA A 1 358 ? -21.546 -5.928 26.839 1.00 68.50 358 ALA A CA 1
ATOM 2690 C C . ALA A 1 358 ? -21.048 -5.905 28.295 1.00 68.50 358 ALA A C 1
ATOM 2692 O O . ALA A 1 358 ? -21.848 -5.914 29.232 1.00 68.50 358 ALA A O 1
ATOM 2693 N N . ASN A 1 359 ? -19.736 -5.760 28.508 1.00 74.00 359 ASN A N 1
ATOM 2694 C CA . ASN A 1 359 ? -19.156 -5.564 29.839 1.00 74.00 359 ASN A CA 1
ATOM 2695 C C . ASN A 1 359 ? -19.655 -4.268 30.504 1.00 74.00 359 ASN A C 1
ATOM 2697 O O . ASN A 1 359 ? -19.989 -4.280 31.689 1.00 74.00 359 ASN A O 1
ATOM 2701 N N . LEU A 1 360 ? -19.783 -3.168 29.752 1.00 78.12 360 LEU A N 1
ATOM 2702 C CA . LEU A 1 360 ? -20.374 -1.915 30.239 1.00 78.12 360 LEU A CA 1
ATOM 2703 C C . LEU A 1 360 ? -21.860 -2.057 30.604 1.00 78.12 360 LEU A C 1
ATOM 2705 O O . LEU A 1 360 ? -22.300 -1.483 31.601 1.00 78.12 360 LEU A O 1
ATOM 2709 N N . ARG A 1 361 ? -22.639 -2.823 29.831 1.00 77.19 361 ARG A N 1
ATOM 2710 C CA . ARG A 1 361 ? -24.044 -3.134 30.147 1.00 77.19 361 ARG A CA 1
ATOM 2711 C C . ARG A 1 361 ? -24.135 -3.982 31.416 1.00 77.19 361 ARG A C 1
ATOM 2713 O O . ARG A 1 361 ? -24.851 -3.593 32.331 1.00 77.19 361 ARG A O 1
ATOM 2720 N N . ASN A 1 362 ? -23.334 -5.041 31.536 1.00 76.62 362 ASN A N 1
ATOM 2721 C CA . ASN A 1 362 ? -23.264 -5.869 32.745 1.00 76.62 362 ASN A CA 1
ATOM 2722 C C . ASN A 1 362 ? -22.877 -5.058 33.993 1.00 76.62 362 ASN A C 1
ATOM 2724 O O . ASN A 1 362 ? -23.526 -5.193 35.030 1.00 76.62 362 ASN A O 1
ATOM 2728 N N . ALA A 1 363 ? -21.894 -4.159 33.888 1.00 72.50 363 ALA A N 1
ATOM 2729 C CA . ALA A 1 363 ? -21.521 -3.256 34.976 1.00 72.50 363 ALA A CA 1
ATOM 2730 C C . ALA A 1 363 ? -22.674 -2.313 35.380 1.00 72.50 363 ALA A C 1
ATOM 2732 O O . ALA A 1 363 ? -22.895 -2.087 36.569 1.00 72.50 363 ALA A O 1
ATOM 2733 N N . ARG A 1 364 ? -23.462 -1.806 34.418 1.00 79.75 364 ARG A N 1
ATOM 2734 C CA . ARG A 1 364 ? -24.674 -1.012 34.702 1.00 79.75 364 ARG A CA 1
ATOM 2735 C C . ARG A 1 364 ? -25.751 -1.831 35.413 1.00 79.75 364 ARG A C 1
ATOM 2737 O O . ARG A 1 364 ? -26.344 -1.327 36.362 1.00 79.75 364 ARG A O 1
ATOM 2744 N N . THR A 1 365 ? -25.988 -3.077 35.002 1.00 81.44 365 THR A N 1
ATOM 2745 C CA . THR A 1 365 ? -26.973 -3.959 35.650 1.00 81.44 365 THR A CA 1
ATOM 2746 C C . THR A 1 365 ? -26.555 -4.304 37.081 1.00 81.44 365 THR A C 1
ATOM 2748 O O . THR A 1 365 ? -27.374 -4.235 37.993 1.00 81.44 365 THR A O 1
ATOM 2751 N N . GLN A 1 366 ? -25.269 -4.593 37.307 1.00 77.81 366 GLN A N 1
ATOM 2752 C CA . GLN A 1 366 ? -24.714 -4.819 38.648 1.00 77.81 366 GLN A CA 1
ATOM 2753 C C . GLN A 1 366 ? -24.811 -3.570 39.537 1.00 77.81 366 GLN A C 1
ATOM 2755 O O . GLN A 1 366 ? -25.154 -3.686 40.712 1.00 77.81 366 GLN A O 1
ATOM 2760 N N . LEU A 1 367 ? -24.574 -2.375 38.982 1.00 82.81 367 LEU A N 1
ATOM 2761 C CA . LEU A 1 367 ? -24.760 -1.106 39.692 1.00 82.81 367 LEU A CA 1
ATOM 2762 C C . LEU A 1 367 ? -26.234 -0.864 40.059 1.00 82.81 367 LEU A C 1
ATOM 2764 O O . LEU A 1 367 ? -26.525 -0.444 41.173 1.00 82.81 367 LEU A O 1
ATOM 2768 N N . ALA A 1 368 ? -27.173 -1.148 39.153 1.00 78.94 368 ALA A N 1
ATOM 2769 C CA . ALA A 1 368 ? -28.603 -1.026 39.437 1.00 78.94 368 ALA A CA 1
ATOM 2770 C C . ALA A 1 368 ? -29.057 -2.020 40.523 1.00 78.94 368 ALA A C 1
ATOM 2772 O O . ALA A 1 368 ? -29.854 -1.668 41.395 1.00 78.94 368 ALA A O 1
ATOM 2773 N N . HIS A 1 369 ? -28.505 -3.237 40.523 1.00 81.56 369 HIS A N 1
ATOM 2774 C CA . HIS A 1 369 ? -28.791 -4.235 41.550 1.00 81.56 369 HIS A CA 1
ATOM 2775 C C . HIS A 1 369 ? -28.246 -3.809 42.922 1.00 81.56 369 HIS A C 1
ATOM 2777 O O . HIS A 1 369 ? -29.008 -3.768 43.883 1.00 81.56 369 HIS A O 1
ATOM 2783 N N . SER A 1 370 ? -26.983 -3.375 43.009 1.00 77.38 370 SER A N 1
ATOM 2784 C CA . SER A 1 370 ? -26.387 -2.923 44.277 1.00 77.38 370 SER A CA 1
ATOM 2785 C C . SER A 1 370 ? -27.011 -1.629 44.816 1.00 77.38 370 SER A C 1
ATOM 2787 O O . SER A 1 370 ? -27.147 -1.478 46.029 1.00 77.38 370 SER A O 1
ATOM 2789 N N . GLN A 1 371 ? -27.477 -0.723 43.946 1.00 81.50 371 GLN A N 1
ATOM 2790 C CA . GLN A 1 371 ? -28.319 0.410 44.350 1.00 81.50 371 GLN A CA 1
ATOM 2791 C C . GLN A 1 371 ? -29.653 -0.057 44.952 1.00 81.50 371 GLN A C 1
ATOM 2793 O O . GLN A 1 371 ? -30.086 0.483 45.968 1.00 81.50 371 GLN A O 1
ATOM 2798 N N . THR A 1 372 ? -30.279 -1.085 44.372 1.00 85.31 372 THR A N 1
ATOM 2799 C CA . THR A 1 372 ? -31.532 -1.660 44.894 1.00 85.31 372 THR A CA 1
ATOM 2800 C C . THR A 1 372 ? -31.320 -2.315 46.263 1.00 85.31 372 THR A C 1
ATOM 2802 O O . THR A 1 372 ? -32.090 -2.057 47.188 1.00 85.31 372 THR A O 1
ATOM 2805 N N . GLU A 1 373 ? -30.243 -3.088 46.433 1.00 82.94 373 GLU A N 1
ATOM 2806 C CA . GLU A 1 373 ? -29.864 -3.675 47.727 1.00 82.94 373 GLU A CA 1
ATOM 2807 C C . GLU A 1 373 ? -29.569 -2.607 48.793 1.00 82.94 373 GLU A C 1
ATOM 2809 O O . GLU A 1 373 ? -29.967 -2.759 49.949 1.00 82.94 373 GLU A O 1
ATOM 2814 N N . LEU A 1 374 ? -28.892 -1.512 48.424 1.00 84.06 374 LEU A N 1
ATOM 2815 C CA . LEU A 1 374 ? -28.628 -0.388 49.327 1.00 84.06 374 LEU A CA 1
ATOM 2816 C C . LEU A 1 374 ? -29.920 0.281 49.802 1.00 84.06 374 LEU A C 1
ATOM 2818 O O . LEU A 1 374 ? -30.065 0.517 51.001 1.00 84.06 374 LEU A O 1
ATOM 2822 N N . ILE A 1 375 ? -30.867 0.530 48.892 1.00 82.88 375 ILE A N 1
ATOM 2823 C CA . ILE A 1 375 ? -32.187 1.076 49.236 1.00 82.88 375 ILE A CA 1
ATOM 2824 C C . ILE A 1 375 ? -32.921 0.122 50.187 1.00 82.88 375 ILE A C 1
ATOM 2826 O O . ILE A 1 375 ? -33.380 0.561 51.237 1.00 82.88 375 ILE A O 1
ATOM 2830 N N . GLN A 1 376 ? -32.960 -1.184 49.895 1.00 83.56 376 GLN A N 1
ATOM 2831 C CA . GLN A 1 376 ? -33.587 -2.173 50.784 1.00 83.56 376 GLN A CA 1
ATOM 2832 C C . GLN A 1 376 ? -32.957 -2.190 52.184 1.00 83.56 376 GLN A C 1
ATOM 2834 O O . GLN A 1 376 ? -33.681 -2.170 53.181 1.00 83.56 376 GLN A O 1
ATOM 2839 N N . ARG A 1 377 ? -31.621 -2.166 52.285 1.00 82.62 377 ARG A N 1
ATOM 2840 C CA . ARG A 1 377 ? -30.917 -2.092 53.579 1.00 82.62 377 ARG A CA 1
ATOM 2841 C C . ARG A 1 377 ? -31.205 -0.787 54.321 1.00 82.62 377 ARG A C 1
ATOM 2843 O O . ARG A 1 377 ? -31.324 -0.803 55.544 1.00 82.62 377 ARG A O 1
ATOM 2850 N N . GLN A 1 378 ? -31.348 0.332 53.610 1.00 84.19 378 GLN A N 1
ATOM 2851 C CA . GLN A 1 378 ? -31.718 1.617 54.205 1.00 84.19 378 GLN A CA 1
ATOM 2852 C C . GLN A 1 378 ? -33.166 1.609 54.724 1.00 84.19 378 GLN A C 1
ATOM 2854 O O . GLN A 1 378 ? -33.411 2.084 55.834 1.00 84.19 378 GLN A O 1
ATOM 2859 N N . THR A 1 379 ? -34.107 1.010 53.985 1.00 84.06 379 THR A N 1
ATOM 2860 C CA . THR A 1 379 ? -35.488 0.801 54.447 1.00 84.06 379 THR A CA 1
ATOM 2861 C C . THR A 1 379 ? -35.514 -0.075 55.701 1.00 84.06 379 THR A C 1
ATOM 2863 O O . THR A 1 379 ? -36.039 0.366 56.722 1.00 84.06 379 THR A O 1
ATOM 2866 N N . GLN A 1 380 ? -34.847 -1.234 55.689 1.00 83.50 380 GLN A N 1
ATOM 2867 C CA . GLN A 1 380 ? -34.739 -2.128 56.853 1.00 83.50 380 GLN A CA 1
ATOM 2868 C C . GLN A 1 380 ? -34.109 -1.436 58.075 1.00 83.50 380 GLN A C 1
ATOM 2870 O O . GLN A 1 380 ? -34.581 -1.600 59.199 1.00 83.50 380 GLN A O 1
ATOM 2875 N N . ALA A 1 381 ? -33.076 -0.610 57.876 1.00 80.94 381 ALA A N 1
ATOM 2876 C CA . ALA A 1 381 ? -32.484 0.183 58.953 1.00 80.94 381 ALA A CA 1
ATOM 2877 C C . ALA A 1 381 ? -33.463 1.238 59.509 1.00 80.94 381 ALA A C 1
ATOM 2879 O O . ALA A 1 381 ? -33.505 1.466 60.721 1.00 80.94 381 ALA A O 1
ATOM 2880 N N . SER A 1 382 ? -34.285 1.857 58.653 1.00 79.19 382 SER A N 1
ATOM 2881 C CA . SER A 1 382 ? -35.321 2.807 59.083 1.00 79.19 382 SER A CA 1
ATOM 2882 C C . SER A 1 382 ? -36.453 2.127 59.865 1.00 79.19 382 SER A C 1
ATOM 2884 O O . SER A 1 382 ? -36.894 2.657 60.885 1.00 79.19 382 SER A O 1
ATOM 2886 N N . GLU A 1 383 ? -36.845 0.912 59.474 1.00 85.69 383 GLU A N 1
ATOM 2887 C CA . GLU A 1 383 ? -37.819 0.080 60.190 1.00 85.69 383 GLU A CA 1
ATOM 2888 C C . GLU A 1 383 ? -37.280 -0.366 61.555 1.00 85.69 383 GLU A C 1
ATOM 2890 O O . GLU A 1 383 ? -37.976 -0.225 62.561 1.00 85.69 383 GLU A O 1
ATOM 2895 N N . ALA A 1 384 ? -36.016 -0.803 61.628 1.00 81.94 384 ALA A N 1
ATOM 2896 C CA . ALA A 1 384 ? -35.340 -1.137 62.885 1.00 81.94 384 ALA A CA 1
ATOM 2897 C C . ALA A 1 384 ? -35.181 0.080 63.822 1.00 81.94 384 ALA A C 1
ATOM 2899 O O . ALA A 1 384 ? -35.270 -0.037 65.047 1.00 81.94 384 ALA A O 1
ATOM 2900 N N . THR A 1 385 ? -35.002 1.278 63.257 1.00 84.19 385 THR A N 1
ATOM 2901 C CA . THR A 1 385 ? -35.000 2.538 64.022 1.00 84.19 385 THR A CA 1
ATOM 2902 C C . THR A 1 385 ? -36.412 2.898 64.510 1.00 84.19 385 THR A C 1
ATOM 2904 O O . THR A 1 385 ? -36.593 3.417 65.611 1.00 84.19 385 THR A O 1
ATOM 2907 N N . GLY A 1 386 ? -37.442 2.590 63.717 1.00 84.56 386 GLY A N 1
ATOM 2908 C CA . GLY A 1 386 ? -38.842 2.751 64.103 1.00 84.56 386 GLY A CA 1
ATOM 2909 C C . GLY A 1 386 ? -39.273 1.791 65.216 1.00 84.56 386 GLY A C 1
ATOM 2910 O O . GLY A 1 386 ? -39.948 2.209 66.158 1.00 84.56 386 GLY A O 1
ATOM 2911 N N . SER A 1 387 ? -38.858 0.523 65.151 1.00 83.25 387 SER A N 1
ATOM 2912 C CA . SER A 1 387 ? -39.174 -0.483 66.172 1.00 83.25 387 SER A CA 1
ATOM 2913 C C . SER A 1 387 ? -38.454 -0.211 67.493 1.00 83.25 387 SER A C 1
ATOM 2915 O O . SER A 1 387 ? -39.090 -0.274 68.543 1.00 83.25 387 SER A O 1
ATOM 2917 N N . THR A 1 388 ? -37.182 0.200 67.468 1.00 81.50 388 THR A N 1
ATOM 2918 C CA . THR A 1 388 ? -36.466 0.618 68.690 1.00 81.50 388 THR A CA 1
ATOM 2919 C C . THR A 1 388 ? -37.110 1.834 69.361 1.00 81.50 388 THR A C 1
ATOM 2921 O O . THR A 1 388 ? -37.236 1.837 70.584 1.00 81.50 388 THR A O 1
ATOM 2924 N N . ARG A 1 389 ? -37.619 2.819 68.602 1.00 83.69 389 ARG A N 1
ATOM 2925 C CA . ARG A 1 389 ? -38.415 3.927 69.173 1.00 83.69 389 ARG A CA 1
ATOM 2926 C C . ARG A 1 389 ? -39.726 3.457 69.814 1.00 83.69 389 ARG A C 1
ATOM 2928 O O . ARG A 1 389 ? -40.080 3.963 70.876 1.00 83.69 389 ARG A O 1
ATOM 2935 N N . ARG A 1 390 ? -40.438 2.492 69.212 1.00 86.75 390 ARG A N 1
ATOM 2936 C CA . ARG A 1 390 ? -41.652 1.903 69.818 1.00 86.75 390 ARG A CA 1
ATOM 2937 C C . ARG A 1 390 ? -41.330 1.184 71.126 1.00 86.75 390 ARG A C 1
ATOM 2939 O O . ARG A 1 390 ? -41.945 1.496 72.137 1.00 86.75 390 ARG A O 1
ATOM 2946 N N . LEU A 1 391 ? -40.307 0.327 71.129 1.00 85.81 391 LEU A N 1
ATOM 2947 C CA . LEU A 1 391 ? -39.850 -0.391 72.324 1.00 85.81 391 LEU A CA 1
ATOM 2948 C C . LEU A 1 391 ? -39.385 0.561 73.440 1.00 85.81 391 LEU A C 1
ATOM 2950 O O . LEU A 1 391 ? -39.645 0.302 74.610 1.00 85.81 391 LEU A O 1
ATOM 2954 N N . GLN A 1 392 ? -38.748 1.690 73.105 1.00 86.12 392 GLN A N 1
ATOM 2955 C CA . GLN A 1 392 ? -38.428 2.738 74.085 1.00 86.12 392 GLN A CA 1
ATOM 2956 C C . GLN A 1 392 ? -39.687 3.396 74.672 1.00 86.12 392 GLN A C 1
ATOM 2958 O O . GLN A 1 392 ? -39.735 3.634 75.878 1.00 86.12 392 GLN A O 1
ATOM 2963 N N . GLY A 1 393 ? -40.711 3.657 73.854 1.00 88.94 393 GLY A N 1
ATOM 2964 C CA . GLY A 1 393 ? -42.004 4.169 74.322 1.00 88.94 393 GLY A CA 1
ATOM 2965 C C . GLY A 1 393 ? -42.750 3.174 75.219 1.00 88.94 393 GLY A C 1
ATOM 2966 O O . GLY A 1 393 ? -43.251 3.553 76.274 1.00 88.94 393 GLY A O 1
ATOM 2967 N N . GLU A 1 394 ? -42.763 1.893 74.849 1.00 87.50 394 GLU A N 1
ATOM 2968 C CA . GLU A 1 394 ? -43.334 0.803 75.653 1.00 87.50 394 GLU A CA 1
ATOM 2969 C C . GLU A 1 394 ? -42.595 0.636 76.989 1.00 87.50 394 GLU A C 1
ATOM 2971 O O . GLU A 1 394 ? -43.236 0.514 78.033 1.00 87.50 394 GLU A O 1
ATOM 2976 N N . LEU A 1 395 ? -41.258 0.721 76.990 1.00 86.19 395 LEU A N 1
ATOM 2977 C CA . LEU A 1 395 ? -40.446 0.699 78.210 1.00 86.19 395 LEU A CA 1
ATOM 2978 C C . LEU A 1 395 ? -40.777 1.883 79.134 1.00 86.19 395 LEU A C 1
ATOM 2980 O O . LEU A 1 395 ? -40.948 1.690 80.336 1.00 86.19 395 LEU A O 1
ATOM 2984 N N . GLN A 1 396 ? -40.906 3.098 78.588 1.00 87.44 396 GLN A N 1
ATOM 2985 C CA . GLN A 1 396 ? -41.295 4.282 79.364 1.00 87.44 396 GLN A CA 1
ATOM 2986 C C . GLN A 1 396 ? -42.713 4.151 79.935 1.00 87.44 396 GLN A C 1
ATOM 2988 O O . GLN A 1 396 ? -42.930 4.466 81.106 1.00 87.44 396 GLN A O 1
ATOM 2993 N N . ALA A 1 397 ? -43.668 3.636 79.156 1.00 84.81 397 ALA A N 1
ATOM 2994 C CA . ALA A 1 397 ? -45.026 3.372 79.627 1.00 84.81 397 ALA A CA 1
ATOM 2995 C C . ALA A 1 397 ? -45.047 2.314 80.747 1.00 84.81 397 ALA A C 1
ATOM 2997 O O . ALA A 1 397 ? -45.722 2.502 81.759 1.00 84.81 397 ALA A O 1
ATOM 2998 N N . ALA A 1 398 ? -44.258 1.242 80.620 1.00 82.44 398 ALA A N 1
ATOM 2999 C CA . ALA A 1 398 ? -44.114 0.215 81.651 1.00 82.44 398 ALA A CA 1
ATOM 3000 C C . ALA A 1 398 ? -43.471 0.763 82.940 1.00 82.44 398 ALA A C 1
ATOM 3002 O O . ALA A 1 398 ? -43.939 0.457 84.035 1.00 82.44 398 ALA A O 1
ATOM 3003 N N . GLN A 1 399 ? -42.452 1.624 82.830 1.00 88.62 399 GLN A N 1
ATOM 3004 C CA . GLN A 1 399 ? -41.832 2.302 83.977 1.00 88.62 399 GLN A CA 1
ATOM 3005 C C . GLN A 1 399 ? -42.812 3.246 84.693 1.00 88.62 399 GLN A C 1
ATOM 3007 O O . GLN A 1 399 ? -42.877 3.252 85.922 1.00 88.62 399 GLN A O 1
ATOM 3012 N N . GLN A 1 400 ? -43.623 4.004 83.946 1.00 85.88 400 GLN A N 1
ATOM 3013 C CA . GLN A 1 400 ? -44.678 4.848 84.522 1.00 85.88 400 GLN A CA 1
ATOM 3014 C C . GLN A 1 400 ? -45.772 4.012 85.202 1.00 85.88 400 GLN A C 1
ATOM 3016 O O . GLN A 1 400 ? -46.220 4.357 86.298 1.00 85.88 400 GLN A O 1
ATOM 3021 N N . ALA A 1 401 ? -46.170 2.890 84.595 1.00 83.12 401 ALA A N 1
ATOM 3022 C CA . ALA A 1 401 ? -47.124 1.958 85.186 1.00 83.12 401 ALA A CA 1
ATOM 3023 C C . ALA A 1 401 ? -46.591 1.368 86.503 1.00 83.12 401 ALA A C 1
ATOM 3025 O O . ALA A 1 401 ? -47.315 1.395 87.501 1.00 83.12 401 ALA A O 1
ATOM 3026 N N . LEU A 1 402 ? -45.323 0.934 86.537 1.00 84.56 402 LEU A N 1
ATOM 3027 C CA . LEU A 1 402 ? -44.649 0.431 87.739 1.00 84.56 402 LEU A CA 1
ATOM 3028 C C . LEU A 1 402 ? -44.650 1.481 88.861 1.00 84.56 402 LEU A C 1
ATOM 3030 O O . LEU A 1 402 ? -45.174 1.216 89.939 1.00 84.56 402 LEU A O 1
ATOM 3034 N N . ALA A 1 403 ? -44.182 2.702 88.583 1.00 86.38 403 ALA A N 1
ATOM 3035 C CA . ALA A 1 403 ? -44.164 3.791 89.563 1.00 86.38 403 ALA A CA 1
ATOM 3036 C C . ALA A 1 403 ? -45.576 4.153 90.079 1.00 86.38 403 ALA A C 1
ATOM 3038 O O . ALA A 1 403 ? -45.752 4.528 91.240 1.00 86.38 403 ALA A O 1
ATOM 3039 N N . SER A 1 404 ? -46.611 4.020 89.239 1.00 84.69 404 SER A N 1
ATOM 3040 C CA . SER A 1 404 ? -48.006 4.206 89.663 1.00 84.69 404 SER A CA 1
ATOM 3041 C C . SER A 1 404 ? -48.515 3.070 90.562 1.00 84.69 404 SER A C 1
ATOM 3043 O O . SER A 1 404 ? -49.307 3.317 91.474 1.00 84.69 404 SER A O 1
ATOM 3045 N N . ALA A 1 405 ? -48.053 1.837 90.336 1.00 82.75 405 ALA A N 1
ATOM 3046 C CA . ALA A 1 405 ? -48.383 0.677 91.156 1.00 82.75 405 ALA A CA 1
ATOM 3047 C C . ALA A 1 405 ? -47.671 0.739 92.516 1.00 82.75 405 ALA A C 1
ATOM 3049 O O . ALA A 1 405 ? -48.304 0.492 93.538 1.00 82.75 405 ALA A O 1
ATOM 3050 N N . GLU A 1 406 ? -46.404 1.161 92.545 1.00 87.12 406 GLU A N 1
ATOM 3051 C CA . GLU A 1 406 ? -45.641 1.402 93.777 1.00 87.12 406 GLU A CA 1
ATOM 3052 C C . GLU A 1 406 ? -46.304 2.466 94.659 1.00 87.12 406 GLU A C 1
ATOM 3054 O O . GLU A 1 406 ? -46.485 2.239 95.854 1.00 87.12 406 GLU A O 1
ATOM 3059 N N . ARG A 1 407 ? -46.762 3.588 94.081 1.00 85.12 407 ARG A N 1
ATOM 3060 C CA . ARG A 1 407 ? -47.536 4.602 94.826 1.00 85.12 407 ARG A CA 1
ATOM 3061 C C . ARG A 1 407 ? -48.827 4.031 95.410 1.00 85.12 407 ARG A C 1
ATOM 3063 O O . ARG A 1 407 ? -49.093 4.226 96.590 1.00 85.12 407 ARG A O 1
ATOM 3070 N N . LYS A 1 408 ? -49.595 3.264 94.628 1.00 85.75 408 LYS A N 1
ATOM 3071 C CA . LYS A 1 408 ? -50.813 2.594 95.122 1.00 85.75 408 LYS A CA 1
ATOM 3072 C C . LYS A 1 408 ? -50.515 1.578 96.227 1.00 85.75 408 LYS A C 1
ATOM 3074 O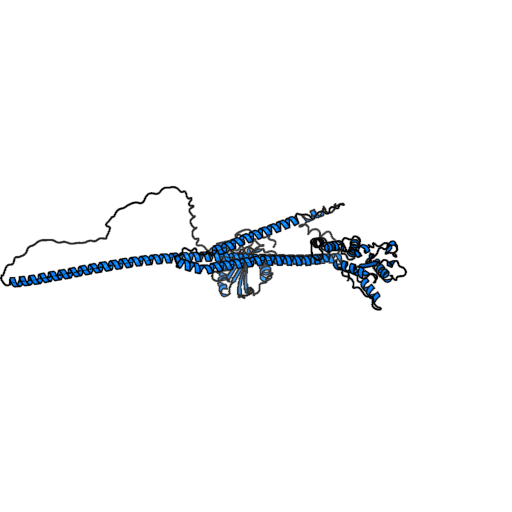 O . LYS A 1 408 ? -51.303 1.460 97.159 1.00 85.75 408 LYS A O 1
ATOM 3079 N N . ALA A 1 409 ? -49.388 0.870 96.155 1.00 82.19 409 ALA A N 1
ATOM 3080 C CA . ALA A 1 409 ? -48.948 -0.044 97.205 1.00 82.19 409 ALA A CA 1
ATOM 3081 C C . ALA A 1 409 ? -48.549 0.707 98.488 1.00 82.19 409 ALA A C 1
ATOM 3083 O O . ALA A 1 409 ? -48.925 0.282 99.578 1.00 82.19 409 ALA A O 1
ATOM 3084 N N . GLN A 1 410 ? -47.867 1.851 98.372 1.00 84.94 410 GLN A N 1
ATOM 3085 C CA . GLN A 1 410 ? -47.560 2.734 99.505 1.00 84.94 410 GLN A CA 1
ATOM 3086 C C . GLN A 1 410 ? -48.836 3.308 100.141 1.00 84.94 410 GLN A C 1
ATOM 3088 O O . GLN A 1 410 ? -48.979 3.259 101.359 1.00 84.94 410 GLN A O 1
ATOM 3093 N N . GLU A 1 411 ? -49.797 3.777 99.339 1.00 84.88 411 GLU A N 1
ATOM 3094 C CA . GLU A 1 411 ? -51.114 4.227 99.818 1.00 84.88 411 GLU A CA 1
ATOM 3095 C C . GLU A 1 411 ? -51.928 3.105 100.479 1.00 84.88 411 GLU A C 1
ATOM 3097 O O . GLU A 1 411 ? -52.670 3.353 101.428 1.00 84.88 411 GLU A O 1
ATOM 3102 N N . ALA A 1 412 ? -51.818 1.866 99.995 1.00 80.38 412 ALA A N 1
ATOM 3103 C CA . ALA A 1 412 ? -52.453 0.718 100.634 1.00 80.38 412 ALA A CA 1
ATOM 3104 C C . ALA A 1 412 ? -51.779 0.393 101.977 1.00 80.38 412 ALA A C 1
ATOM 3106 O O . ALA A 1 412 ? -52.473 0.184 102.969 1.00 80.38 412 ALA A O 1
ATOM 3107 N N . ALA A 1 413 ? -50.445 0.417 102.033 1.00 82.81 413 ALA A N 1
ATOM 3108 C CA . ALA A 1 413 ? -49.681 0.176 103.254 1.00 82.81 413 ALA A CA 1
ATOM 3109 C C . ALA A 1 413 ? -49.955 1.234 104.338 1.00 82.81 413 ALA A C 1
ATOM 3111 O O . ALA A 1 413 ? -50.132 0.875 105.500 1.00 82.81 413 ALA A O 1
ATOM 3112 N N . THR A 1 414 ? -50.066 2.520 103.981 1.00 85.25 414 THR A N 1
ATOM 3113 C CA . THR A 1 414 ? -50.421 3.573 104.952 1.00 85.25 414 THR A CA 1
ATOM 3114 C C . THR A 1 414 ? -51.862 3.454 105.442 1.00 85.25 414 THR A C 1
ATOM 3116 O O . THR A 1 414 ? -52.109 3.677 106.625 1.00 85.25 414 THR A O 1
ATOM 3119 N N . ARG A 1 415 ? -52.811 3.036 104.589 1.00 83.75 415 ARG A N 1
ATOM 3120 C CA . ARG A 1 415 ? -54.183 2.714 105.026 1.00 83.75 415 ARG A CA 1
ATOM 3121 C C . ARG A 1 415 ? -54.223 1.515 105.970 1.00 83.75 415 ARG A C 1
ATOM 3123 O O . ARG A 1 415 ? -54.937 1.577 106.961 1.00 83.75 415 ARG A O 1
ATOM 3130 N N . VAL A 1 416 ? -53.462 0.454 105.692 1.00 83.94 416 VAL A N 1
ATOM 3131 C CA . VAL A 1 416 ? -53.363 -0.712 106.588 1.00 83.94 416 VAL A CA 1
ATOM 3132 C C . VAL A 1 416 ? -52.772 -0.299 107.936 1.00 83.94 416 VAL A C 1
ATOM 3134 O O . VAL A 1 416 ? -53.392 -0.575 108.953 1.00 83.94 416 VAL A O 1
ATOM 3137 N N . ALA A 1 417 ? -51.669 0.454 107.956 1.00 83.44 417 ALA A N 1
ATOM 3138 C CA . ALA A 1 417 ? -51.082 0.961 109.199 1.00 83.44 417 ALA A CA 1
ATOM 3139 C C . ALA A 1 417 ? -52.042 1.880 109.987 1.00 83.44 417 ALA A C 1
ATOM 3141 O O . ALA A 1 417 ? -52.086 1.822 111.214 1.00 83.44 417 ALA A O 1
ATOM 3142 N N . GLY A 1 418 ? -52.845 2.701 109.299 1.00 85.38 418 GLY A N 1
ATOM 3143 C CA . GLY A 1 418 ? -53.900 3.507 109.925 1.00 85.38 418 GLY A CA 1
ATOM 3144 C C . GLY A 1 418 ? -55.014 2.653 110.539 1.00 85.38 418 GLY A C 1
ATOM 3145 O O . GLY A 1 418 ? -55.388 2.868 111.687 1.00 85.38 418 GLY A O 1
ATOM 3146 N N . LEU A 1 419 ? -55.490 1.632 109.818 1.00 83.44 419 LEU A N 1
ATOM 3147 C CA . LEU A 1 419 ? -56.485 0.678 110.323 1.00 83.44 419 LEU A CA 1
ATOM 3148 C C . LEU A 1 419 ? -55.943 -0.169 111.487 1.00 83.44 419 LEU A C 1
ATOM 3150 O O . LEU A 1 419 ? -56.686 -0.482 112.411 1.00 83.44 419 LEU A O 1
ATOM 3154 N N . GLU A 1 420 ? -54.657 -0.523 111.484 1.00 85.06 420 GLU A N 1
ATOM 3155 C CA . GLU A 1 420 ? -54.001 -1.201 112.609 1.00 85.06 420 GLU A CA 1
ATOM 3156 C C . GLU A 1 420 ? -53.954 -0.303 113.854 1.00 85.06 420 GLU A C 1
ATOM 3158 O O . GLU A 1 420 ? -54.266 -0.772 114.950 1.00 85.06 420 GLU A O 1
ATOM 3163 N N . GLN A 1 421 ? -53.659 0.993 113.693 1.00 83.56 421 GLN A N 1
ATOM 3164 C CA . GLN A 1 421 ? -53.736 1.980 114.778 1.00 83.56 421 GLN A CA 1
ATOM 3165 C C . GLN A 1 421 ? -55.171 2.161 115.295 1.00 83.56 421 GLN A C 1
ATOM 3167 O O . GLN A 1 421 ? -55.375 2.177 116.508 1.00 83.56 421 GLN A O 1
ATOM 3172 N N . GLU A 1 422 ? -56.176 2.226 114.414 1.00 81.38 422 GLU A N 1
ATOM 3173 C CA . GLU A 1 422 ? -57.591 2.269 114.813 1.00 81.38 422 GLU A CA 1
ATOM 3174 C C . GLU A 1 422 ? -58.011 1.000 115.568 1.00 81.38 422 GLU A C 1
ATOM 3176 O O . GLU A 1 422 ? -58.630 1.091 116.625 1.00 81.38 422 GLU A O 1
ATOM 3181 N N . VAL A 1 423 ? -57.633 -0.192 115.091 1.00 82.56 423 VAL A N 1
ATOM 3182 C CA . VAL A 1 423 ? -57.901 -1.465 115.783 1.00 82.56 423 VAL A CA 1
ATOM 3183 C C . VAL A 1 423 ? -57.195 -1.524 117.138 1.00 82.56 423 VAL A C 1
ATOM 3185 O O . VAL A 1 423 ? -57.749 -2.078 118.088 1.00 82.56 423 VAL A O 1
ATOM 3188 N N . GLN A 1 424 ? -55.998 -0.951 117.263 1.00 81.81 424 GLN A N 1
ATOM 3189 C CA . GLN A 1 424 ? -55.282 -0.900 118.532 1.00 81.81 424 GLN A CA 1
ATOM 3190 C C . GLN A 1 424 ? -55.929 0.088 119.516 1.00 81.81 424 GLN A C 1
ATOM 3192 O O . GLN A 1 424 ? -56.181 -0.294 120.656 1.00 81.81 424 GLN A O 1
ATOM 3197 N N . ALA A 1 425 ? -56.345 1.275 119.067 1.00 78.81 425 ALA A N 1
ATOM 3198 C CA . ALA A 1 425 ? -57.131 2.212 119.875 1.00 78.81 425 ALA A CA 1
ATOM 3199 C C . ALA A 1 425 ? -58.510 1.640 120.271 1.00 78.81 425 ALA A C 1
ATOM 3201 O O . ALA A 1 425 ? -58.973 1.843 121.396 1.00 78.81 425 ALA A O 1
ATOM 3202 N N . LEU A 1 426 ? -59.157 0.868 119.389 1.00 78.19 426 LEU A N 1
ATOM 3203 C CA . LEU A 1 426 ? -60.388 0.129 119.692 1.00 78.19 426 LEU A CA 1
ATOM 3204 C C . LEU A 1 426 ? -60.155 -1.003 120.702 1.00 78.19 426 LEU A C 1
ATOM 3206 O O . LEU A 1 426 ? -61.032 -1.283 121.514 1.00 78.19 426 LEU A O 1
ATOM 3210 N N . ARG A 1 427 ? -58.975 -1.638 120.708 1.00 79.56 427 ARG A N 1
ATOM 3211 C CA . ARG A 1 427 ? -58.594 -2.610 121.745 1.00 79.56 427 ARG A CA 1
ATOM 3212 C C . ARG A 1 427 ? -58.317 -1.937 123.081 1.00 79.56 427 ARG A C 1
ATOM 3214 O O . ARG A 1 427 ? -58.815 -2.428 124.084 1.00 79.56 427 ARG A O 1
ATOM 3221 N N . GLU A 1 428 ? -57.593 -0.821 123.098 1.00 75.88 428 GLU A N 1
ATOM 3222 C CA . GLU A 1 428 ? -57.284 -0.062 124.318 1.00 75.88 428 GLU A CA 1
ATOM 3223 C C . GLU A 1 428 ? -58.563 0.491 124.972 1.00 75.88 428 GLU A C 1
ATOM 3225 O O . GLU A 1 428 ? -58.776 0.333 126.178 1.00 75.88 428 GLU A O 1
ATOM 3230 N N . THR A 1 429 ? -59.480 1.039 124.168 1.00 73.06 429 THR A N 1
ATOM 3231 C CA . THR A 1 429 ? -60.809 1.467 124.635 1.00 73.06 429 THR A CA 1
ATOM 3232 C C . THR A 1 429 ? -61.694 0.288 125.051 1.00 73.06 429 THR A C 1
ATOM 3234 O O . THR A 1 429 ? -62.396 0.396 126.056 1.00 73.06 429 THR A O 1
ATOM 3237 N N . ALA A 1 430 ? -61.626 -0.864 124.372 1.00 67.56 430 ALA A N 1
ATOM 3238 C CA . ALA A 1 430 ? -62.318 -2.080 124.805 1.00 67.56 430 ALA A CA 1
ATOM 3239 C C . ALA A 1 430 ? -61.751 -2.663 126.112 1.00 67.56 430 ALA A C 1
ATOM 3241 O O . ALA A 1 430 ? -62.529 -3.157 126.923 1.00 67.56 430 ALA A O 1
ATOM 3242 N N . THR A 1 431 ? -60.439 -2.576 126.369 1.00 65.56 431 THR A N 1
ATOM 3243 C CA . THR A 1 431 ? -59.856 -2.959 127.666 1.00 65.56 431 THR A CA 1
ATOM 3244 C C . THR A 1 431 ? -60.260 -1.992 128.776 1.00 65.56 431 THR A C 1
ATOM 3246 O O . THR A 1 431 ? -60.673 -2.447 129.836 1.00 65.56 431 THR A O 1
ATOM 3249 N N . ALA A 1 432 ? -60.288 -0.680 128.515 1.00 59.81 432 ALA A N 1
ATOM 3250 C CA . ALA A 1 432 ? -60.810 0.299 129.472 1.00 59.81 432 ALA A CA 1
ATOM 3251 C C . ALA A 1 432 ? -62.313 0.091 129.765 1.00 59.81 432 ALA A C 1
ATOM 3253 O O . ALA A 1 432 ? -62.763 0.251 130.899 1.00 59.81 432 ALA A O 1
ATOM 3254 N N . ALA A 1 433 ? -63.096 -0.317 128.760 1.00 55.31 433 ALA A N 1
ATOM 3255 C CA . ALA A 1 433 ? -64.496 -0.700 128.935 1.00 55.31 433 ALA A CA 1
ATOM 3256 C C . ALA A 1 433 ? -64.659 -2.048 129.663 1.00 55.31 433 ALA A C 1
ATOM 3258 O O . ALA A 1 433 ? -65.620 -2.216 130.411 1.00 55.31 433 ALA A O 1
ATOM 3259 N N . ALA A 1 434 ? -63.731 -2.994 129.490 1.00 53.03 434 ALA A N 1
ATOM 3260 C CA . ALA A 1 434 ? -63.718 -4.263 130.216 1.00 53.03 434 ALA A CA 1
ATOM 3261 C C . ALA A 1 434 ? -63.389 -4.066 131.705 1.00 53.03 434 ALA A C 1
ATOM 3263 O O . ALA A 1 434 ? -64.078 -4.640 132.547 1.00 53.03 434 ALA A O 1
ATOM 3264 N N . ASP A 1 435 ? -62.432 -3.192 132.035 1.00 50.19 435 ASP A N 1
ATOM 3265 C CA . ASP A 1 435 ? -62.135 -2.800 133.420 1.00 50.19 435 ASP A CA 1
ATOM 3266 C C . ASP A 1 435 ? -63.329 -2.076 134.075 1.00 50.19 435 ASP A C 1
ATOM 3268 O O . ASP A 1 435 ? -63.632 -2.301 135.248 1.00 50.19 435 ASP A O 1
ATOM 3272 N N . ALA A 1 436 ? -64.092 -1.285 133.309 1.00 46.53 436 ALA A N 1
ATOM 3273 C CA . ALA A 1 436 ? -65.362 -0.716 133.771 1.00 46.53 436 ALA A CA 1
ATOM 3274 C C . ALA A 1 436 ? -66.489 -1.768 133.928 1.00 46.53 436 ALA A C 1
ATOM 3276 O O . ALA A 1 436 ? -67.378 -1.607 134.767 1.00 46.53 436 ALA A O 1
ATOM 3277 N N . ALA A 1 437 ? -66.456 -2.863 133.160 1.00 42.25 437 ALA A N 1
ATOM 3278 C CA . ALA A 1 437 ? -67.494 -3.899 133.129 1.00 42.25 437 ALA A CA 1
ATOM 3279 C C . ALA A 1 437 ? -67.366 -4.982 134.222 1.00 42.25 437 ALA A C 1
ATOM 3281 O O . ALA A 1 437 ? -68.255 -5.823 134.355 1.00 42.25 437 ALA A O 1
ATOM 3282 N N . VAL A 1 438 ? -66.328 -4.944 135.067 1.00 44.06 438 VAL A N 1
ATOM 3283 C CA . VAL A 1 438 ? -66.223 -5.817 136.259 1.00 44.06 438 VAL A CA 1
ATOM 3284 C C . VAL A 1 438 ? -67.288 -5.471 137.324 1.00 44.06 438 VAL A C 1
ATOM 3286 O O . VAL A 1 438 ? -67.531 -6.257 138.239 1.00 44.06 438 VAL A O 1
ATOM 3289 N N . THR A 1 439 ? -67.991 -4.336 137.184 1.00 43.06 439 THR A N 1
ATOM 3290 C CA . THR A 1 439 ? -68.933 -3.815 138.194 1.00 43.06 439 THR A CA 1
ATOM 3291 C C . THR A 1 439 ? -70.368 -3.604 137.677 1.00 43.06 439 THR A C 1
ATOM 3293 O O . THR A 1 439 ? -70.972 -2.574 137.951 1.00 43.06 439 THR A O 1
ATOM 3296 N N . THR A 1 440 ? -70.948 -4.552 136.928 1.00 34.59 440 THR A N 1
ATOM 3297 C CA . THR A 1 440 ? -72.401 -4.896 136.937 1.00 34.59 440 THR A CA 1
ATOM 3298 C C . THR A 1 440 ? -72.701 -6.028 135.945 1.00 34.59 440 THR A C 1
ATOM 3300 O O . THR A 1 440 ? -72.083 -6.120 134.891 1.00 34.59 440 THR A O 1
ATOM 3303 N N . GLY A 1 441 ? -73.645 -6.919 136.274 1.00 29.75 441 GLY A N 1
ATOM 3304 C CA . GLY A 1 441 ? -73.931 -8.120 135.473 1.00 29.75 441 GLY A CA 1
ATOM 3305 C C . GLY A 1 441 ? -75.282 -8.129 134.745 1.00 29.75 441 GLY A C 1
ATOM 3306 O O . GLY A 1 441 ? -76.187 -7.373 135.090 1.00 29.75 441 GLY A O 1
ATOM 3307 N N . SER A 1 442 ? -75.438 -9.116 133.844 1.00 32.12 442 SER A N 1
ATOM 3308 C CA . SER A 1 442 ? -76.670 -9.528 133.118 1.00 32.12 442 SER A CA 1
ATOM 3309 C C . SER A 1 442 ? -77.187 -8.524 132.057 1.00 32.12 442 SER A C 1
ATOM 3311 O O . SER A 1 442 ? -77.063 -7.325 132.236 1.00 32.12 442 SER A O 1
ATOM 3313 N N . VAL A 1 443 ? -77.723 -8.884 130.879 1.00 34.94 443 VAL A N 1
ATOM 3314 C CA . VAL A 1 443 ? -78.742 -9.891 130.497 1.00 34.94 443 VAL A CA 1
ATOM 3315 C C . VAL A 1 443 ? -78.611 -10.250 128.992 1.00 34.94 443 VAL A C 1
ATOM 3317 O O . VAL A 1 443 ? -78.045 -9.497 128.207 1.00 34.94 443 VAL A O 1
ATOM 3320 N N . ARG A 1 444 ? -79.186 -11.389 128.566 1.00 40.22 444 ARG A N 1
ATOM 3321 C CA . ARG A 1 444 ? -79.242 -11.905 127.178 1.00 40.22 444 ARG A CA 1
ATOM 3322 C C . ARG A 1 444 ? -80.678 -11.899 126.608 1.00 40.22 444 ARG A C 1
ATOM 3324 O O . ARG A 1 444 ? -81.568 -12.424 127.273 1.00 40.22 444 ARG A O 1
ATOM 3331 N N . PRO A 1 445 ? -80.891 -11.469 125.349 1.00 45.34 445 PRO A N 1
ATOM 3332 C CA . PRO A 1 445 ? -81.871 -12.103 124.438 1.00 45.34 445 PRO A CA 1
ATOM 3333 C C . PRO A 1 445 ? -81.233 -12.387 123.052 1.00 45.34 445 PRO A C 1
ATOM 3335 O O . PRO A 1 445 ? -80.471 -11.577 122.544 1.00 45.34 445 PRO A O 1
ATOM 3338 N N . ARG A 1 446 ? -81.265 -13.603 122.485 1.00 33.06 446 ARG A N 1
ATOM 3339 C CA . ARG A 1 446 ? -82.348 -14.402 121.847 1.00 33.06 446 ARG A CA 1
ATOM 3340 C C . ARG A 1 446 ? -82.670 -13.964 120.385 1.00 33.06 446 ARG A C 1
ATOM 3342 O O . ARG A 1 446 ? -82.993 -12.799 120.195 1.00 33.06 446 ARG A O 1
ATOM 3349 N N . PRO A 1 447 ? -82.603 -14.867 119.371 1.00 54.38 447 PRO A N 1
ATOM 3350 C CA . PRO A 1 447 ? -82.613 -14.499 117.942 1.00 54.38 447 PRO A CA 1
ATOM 3351 C C . PRO A 1 447 ? -83.924 -14.795 117.178 1.00 54.38 447 PRO A C 1
ATOM 3353 O O . PRO A 1 447 ? -84.706 -15.650 117.596 1.00 54.38 447 PRO A O 1
ATOM 3356 N N . ALA A 1 448 ? -84.079 -14.155 116.007 1.00 32.69 448 ALA A N 1
ATOM 3357 C CA . ALA A 1 448 ? -84.956 -14.526 114.880 1.00 32.69 448 ALA A CA 1
ATOM 3358 C C . ALA A 1 448 ? -84.577 -13.706 113.608 1.00 32.69 448 ALA A C 1
ATOM 3360 O O . ALA A 1 448 ? -83.894 -12.698 113.756 1.00 32.69 448 ALA A O 1
ATOM 3361 N N . SER A 1 449 ? -85.035 -13.968 112.370 1.00 35.00 449 SER A N 1
ATOM 3362 C CA . SER A 1 449 ? -85.223 -15.230 111.610 1.00 35.00 449 SER A CA 1
ATOM 3363 C C . SER A 1 449 ? -85.828 -14.927 110.214 1.00 35.00 449 SER A C 1
ATOM 3365 O O . SER A 1 449 ? -87.017 -14.621 110.155 1.00 35.00 449 SER A O 1
ATOM 3367 N N . GLY A 1 450 ? -85.096 -15.075 109.094 1.00 30.84 450 GLY A N 1
ATOM 3368 C CA . GLY A 1 450 ? -85.721 -15.017 107.752 1.00 30.84 450 GLY A CA 1
ATOM 3369 C C . GLY A 1 450 ? -84.804 -14.814 106.531 1.00 30.84 450 GLY A C 1
ATOM 3370 O O . GLY A 1 450 ? -84.347 -13.703 106.319 1.00 30.84 450 GLY A O 1
ATOM 3371 N N . ALA A 1 451 ? -84.629 -15.895 105.748 1.00 33.25 451 ALA A N 1
ATOM 3372 C CA . ALA A 1 451 ? -84.789 -16.019 104.275 1.00 33.25 451 ALA A CA 1
ATOM 3373 C C . ALA A 1 451 ? -84.115 -14.999 103.300 1.00 33.25 451 ALA A C 1
ATOM 3375 O O . ALA A 1 451 ? -84.176 -13.799 103.519 1.00 33.25 451 ALA A O 1
ATOM 3376 N N . ALA A 1 452 ? -83.547 -15.378 102.139 1.00 31.25 452 ALA A N 1
ATOM 3377 C CA . ALA A 1 452 ? -83.543 -16.659 101.405 1.00 31.25 452 ALA A CA 1
ATOM 3378 C C . ALA A 1 452 ? -82.335 -16.817 100.435 1.00 31.25 452 ALA A C 1
ATOM 3380 O O . ALA A 1 452 ? -81.694 -15.841 100.056 1.00 31.25 452 ALA A O 1
ATOM 3381 N N . GLU A 1 453 ? -82.086 -18.061 100.007 1.00 42.34 453 GLU A N 1
ATOM 3382 C CA . GLU A 1 453 ? -81.344 -18.481 98.791 1.00 42.34 453 GLU A CA 1
ATOM 3383 C C . GLU A 1 453 ? -82.184 -18.239 97.497 1.00 42.34 453 GLU A C 1
ATOM 3385 O O . GLU A 1 453 ? -83.375 -17.955 97.661 1.00 42.34 453 GLU A O 1
ATOM 3390 N N . PRO A 1 454 ? -81.673 -18.357 96.230 1.00 50.12 454 PRO A N 1
ATOM 3391 C CA . PRO A 1 454 ? -80.585 -19.250 95.767 1.00 50.12 454 PRO A CA 1
ATOM 3392 C C . PRO A 1 454 ? -79.610 -18.739 94.656 1.00 50.12 454 PRO A C 1
ATOM 3394 O O . PRO A 1 454 ? -79.673 -17.608 94.182 1.00 50.12 454 PRO A O 1
ATOM 3397 N N . GLN A 1 455 ? -78.703 -19.640 94.238 1.00 41.03 455 GLN A N 1
ATOM 3398 C CA . GLN A 1 455 ? -77.865 -19.655 93.007 1.00 41.03 455 GLN A CA 1
ATOM 3399 C C . GLN A 1 455 ? -78.697 -19.741 91.683 1.00 41.03 455 GLN A C 1
ATOM 3401 O O . GLN A 1 455 ? -79.913 -19.899 91.807 1.00 41.03 455 GLN A O 1
ATOM 3406 N N . PRO A 1 456 ? -78.128 -19.775 90.432 1.00 56.56 456 PRO A N 1
ATOM 3407 C CA . PRO A 1 456 ? -76.712 -19.759 89.971 1.00 56.56 456 PRO A CA 1
ATOM 3408 C C . PRO A 1 456 ? -76.350 -18.796 88.783 1.00 56.56 456 PRO A C 1
ATOM 3410 O O . PRO A 1 456 ? -77.172 -18.035 88.289 1.00 56.56 456 PRO A O 1
ATOM 3413 N N . ALA A 1 457 ? -75.077 -18.891 88.345 1.00 42.56 457 ALA A N 1
ATOM 3414 C CA . ALA A 1 457 ? -74.372 -18.494 87.091 1.00 42.56 457 ALA A CA 1
ATOM 3415 C C . ALA A 1 457 ? -75.203 -18.275 85.779 1.00 42.56 457 ALA A C 1
ATOM 3417 O O . ALA A 1 457 ? -76.239 -18.926 85.647 1.00 42.56 457 ALA A O 1
ATOM 3418 N N . PRO A 1 458 ? -74.748 -17.478 84.757 1.00 47.47 458 PRO A N 1
ATOM 3419 C CA . PRO A 1 458 ? -73.431 -17.627 84.083 1.00 47.47 458 PRO A CA 1
ATOM 3420 C C . PRO A 1 458 ? -72.718 -16.348 83.542 1.00 47.47 458 PRO A C 1
ATOM 3422 O O . PRO A 1 458 ? -73.202 -15.229 83.664 1.00 47.47 458 PRO A O 1
ATOM 3425 N N . ALA A 1 459 ? -71.537 -16.535 82.927 1.00 48.25 459 ALA A N 1
ATOM 3426 C CA . ALA A 1 459 ? -70.755 -15.508 82.208 1.00 48.25 459 ALA A CA 1
ATOM 3427 C C . ALA A 1 459 ? -71.361 -15.156 80.824 1.00 48.25 459 ALA A C 1
ATOM 3429 O O . ALA A 1 459 ? -72.058 -16.004 80.259 1.00 48.25 459 ALA A O 1
ATOM 3430 N N . PRO A 1 460 ? -71.078 -13.965 80.236 1.00 45.97 460 PRO A N 1
ATOM 3431 C CA . PRO A 1 460 ? -69.937 -13.873 79.299 1.00 45.97 460 PRO A CA 1
ATOM 3432 C C . PRO A 1 460 ? -69.227 -12.493 79.147 1.00 45.97 460 PRO A C 1
ATOM 3434 O O . PRO A 1 460 ? -69.744 -11.457 79.534 1.00 45.97 460 PRO A O 1
ATOM 3437 N N . GLN A 1 461 ? -68.039 -12.556 78.521 1.00 35.75 461 GLN A N 1
ATOM 3438 C CA . GLN A 1 461 ? -67.308 -11.628 77.613 1.00 35.75 461 GLN A CA 1
ATOM 3439 C C . GLN A 1 461 ? -67.418 -10.071 77.687 1.00 35.75 461 GLN A C 1
ATOM 3441 O O . GLN A 1 461 ? -68.488 -9.513 77.899 1.00 35.75 461 GLN A O 1
ATOM 3446 N N . PRO A 1 462 ? -66.314 -9.335 77.392 1.00 50.31 462 PRO A N 1
ATOM 3447 C CA . PRO A 1 462 ? -66.267 -7.870 77.461 1.00 50.31 462 PRO A CA 1
ATOM 3448 C C . PRO A 1 462 ? -66.548 -7.164 76.120 1.00 50.31 462 PRO A C 1
ATOM 3450 O O . PRO A 1 462 ? -65.952 -7.503 75.097 1.00 50.31 462 PRO A O 1
ATOM 3453 N N . GLN A 1 463 ? -67.341 -6.084 76.136 1.00 35.75 463 GLN A N 1
ATOM 3454 C CA . GLN A 1 463 ? -67.366 -5.113 75.035 1.00 35.75 463 GLN A CA 1
ATOM 3455 C C . GLN A 1 463 ? -67.750 -3.690 75.483 1.00 35.75 463 GLN A C 1
ATOM 3457 O O . GLN A 1 463 ? -68.737 -3.501 76.180 1.00 35.75 463 GLN A O 1
ATOM 3462 N N . ALA A 1 464 ? -66.957 -2.724 75.001 1.00 37.19 464 ALA A N 1
ATOM 3463 C CA . ALA A 1 464 ? -67.234 -1.298 74.778 1.00 37.19 464 ALA A CA 1
ATOM 3464 C C . ALA A 1 464 ? -67.836 -0.410 75.898 1.00 37.19 464 ALA A C 1
ATOM 3466 O O . ALA A 1 464 ? -68.958 -0.595 76.358 1.00 37.19 464 ALA A O 1
ATOM 3467 N N . ALA A 1 465 ? -67.154 0.714 76.154 1.00 31.94 465 ALA A N 1
ATOM 3468 C CA . ALA A 1 465 ? -67.778 1.966 76.590 1.00 31.94 465 ALA A CA 1
ATOM 3469 C C . ALA A 1 465 ? -67.207 3.159 75.773 1.00 31.94 465 ALA A C 1
ATOM 3471 O O . ALA A 1 465 ? -66.058 3.066 75.332 1.00 31.94 465 ALA A O 1
ATOM 3472 N N . PRO A 1 466 ? -67.973 4.244 75.520 1.00 46.09 466 PRO A N 1
ATOM 3473 C CA . PRO A 1 466 ? -67.646 5.292 74.537 1.00 46.09 466 PRO A CA 1
ATOM 3474 C C . PRO A 1 466 ? -67.504 6.684 75.224 1.00 46.09 466 PRO A C 1
ATOM 3476 O O . PRO A 1 466 ? -67.276 6.731 76.430 1.00 46.09 466 PRO A O 1
ATOM 3479 N N . PRO A 1 467 ? -67.763 7.830 74.556 1.00 52.28 467 PRO A N 1
ATOM 3480 C CA . PRO A 1 467 ? -67.083 8.424 73.395 1.00 52.28 467 PRO A CA 1
ATOM 3481 C C . PRO A 1 467 ? -66.506 9.832 73.707 1.00 52.28 467 PRO A C 1
ATOM 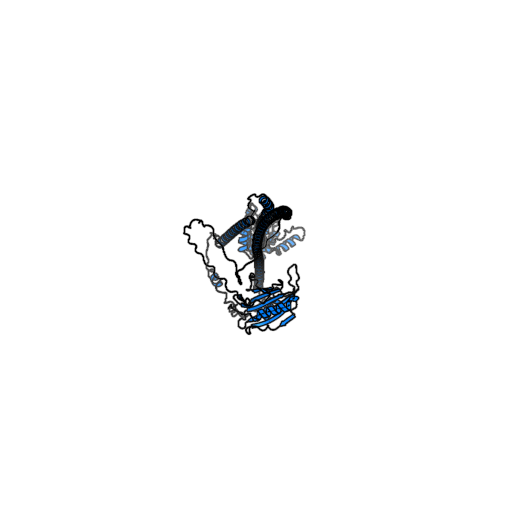3483 O O . PRO A 1 467 ? -66.855 10.442 74.715 1.00 52.28 467 PRO A O 1
ATOM 3486 N N . ALA A 1 468 ? -65.730 10.429 72.787 1.00 32.31 468 ALA A N 1
ATOM 3487 C CA . ALA A 1 468 ? -65.458 11.876 72.814 1.00 32.31 468 ALA A CA 1
ATOM 3488 C C . ALA A 1 468 ? -65.281 12.510 71.414 1.00 32.31 468 ALA A C 1
ATOM 3490 O O . ALA A 1 468 ? -64.343 12.191 70.695 1.00 32.31 468 ALA A O 1
ATOM 3491 N N . ALA A 1 469 ? -66.207 13.425 71.098 1.00 34.91 469 ALA A N 1
ATOM 3492 C CA . ALA A 1 469 ? -66.140 14.603 70.217 1.00 34.91 469 ALA A CA 1
ATOM 3493 C C . ALA A 1 469 ? -65.314 14.598 68.903 1.00 34.91 469 ALA A C 1
ATOM 3495 O O . ALA A 1 469 ? -64.086 14.588 68.890 1.00 34.91 469 ALA A O 1
ATOM 3496 N N . SER A 1 470 ? -66.027 14.824 67.794 1.00 34.75 470 SER A N 1
ATOM 3497 C CA . SER A 1 470 ? -65.488 15.180 66.473 1.00 34.75 470 SER A CA 1
ATOM 3498 C C . SER A 1 470 ? -65.246 16.690 66.315 1.00 34.75 470 SER A C 1
ATOM 3500 O O . SER A 1 470 ? -66.045 17.493 66.792 1.00 34.75 470 SER A O 1
ATOM 3502 N N . ALA A 1 471 ? -64.253 17.076 65.505 1.00 33.75 471 ALA A N 1
ATOM 3503 C CA . ALA A 1 471 ? -64.217 18.363 64.794 1.00 33.75 471 ALA A CA 1
ATOM 3504 C C . ALA A 1 471 ? -63.549 18.169 63.407 1.00 33.75 471 ALA A C 1
ATOM 3506 O O . ALA A 1 471 ? -62.534 17.473 63.347 1.00 33.75 471 ALA A O 1
ATOM 3507 N N . PRO A 1 472 ? -64.098 18.700 62.291 1.00 44.94 472 PRO A N 1
ATOM 3508 C CA . PRO A 1 472 ? -63.667 18.315 60.941 1.00 44.94 472 PRO A CA 1
ATOM 3509 C C . PRO A 1 472 ? -62.745 19.334 60.243 1.00 44.94 472 PRO A C 1
ATOM 3511 O O . PRO A 1 472 ? -62.819 20.538 60.484 1.00 44.94 472 PRO A O 1
ATOM 3514 N N . LEU A 1 473 ? -61.924 18.839 59.309 1.00 37.75 473 LEU A N 1
ATOM 3515 C CA . LEU A 1 473 ? -61.136 19.635 58.353 1.00 37.75 473 LEU A CA 1
ATOM 3516 C C . LEU A 1 473 ? -61.899 19.829 57.014 1.00 37.75 473 LEU A C 1
ATOM 3518 O O . LEU A 1 473 ? -62.816 19.057 56.725 1.00 37.75 473 LEU A O 1
ATOM 3522 N N . PRO A 1 474 ? -61.578 20.875 56.222 1.00 45.25 474 PRO A N 1
ATOM 3523 C CA . PRO A 1 474 ? -62.448 21.387 55.153 1.00 45.25 474 PRO A CA 1
ATOM 3524 C C . PRO A 1 474 ? -62.429 20.573 53.838 1.00 45.25 474 PRO A C 1
ATOM 3526 O O . PRO A 1 474 ? -61.496 19.807 53.594 1.00 45.25 474 PRO A O 1
ATOM 3529 N N . PRO A 1 475 ? -63.452 20.743 52.970 1.00 47.44 475 PRO A N 1
ATOM 3530 C CA . PRO A 1 475 ? -63.669 19.906 51.788 1.00 47.44 475 PRO A CA 1
ATOM 3531 C C . PRO A 1 475 ? -62.786 20.259 50.580 1.00 47.44 475 PRO A C 1
ATOM 3533 O O . PRO A 1 475 ? -62.318 21.386 50.418 1.00 47.44 475 PRO A O 1
ATOM 3536 N N . ALA A 1 476 ? -62.620 19.273 49.696 1.00 40.78 476 ALA A N 1
ATOM 3537 C CA . ALA A 1 476 ? -61.849 19.369 48.459 1.00 40.78 476 ALA A CA 1
ATOM 3538 C C . ALA A 1 476 ? -62.484 20.288 47.394 1.00 40.78 476 ALA A C 1
ATOM 3540 O O . ALA A 1 476 ? -63.703 20.470 47.344 1.00 40.78 476 ALA A O 1
ATOM 3541 N N . ARG A 1 477 ? -61.642 20.795 46.483 1.00 33.69 477 ARG A N 1
ATOM 3542 C CA . ARG A 1 477 ? -62.040 21.344 45.175 1.00 33.69 477 ARG A CA 1
ATOM 3543 C C . ARG A 1 477 ? -61.578 20.414 44.037 1.00 33.69 477 ARG A C 1
ATOM 3545 O O . ARG A 1 477 ? -60.628 19.663 44.256 1.00 33.69 477 ARG A O 1
ATOM 3552 N N . PRO A 1 478 ? -62.257 20.434 42.875 1.00 58.62 478 PRO A N 1
ATOM 3553 C CA . PRO A 1 478 ? -62.074 19.447 41.812 1.00 58.62 478 PRO A CA 1
ATOM 3554 C C . PRO A 1 478 ? -61.061 19.871 40.728 1.00 58.62 478 PRO A C 1
ATOM 3556 O O . PRO A 1 478 ? -60.486 20.956 40.792 1.00 58.62 478 PRO A O 1
ATOM 3559 N N . ASP A 1 479 ? -60.965 18.994 39.721 1.00 36.88 479 ASP A N 1
ATOM 3560 C CA . ASP A 1 479 ? -60.396 19.137 38.368 1.00 36.88 479 ASP A CA 1
ATOM 3561 C C . ASP A 1 479 ? -58.966 18.611 38.146 1.00 36.88 479 ASP A C 1
ATOM 3563 O O . ASP A 1 479 ? -58.031 18.903 38.889 1.00 36.88 479 ASP A O 1
ATOM 3567 N N . GLY A 1 480 ? -58.812 17.820 37.072 1.00 32.25 480 GLY A N 1
ATOM 3568 C CA . GLY A 1 480 ? -57.535 17.262 36.615 1.00 32.25 480 GLY A CA 1
ATOM 3569 C C . GLY A 1 480 ? -57.662 15.871 35.985 1.00 32.25 480 GLY A C 1
ATOM 3570 O O . GLY A 1 480 ? -57.395 14.868 36.643 1.00 32.25 480 GLY A O 1
ATOM 3571 N N . GLU A 1 481 ? -58.045 15.798 34.706 1.00 43.56 481 GLU A N 1
ATOM 3572 C CA . GLU A 1 481 ? -57.965 14.556 33.924 1.00 43.56 481 GLU A CA 1
ATOM 3573 C C . GLU A 1 481 ? -56.521 14.029 33.877 1.00 43.56 481 GLU A C 1
ATOM 3575 O O . GLU A 1 481 ? -55.607 14.737 33.454 1.00 43.56 481 GLU A O 1
ATOM 3580 N N . VAL A 1 482 ? -56.315 12.759 34.237 1.00 34.16 482 VAL A N 1
ATOM 3581 C CA . VAL A 1 482 ? -55.071 12.036 33.940 1.00 34.16 482 VAL A CA 1
ATOM 3582 C C . VAL A 1 482 ? -55.423 10.676 33.356 1.00 34.16 482 VAL A C 1
ATOM 3584 O O . VAL A 1 482 ? -56.014 9.821 34.015 1.00 34.16 482 VAL A O 1
ATOM 3587 N N . THR A 1 483 ? -55.039 10.469 32.099 1.00 47.50 483 THR A N 1
ATOM 3588 C CA . THR A 1 483 ? -55.207 9.216 31.358 1.00 47.50 483 THR A CA 1
ATOM 3589 C C . THR A 1 483 ? -54.321 8.112 31.943 1.00 47.50 483 THR A C 1
ATOM 3591 O O . THR A 1 483 ? -53.174 7.930 31.532 1.00 47.50 483 THR A O 1
ATOM 3594 N N . GLY A 1 484 ? -54.848 7.377 32.922 1.00 34.16 484 GLY A N 1
ATOM 3595 C CA . GLY A 1 484 ? -54.186 6.228 33.537 1.00 34.16 484 GLY A CA 1
ATOM 3596 C C . GLY A 1 484 ? -54.376 4.945 32.727 1.00 34.16 484 GLY A C 1
ATOM 3597 O O . GLY A 1 484 ? -55.35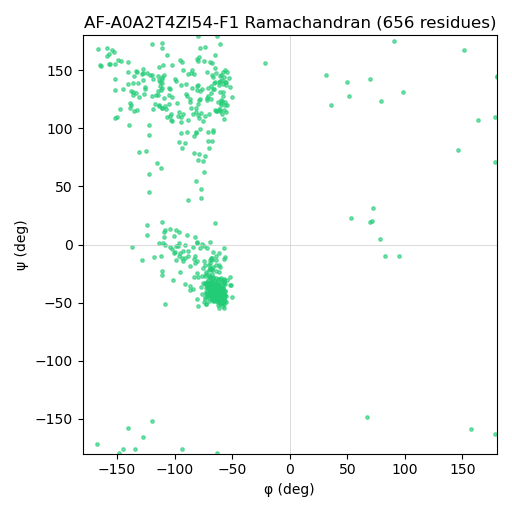2 4.225 32.926 1.00 34.16 484 GLY A O 1
ATOM 3598 N N . SER A 1 485 ? -53.432 4.635 31.839 1.00 40.50 485 SER A N 1
ATOM 3599 C CA . SER A 1 485 ? -53.382 3.343 31.144 1.00 40.50 485 SER A CA 1
ATOM 3600 C C . SER A 1 485 ? -53.203 2.199 32.146 1.00 40.50 485 SER A C 1
ATOM 3602 O O . SER A 1 485 ? -52.169 2.110 32.809 1.00 40.50 485 SER A O 1
ATOM 3604 N N . VAL A 1 486 ? -54.185 1.298 32.232 1.00 40.06 486 VAL A N 1
ATOM 3605 C CA . VAL A 1 486 ? -54.068 0.061 33.020 1.00 40.06 486 VAL A CA 1
ATOM 3606 C C . VAL A 1 486 ? -52.928 -0.786 32.434 1.00 40.06 486 VAL A C 1
ATOM 3608 O O . VAL A 1 486 ? -52.983 -1.105 31.242 1.00 40.06 486 VAL A O 1
ATOM 3611 N N . PRO A 1 487 ? -51.895 -1.166 33.212 1.00 41.50 487 PRO A N 1
ATOM 3612 C CA . PRO A 1 487 ? -50.870 -2.074 32.715 1.00 41.50 487 PRO A CA 1
ATOM 3613 C C . PRO A 1 487 ? -51.507 -3.447 32.443 1.00 41.50 487 PRO A C 1
ATOM 3615 O O . PRO A 1 487 ? -52.261 -3.938 33.288 1.00 41.50 487 PRO A O 1
ATOM 3618 N N . PRO A 1 488 ? -51.241 -4.084 31.287 1.00 44.59 488 PRO A N 1
ATOM 3619 C CA . PRO A 1 488 ? -51.789 -5.403 31.001 1.00 44.59 488 PRO A CA 1
ATOM 3620 C C . PRO A 1 488 ? -51.305 -6.407 32.051 1.00 44.59 488 PRO A C 1
ATOM 3622 O O . PRO A 1 488 ? -50.147 -6.369 32.475 1.00 44.59 488 PRO A O 1
ATOM 3625 N N . ALA A 1 489 ? -52.200 -7.306 32.467 1.00 40.59 489 ALA A N 1
ATOM 3626 C CA . ALA A 1 489 ? -51.870 -8.350 33.427 1.00 40.59 489 ALA A CA 1
ATOM 3627 C C . ALA A 1 489 ? -50.661 -9.173 32.935 1.00 40.59 489 ALA A C 1
ATOM 3629 O O . ALA A 1 489 ? -50.579 -9.465 31.736 1.00 40.59 489 ALA A O 1
ATOM 3630 N N . PRO A 1 490 ? -49.726 -9.557 33.826 1.00 39.59 490 PRO A N 1
ATOM 3631 C CA . PRO A 1 490 ? -48.605 -10.400 33.436 1.00 39.59 490 PRO A CA 1
ATOM 3632 C C . PRO A 1 490 ? -49.137 -11.718 32.850 1.00 39.59 490 PRO A C 1
ATOM 3634 O O . PRO A 1 490 ? -50.097 -12.277 33.392 1.00 39.59 490 PRO A O 1
ATOM 3637 N N . PRO A 1 491 ? -48.551 -12.227 31.750 1.00 39.28 491 PRO A N 1
ATOM 3638 C CA . PRO A 1 491 ? -48.979 -13.494 31.176 1.00 39.28 491 PRO A CA 1
ATOM 3639 C C . PRO A 1 491 ? -48.806 -14.623 32.207 1.00 39.28 491 PRO A C 1
ATOM 3641 O O . PRO A 1 491 ? -47.856 -14.583 32.997 1.00 39.28 491 PRO A O 1
ATOM 3644 N N . PRO A 1 492 ? -49.699 -15.629 32.218 1.00 38.12 492 PRO A N 1
ATOM 3645 C CA . PRO A 1 492 ? -49.606 -16.739 33.157 1.00 38.12 492 PRO A CA 1
ATOM 3646 C C . PRO A 1 492 ? -48.268 -17.470 32.997 1.00 38.12 492 PRO A C 1
ATOM 3648 O O . PRO A 1 492 ? -47.774 -17.652 31.881 1.00 38.12 492 PRO A O 1
ATOM 3651 N N . ALA A 1 493 ? -47.687 -17.896 34.120 1.00 34.56 493 ALA A N 1
ATOM 3652 C CA . ALA A 1 493 ? -46.435 -18.638 34.129 1.00 34.56 493 ALA A CA 1
ATOM 3653 C C . ALA A 1 493 ? -46.596 -19.949 33.342 1.00 34.56 493 ALA A C 1
ATOM 3655 O O . ALA A 1 493 ? -47.364 -20.826 33.734 1.00 34.56 493 ALA A O 1
ATOM 3656 N N . MET A 1 494 ? -45.884 -20.080 32.219 1.00 35.06 494 MET A N 1
ATOM 3657 C CA . MET A 1 494 ? -45.891 -21.315 31.437 1.00 35.06 494 MET A CA 1
ATOM 3658 C C . MET A 1 494 ? -44.997 -22.363 32.102 1.00 35.06 494 MET A C 1
ATOM 3660 O O . MET A 1 494 ? -43.781 -22.361 31.912 1.00 35.06 494 MET A O 1
ATOM 3664 N N . GLU A 1 495 ? -45.607 -23.292 32.835 1.00 37.00 495 GLU A N 1
ATOM 3665 C CA . GLU A 1 495 ? -44.964 -24.545 33.233 1.00 37.00 495 GLU A CA 1
ATOM 3666 C C . GLU A 1 495 ? -44.810 -25.464 32.010 1.00 37.00 495 GLU A C 1
ATOM 3668 O O . GLU A 1 495 ? -45.676 -26.269 31.673 1.00 37.00 495 GLU A O 1
ATOM 3673 N N . GLY A 1 496 ? -43.684 -25.322 31.315 1.00 52.22 496 GLY A N 1
ATOM 3674 C CA . GLY A 1 496 ? -43.275 -26.195 30.219 1.00 52.22 496 GLY A CA 1
ATOM 3675 C C . GLY A 1 496 ? -41.787 -26.016 29.909 1.00 52.22 496 GLY A C 1
ATOM 3676 O O . GLY A 1 496 ? -41.237 -24.945 30.180 1.00 52.22 496 GLY A O 1
ATOM 3677 N N . PRO A 1 497 ? -41.100 -27.036 29.360 1.00 66.81 497 PRO A N 1
ATOM 3678 C CA . PRO A 1 497 ? -39.692 -26.911 28.999 1.00 66.81 497 PRO A CA 1
ATOM 3679 C C . PRO A 1 497 ? -39.526 -25.789 27.969 1.00 66.81 497 PRO A C 1
ATOM 3681 O O . PRO A 1 497 ? -40.176 -25.798 26.921 1.00 66.81 497 PRO A O 1
ATOM 3684 N N . TYR A 1 498 ? -38.669 -24.809 28.273 1.00 77.75 498 TYR A N 1
ATOM 3685 C CA . TYR A 1 498 ? -38.480 -23.637 27.422 1.00 77.75 498 TYR A CA 1
ATOM 3686 C C . TYR A 1 498 ? -38.031 -24.073 26.021 1.00 77.75 498 TYR A C 1
ATOM 3688 O O . TYR A 1 498 ? -36.928 -24.597 25.827 1.00 77.75 498 TYR A O 1
ATOM 3696 N N . ARG A 1 499 ? -38.908 -23.870 25.033 1.00 85.12 499 ARG A N 1
ATOM 3697 C CA . ARG A 1 499 ? -38.650 -24.237 23.642 1.00 85.12 499 ARG A CA 1
ATOM 3698 C C . ARG A 1 499 ? -37.963 -23.080 22.933 1.00 85.12 499 ARG A C 1
ATOM 3700 O O . ARG A 1 499 ? -38.596 -22.076 22.611 1.00 85.12 499 ARG A O 1
ATOM 3707 N N . HIS A 1 500 ? -36.674 -23.239 22.655 1.00 85.81 500 HIS A N 1
ATOM 3708 C CA . HIS A 1 500 ? -35.941 -22.292 21.825 1.00 85.81 500 HIS A CA 1
ATOM 3709 C C . HIS A 1 500 ? -36.437 -22.375 20.381 1.00 85.81 500 HIS A C 1
ATOM 3711 O O . HIS A 1 500 ? -36.608 -23.471 19.844 1.00 85.81 500 HIS A O 1
ATOM 3717 N N . ARG A 1 501 ? -36.643 -21.223 19.738 1.00 83.19 501 ARG A N 1
ATOM 3718 C CA . ARG A 1 501 ? -37.067 -21.118 18.337 1.00 83.19 501 ARG A CA 1
ATOM 3719 C C . ARG A 1 501 ? -36.276 -20.010 17.645 1.00 83.19 501 ARG A C 1
ATOM 3721 O O . ARG A 1 501 ? -36.381 -18.848 18.019 1.00 83.19 501 ARG A O 1
ATOM 3728 N N . ARG A 1 502 ? -35.531 -20.371 16.599 1.00 80.44 502 ARG A N 1
ATOM 3729 C CA . ARG A 1 502 ? -35.031 -19.446 15.567 1.00 80.44 502 ARG A CA 1
ATOM 3730 C C . ARG A 1 502 ? -35.749 -19.728 14.241 1.00 80.44 502 ARG A C 1
ATOM 3732 O O . ARG A 1 502 ? -36.469 -20.716 14.106 1.00 80.44 502 ARG A O 1
ATOM 3739 N N . ASP A 1 503 ? -35.504 -18.881 13.246 1.00 73.12 503 ASP A N 1
ATOM 3740 C CA . ASP A 1 503 ? -36.143 -18.903 11.922 1.00 73.12 503 ASP A CA 1
ATOM 3741 C C . ASP A 1 503 ? -36.098 -20.255 11.191 1.00 73.12 503 ASP A C 1
ATOM 3743 O O . ASP A 1 503 ? -36.960 -20.521 10.360 1.00 73.12 503 ASP A O 1
ATOM 3747 N N . ARG A 1 504 ? -35.085 -21.096 11.457 1.00 76.88 504 ARG A N 1
ATOM 3748 C CA . ARG A 1 504 ? -34.889 -22.391 10.779 1.00 76.88 504 ARG A CA 1
ATOM 3749 C C . ARG A 1 504 ? -35.119 -23.613 11.671 1.00 76.88 504 ARG A C 1
ATOM 3751 O O . ARG A 1 504 ? -35.373 -24.685 11.129 1.00 76.88 504 ARG A O 1
ATOM 3758 N N . TRP A 1 505 ? -35.015 -23.497 12.994 1.00 87.50 505 TRP A N 1
ATOM 3759 C CA . TRP A 1 505 ? -35.207 -24.636 13.898 1.00 87.50 505 TRP A CA 1
ATOM 3760 C C . TRP A 1 505 ? -35.823 -24.258 15.237 1.00 87.50 505 TRP A C 1
ATOM 3762 O O . TRP A 1 505 ? -35.681 -23.131 15.718 1.00 87.50 505 TRP A O 1
ATOM 3772 N N . SER A 1 506 ? -36.431 -25.250 15.879 1.00 89.50 506 SER A N 1
ATOM 3773 C CA . SER A 1 506 ? -36.761 -25.215 17.299 1.00 89.50 506 SER A CA 1
ATOM 3774 C C . SER A 1 506 ? -36.354 -26.500 18.001 1.00 89.50 506 SER A C 1
ATOM 3776 O O . SER A 1 506 ? -36.399 -27.570 17.404 1.00 89.50 506 SER A O 1
ATOM 3778 N N . PHE A 1 507 ? -35.994 -26.387 19.275 1.00 91.75 507 PHE A N 1
ATOM 3779 C CA . PHE A 1 507 ? -35.696 -27.514 20.158 1.00 91.75 507 PHE A CA 1
ATOM 3780 C C . PHE A 1 507 ? -36.012 -27.141 21.611 1.00 91.75 507 PHE A C 1
ATOM 3782 O O . PHE A 1 507 ? -36.020 -25.960 21.967 1.00 91.75 507 PHE A O 1
ATOM 3789 N N . ALA A 1 508 ? -36.278 -28.131 22.461 1.00 91.88 508 ALA A N 1
ATOM 3790 C CA . ALA A 1 508 ? -36.337 -27.909 23.905 1.00 91.88 508 ALA A CA 1
ATOM 3791 C C . ALA A 1 508 ? -34.923 -27.650 24.449 1.00 91.88 508 ALA A C 1
ATOM 3793 O O . ALA A 1 508 ? -33.979 -28.356 24.085 1.00 91.88 508 ALA A O 1
ATOM 3794 N N . ILE A 1 509 ? -34.757 -26.641 25.309 1.00 91.31 509 ILE A N 1
ATOM 3795 C CA . ILE A 1 509 ? -33.489 -26.450 26.022 1.00 91.31 509 ILE A CA 1
ATOM 3796 C C . ILE A 1 509 ? -33.362 -27.553 27.088 1.00 91.31 509 ILE A C 1
ATOM 3798 O O . ILE A 1 509 ? -34.264 -27.678 27.920 1.00 91.31 509 ILE A O 1
ATOM 3802 N N . PRO A 1 510 ? -32.278 -28.355 27.096 1.00 91.19 510 PRO A N 1
ATOM 3803 C CA . PRO A 1 510 ? -32.083 -29.371 28.125 1.00 91.19 510 PRO A CA 1
ATOM 3804 C C . PRO A 1 510 ? -31.922 -28.744 29.521 1.00 91.19 510 PRO A C 1
ATOM 3806 O O . PRO A 1 510 ? -31.322 -27.672 29.633 1.00 91.19 510 PRO A O 1
ATOM 3809 N N . PRO A 1 511 ? -32.378 -29.410 30.598 1.00 89.56 511 PRO A N 1
ATOM 3810 C CA . PRO A 1 511 ? -32.134 -28.956 31.967 1.00 89.56 511 PRO A CA 1
ATOM 3811 C C . PRO A 1 511 ? -30.644 -28.705 32.240 1.00 89.56 511 PRO A C 1
ATOM 3813 O O . PRO A 1 511 ? -29.788 -29.432 31.735 1.00 89.56 511 PRO A O 1
ATOM 3816 N N . GLY A 1 512 ? -30.339 -27.678 33.037 1.00 90.56 512 GLY A N 1
ATOM 3817 C CA . GLY A 1 512 ? -28.963 -27.273 33.349 1.00 90.56 512 GLY A CA 1
ATOM 3818 C C . GLY A 1 512 ? -28.264 -26.461 32.253 1.00 90.56 512 GLY A C 1
ATOM 3819 O O . GLY A 1 512 ? -27.090 -26.126 32.410 1.00 90.56 512 GLY A O 1
ATOM 3820 N N . PHE A 1 513 ? -28.954 -26.108 31.162 1.00 92.06 513 PHE A N 1
ATOM 3821 C CA . PHE A 1 513 ? -28.458 -25.182 30.144 1.00 92.06 513 PHE A CA 1
ATOM 3822 C C . PHE A 1 513 ? -29.258 -23.888 30.107 1.00 92.06 513 PHE A C 1
ATOM 3824 O O . PHE A 1 513 ? -30.487 -23.892 30.126 1.00 92.06 513 PHE A O 1
ATOM 3831 N N . ARG A 1 514 ? -28.540 -22.784 29.902 1.00 91.62 514 ARG A N 1
ATOM 3832 C CA . ARG A 1 514 ? -29.114 -21.487 29.541 1.00 91.62 514 ARG A CA 1
ATOM 3833 C C . ARG A 1 514 ? -28.745 -21.126 28.104 1.00 91.62 514 ARG A C 1
ATOM 3835 O O . ARG A 1 514 ? -27.623 -21.388 27.661 1.00 91.62 514 ARG A O 1
ATOM 3842 N N . LEU A 1 515 ? -29.681 -20.511 27.382 1.00 89.12 515 LEU A N 1
ATOM 3843 C CA . LEU A 1 515 ? -29.415 -19.931 26.066 1.00 89.12 515 LEU A CA 1
ATOM 3844 C C . LEU A 1 515 ? -28.551 -18.680 26.221 1.00 89.12 515 LEU A C 1
ATOM 3846 O O . LEU A 1 515 ? -28.898 -17.772 26.972 1.00 89.12 515 LEU A O 1
ATOM 3850 N N . ASP A 1 516 ? -27.453 -18.624 25.478 1.00 85.19 516 ASP A N 1
ATOM 3851 C CA . ASP A 1 516 ? -26.610 -17.439 25.379 1.00 85.19 516 ASP A CA 1
ATOM 3852 C C . ASP A 1 516 ? -27.057 -16.608 24.168 1.00 85.19 516 ASP A C 1
ATOM 3854 O O . ASP A 1 516 ? -26.562 -16.754 23.047 1.00 85.19 516 ASP A O 1
ATOM 3858 N N . SER A 1 517 ? -28.096 -15.797 24.384 1.00 55.81 517 SER A N 1
ATOM 3859 C CA . SER A 1 517 ? -28.849 -15.107 23.327 1.00 55.81 517 SER A CA 1
ATOM 3860 C C . SER A 1 517 ? -28.086 -13.988 22.612 1.00 55.81 517 SER A C 1
ATOM 3862 O O . SER A 1 517 ? -28.546 -13.527 21.574 1.00 55.81 517 SER A O 1
ATOM 3864 N N . GLU A 1 518 ? -26.945 -13.543 23.144 1.00 49.38 518 GLU A N 1
ATOM 3865 C CA . GLU A 1 518 ? -26.144 -12.450 22.567 1.00 49.38 518 GLU A CA 1
ATOM 3866 C C . GLU A 1 518 ? -25.111 -12.933 21.531 1.00 49.38 518 GLU A C 1
ATOM 3868 O O . GLU A 1 518 ? -24.480 -12.123 20.854 1.00 49.38 518 GLU A O 1
ATOM 3873 N N . ASN A 1 519 ? -24.953 -14.250 21.349 1.00 48.06 519 ASN A N 1
ATOM 3874 C CA . ASN A 1 519 ? -23.987 -14.840 20.418 1.00 48.06 519 ASN A CA 1
ATOM 3875 C C . ASN A 1 519 ? -24.487 -14.866 18.950 1.00 48.06 519 ASN A C 1
ATOM 3877 O O . ASN A 1 519 ? -24.461 -15.899 18.272 1.00 48.06 519 ASN A O 1
ATOM 3881 N N . ASP A 1 520 ? -24.885 -13.702 18.421 1.00 42.94 520 ASP A N 1
ATOM 3882 C CA . ASP A 1 520 ? -25.011 -13.449 16.973 1.00 42.94 520 ASP A CA 1
ATOM 3883 C C . ASP A 1 520 ? -23.612 -13.290 16.339 1.00 42.94 520 ASP A C 1
ATOM 3885 O O . ASP A 1 520 ? -23.224 -12.257 15.793 1.00 42.94 520 ASP A O 1
ATOM 3889 N N . LEU A 1 521 ? -22.821 -14.366 16.414 1.00 39.97 521 LEU A N 1
ATOM 3890 C CA . LEU A 1 521 ? -21.522 -14.459 15.752 1.00 39.97 521 LEU A CA 1
ATOM 3891 C C . LEU A 1 521 ? -21.699 -14.242 14.237 1.00 39.97 521 LEU A C 1
ATOM 3893 O O . LEU A 1 521 ? -22.529 -14.925 13.629 1.00 39.97 521 LEU A O 1
ATOM 3897 N N . PRO A 1 522 ? -20.904 -13.368 13.587 1.00 35.62 522 PRO A N 1
ATOM 3898 C CA . PRO A 1 522 ? -21.013 -13.128 12.150 1.00 35.62 522 PRO A CA 1
ATOM 3899 C C . PRO A 1 522 ? -20.601 -14.381 11.359 1.00 35.62 522 PRO A C 1
ATOM 3901 O O . PRO A 1 522 ? -19.418 -14.634 11.122 1.00 35.62 522 PRO A O 1
ATOM 3904 N N . GLY A 1 523 ? -21.597 -15.168 10.955 1.00 49.47 523 GLY A N 1
ATOM 3905 C CA . GLY A 1 523 ? -21.450 -16.492 10.353 1.00 49.47 523 GLY A CA 1
ATOM 3906 C C . GLY A 1 523 ? -22.816 -17.126 10.045 1.00 49.47 523 GLY A C 1
ATOM 3907 O O . GLY A 1 523 ? -23.820 -16.410 9.992 1.00 49.47 523 GLY A O 1
ATOM 3908 N N . PRO A 1 524 ? -22.894 -18.452 9.812 1.00 51.34 524 PRO A N 1
ATOM 3909 C CA . PRO A 1 524 ? -24.177 -19.148 9.848 1.00 51.34 524 PRO A CA 1
ATOM 3910 C C . PRO A 1 524 ? -24.850 -18.914 11.207 1.00 51.34 524 PRO A C 1
ATOM 3912 O O . PRO A 1 524 ? -24.186 -18.898 12.241 1.00 51.34 524 PRO A O 1
ATOM 3915 N N . VAL A 1 525 ? -26.167 -18.707 11.182 1.00 61.88 525 VAL A N 1
ATOM 3916 C CA . VAL A 1 525 ? -26.983 -18.445 12.374 1.00 61.88 525 VAL A CA 1
ATOM 3917 C C . VAL A 1 525 ? -26.763 -19.568 13.386 1.00 61.88 525 VAL A C 1
ATOM 3919 O O . VAL A 1 525 ? -27.044 -20.719 13.071 1.00 61.88 525 VAL A O 1
ATOM 3922 N N . ASN A 1 526 ? -26.286 -19.246 14.587 1.00 81.44 526 ASN A N 1
ATOM 3923 C CA . ASN A 1 526 ? -25.990 -20.231 15.626 1.00 81.44 526 ASN A CA 1
ATOM 3924 C C . ASN A 1 526 ? -26.936 -20.077 16.825 1.00 81.44 526 ASN A C 1
ATOM 3926 O O . ASN A 1 526 ? -27.460 -18.999 17.110 1.00 81.44 526 ASN A O 1
ATOM 3930 N N . SER A 1 527 ? -27.165 -21.169 17.549 1.00 88.19 527 SER A N 1
ATOM 3931 C CA . SER A 1 527 ? -27.766 -21.146 18.888 1.00 88.19 527 SER A CA 1
ATOM 3932 C C . SER A 1 527 ? -26.757 -21.732 19.867 1.00 88.19 527 SER A C 1
ATOM 3934 O O . SER A 1 527 ? -26.370 -22.889 19.716 1.00 88.19 527 SER A O 1
ATOM 3936 N N . VAL A 1 528 ? -26.300 -20.923 20.822 1.00 91.31 528 VAL A N 1
ATOM 3937 C CA . VAL A 1 528 ? -25.285 -21.307 21.810 1.00 91.31 528 VAL A CA 1
ATOM 3938 C C . VAL A 1 528 ? -25.969 -21.550 23.150 1.00 91.31 528 VAL A C 1
ATOM 3940 O O . VAL A 1 528 ? -26.738 -20.718 23.628 1.00 91.31 528 VAL A O 1
ATOM 3943 N N . LEU A 1 529 ? -25.699 -22.705 23.745 1.00 92.19 529 LEU A N 1
ATOM 3944 C CA . LEU A 1 529 ? -26.166 -23.112 25.062 1.00 92.19 529 LEU A CA 1
ATOM 3945 C C . LEU A 1 529 ? -24.946 -23.275 25.966 1.00 92.19 529 LEU A C 1
ATOM 3947 O O . LEU A 1 529 ? -24.004 -23.984 25.609 1.00 92.19 529 LEU A O 1
ATOM 3951 N N . ILE A 1 530 ? -24.971 -22.650 27.139 1.00 92.38 530 ILE A N 1
ATOM 3952 C CA . ILE A 1 530 ? -23.906 -22.758 28.142 1.00 92.38 530 ILE A CA 1
ATOM 3953 C C . ILE A 1 530 ? -24.469 -23.512 29.344 1.00 92.38 530 ILE A C 1
ATOM 3955 O O . ILE A 1 530 ? -25.563 -23.189 29.812 1.00 92.38 530 ILE A O 1
ATOM 3959 N N . HIS A 1 531 ? -23.731 -24.499 29.849 1.00 93.94 531 HIS A N 1
ATOM 3960 C CA . HIS A 1 531 ? -24.125 -25.225 31.050 1.00 93.94 531 HIS A CA 1
ATOM 3961 C C . HIS A 1 531 ? -24.037 -24.308 32.278 1.00 93.94 531 HIS A C 1
ATOM 3963 O O . HIS A 1 531 ? -23.025 -23.643 32.510 1.00 93.94 531 HIS A O 1
ATOM 3969 N N . GLU A 1 532 ? -25.089 -24.264 33.089 1.00 91.12 532 GLU A N 1
ATOM 3970 C CA . GLU A 1 532 ? -25.218 -23.315 34.200 1.00 91.12 532 GLU A CA 1
ATOM 3971 C C . GLU A 1 532 ? -24.146 -23.530 35.273 1.00 91.12 532 GLU A C 1
ATOM 3973 O O . GLU A 1 532 ? -23.570 -22.572 35.787 1.00 91.12 532 GLU A O 1
ATOM 3978 N N . GLN A 1 533 ? -23.830 -24.797 35.554 1.00 91.69 533 GLN A N 1
ATOM 3979 C CA . GLN A 1 533 ? -22.829 -25.185 36.552 1.00 91.69 533 GLN A CA 1
ATOM 3980 C C . GLN A 1 533 ? -21.383 -25.142 36.028 1.00 91.69 533 GLN A C 1
ATOM 3982 O O . GLN A 1 533 ? -20.450 -25.186 36.826 1.00 91.69 533 GLN A O 1
ATOM 3987 N N . ASN A 1 534 ? -21.167 -25.086 34.707 1.00 89.06 534 ASN A N 1
ATOM 3988 C CA . ASN A 1 534 ? -19.822 -25.141 34.132 1.00 89.06 534 ASN A CA 1
ATOM 3989 C C . ASN A 1 534 ? -19.736 -24.398 32.793 1.00 89.06 534 ASN A C 1
ATOM 3991 O O . ASN A 1 534 ? -20.212 -24.874 31.768 1.00 89.06 534 ASN A O 1
ATOM 3995 N N . ARG A 1 535 ? -19.064 -23.244 32.785 1.00 86.31 535 ARG A N 1
ATOM 3996 C CA . ARG A 1 535 ? -18.969 -22.385 31.594 1.00 86.31 535 ARG A CA 1
ATOM 3997 C C . ARG A 1 535 ? -18.106 -22.961 30.467 1.00 86.31 535 ARG A C 1
ATOM 3999 O O . ARG A 1 535 ? -18.266 -22.520 29.334 1.00 86.31 535 ARG A O 1
ATOM 4006 N N . ASP A 1 536 ? -17.257 -23.949 30.753 1.00 84.94 536 ASP A N 1
ATOM 4007 C CA . ASP A 1 536 ? -16.466 -24.663 29.740 1.00 84.94 536 ASP A CA 1
ATOM 4008 C C . ASP A 1 536 ? -17.275 -25.775 29.044 1.00 84.94 536 ASP A C 1
ATOM 4010 O O . ASP A 1 536 ? -16.825 -26.354 28.052 1.00 84.94 536 ASP A O 1
ATOM 4014 N N . ALA A 1 537 ? -18.473 -26.082 29.554 1.00 90.44 537 ALA A N 1
ATOM 4015 C CA . ALA A 1 537 ? -19.418 -27.003 28.944 1.00 90.44 537 ALA A CA 1
ATOM 4016 C C . ALA A 1 537 ? -20.425 -26.229 28.070 1.00 90.44 537 ALA A C 1
ATOM 4018 O O . ALA A 1 537 ? -21.325 -25.545 28.561 1.00 90.44 537 ALA A O 1
ATOM 4019 N N . VAL A 1 538 ? -20.254 -26.329 26.750 1.00 92.25 538 VAL A N 1
ATOM 4020 C CA . VAL A 1 538 ? -20.975 -25.528 25.745 1.00 92.25 538 VAL A CA 1
ATOM 4021 C C . VAL A 1 538 ? -21.527 -26.431 24.646 1.00 92.25 538 VAL A C 1
ATOM 4023 O O . VAL A 1 538 ? -20.836 -27.341 24.181 1.00 92.25 538 VAL A O 1
ATOM 4026 N N . VAL A 1 539 ? -22.755 -26.160 24.198 1.00 92.75 539 VAL A N 1
ATOM 4027 C CA . VAL A 1 539 ? -23.373 -26.783 23.018 1.00 92.75 539 VAL A CA 1
ATOM 4028 C C . VAL A 1 539 ? -23.707 -25.703 21.988 1.00 92.75 539 VAL A C 1
ATOM 4030 O O . VAL A 1 539 ? -24.366 -24.718 22.306 1.00 92.75 539 VAL A O 1
ATOM 4033 N N . VAL A 1 540 ? -23.266 -25.886 20.744 1.00 92.19 540 VAL A N 1
ATOM 4034 C CA . VAL A 1 540 ? -23.518 -24.971 19.622 1.00 92.19 540 VAL A CA 1
ATOM 4035 C C . VAL A 1 540 ? -24.329 -25.693 18.555 1.00 92.19 540 VAL A C 1
ATOM 4037 O O . VAL A 1 540 ? -23.877 -26.692 18.005 1.00 92.19 540 VAL A O 1
ATOM 4040 N N . VAL A 1 541 ? -25.513 -25.176 18.236 1.00 91.62 541 VAL A N 1
ATOM 4041 C CA . VAL A 1 541 ? -26.372 -25.668 17.151 1.00 91.62 541 VAL A CA 1
ATOM 4042 C C . VAL A 1 541 ? -26.246 -24.733 15.952 1.00 91.62 541 VAL A C 1
ATOM 4044 O O . VAL A 1 541 ? -26.430 -23.523 16.094 1.00 91.62 541 VAL A O 1
ATOM 4047 N N . SER A 1 542 ? -25.947 -25.289 14.779 1.00 89.94 542 SER A N 1
ATOM 4048 C CA . SER A 1 542 ? -25.689 -24.547 13.539 1.00 89.94 542 SER A CA 1
ATOM 4049 C C . SER A 1 542 ? -26.305 -25.243 12.319 1.00 89.94 542 SER A C 1
ATOM 4051 O O . SER A 1 542 ? -26.504 -26.460 12.331 1.00 89.94 542 SER A O 1
ATOM 4053 N N . ALA A 1 543 ? -26.559 -24.493 11.242 1.00 88.44 543 ALA A N 1
ATOM 4054 C CA . ALA A 1 543 ? -26.790 -25.065 9.914 1.00 88.44 543 ALA A CA 1
ATOM 4055 C C . ALA A 1 543 ? -25.857 -24.425 8.888 1.00 88.44 543 ALA A C 1
ATOM 4057 O O . ALA A 1 543 ? -25.771 -23.203 8.764 1.00 88.44 543 ALA A O 1
ATOM 4058 N N . ASN A 1 544 ? -25.176 -25.280 8.138 1.00 88.06 544 ASN A N 1
ATOM 4059 C CA . ASN A 1 544 ? -24.063 -24.933 7.276 1.00 88.06 544 ASN A CA 1
ATOM 4060 C C . ASN A 1 544 ? -24.400 -25.291 5.828 1.00 88.06 544 ASN A C 1
ATOM 4062 O O . ASN A 1 544 ? -25.092 -26.273 5.568 1.00 88.06 544 ASN A O 1
ATOM 4066 N N . ALA A 1 545 ? -23.916 -24.497 4.874 1.00 86.25 545 ALA A N 1
ATOM 4067 C CA . ALA A 1 545 ? -24.133 -24.775 3.459 1.00 86.25 545 ALA A CA 1
ATOM 4068 C C . ALA A 1 545 ? -23.186 -25.889 2.982 1.00 86.25 545 ALA A C 1
ATOM 4070 O O . ALA A 1 545 ? -21.968 -25.742 3.080 1.00 86.25 545 ALA A O 1
ATOM 4071 N N . ALA A 1 546 ? -23.741 -26.953 2.403 1.00 80.94 546 ALA A N 1
ATOM 4072 C CA . ALA A 1 546 ? -23.023 -28.140 1.927 1.00 80.94 546 ALA A CA 1
ATOM 4073 C C . ALA A 1 546 ? -22.291 -27.912 0.579 1.00 80.94 546 ALA A C 1
ATOM 4075 O O . ALA A 1 546 ? -22.338 -28.740 -0.329 1.00 80.94 546 ALA A O 1
ATOM 4076 N N . ARG A 1 547 ? -21.674 -26.737 0.387 1.00 76.62 547 ARG A N 1
ATOM 4077 C CA . ARG A 1 547 ? -21.090 -26.331 -0.905 1.00 76.62 547 ARG A CA 1
ATOM 4078 C C . ARG A 1 547 ? -19.927 -27.250 -1.287 1.00 76.62 547 ARG A C 1
ATOM 4080 O O . ARG A 1 547 ? -18.909 -27.239 -0.609 1.00 76.62 547 ARG A O 1
ATOM 4087 N N . GLY A 1 548 ? -20.080 -27.988 -2.387 1.00 74.44 548 GLY A N 1
ATOM 4088 C CA . GLY A 1 548 ? -19.070 -28.920 -2.906 1.00 74.44 548 GLY A CA 1
ATOM 4089 C C . GLY A 1 548 ? -19.062 -30.306 -2.251 1.00 74.44 548 GLY A C 1
ATOM 4090 O O . GLY A 1 548 ? -18.418 -31.202 -2.778 1.00 74.44 548 GLY A O 1
ATOM 4091 N N . ALA A 1 549 ? -19.808 -30.509 -1.160 1.00 76.62 549 ALA A N 1
ATOM 4092 C CA . ALA A 1 549 ? -19.859 -31.772 -0.433 1.00 76.62 549 ALA A CA 1
ATOM 4093 C C . ALA A 1 549 ? -21.304 -32.289 -0.365 1.00 76.62 549 ALA A C 1
ATOM 4095 O O . ALA A 1 549 ? -22.115 -31.813 0.426 1.00 76.62 549 ALA A O 1
ATOM 4096 N N . CYS A 1 550 ? -21.639 -33.282 -1.193 1.00 78.75 550 CYS A N 1
ATOM 4097 C CA . CYS A 1 550 ? -23.021 -33.754 -1.366 1.00 78.75 550 CYS A CA 1
ATOM 4098 C C . CYS A 1 550 ? -23.621 -34.462 -0.135 1.00 78.75 550 CYS A C 1
ATOM 4100 O O . CYS A 1 550 ? -24.832 -34.687 -0.081 1.00 78.75 550 CYS A O 1
ATOM 4102 N N . THR A 1 551 ? -22.800 -34.832 0.852 1.00 86.62 551 THR A N 1
ATOM 4103 C CA . THR A 1 551 ? -23.225 -35.559 2.056 1.00 86.62 551 THR A CA 1
ATOM 4104 C C . THR A 1 551 ? -22.757 -34.857 3.327 1.00 86.62 551 THR A C 1
ATOM 4106 O O . THR A 1 551 ? -21.696 -34.231 3.356 1.00 86.62 551 THR A O 1
ATOM 4109 N N . ALA A 1 552 ? -23.516 -35.031 4.414 1.00 87.31 552 ALA A N 1
ATOM 4110 C CA . ALA A 1 552 ? -23.112 -34.599 5.756 1.00 87.31 552 ALA A CA 1
ATOM 4111 C C . ALA A 1 552 ? -21.709 -35.094 6.158 1.00 87.31 552 ALA A C 1
ATOM 4113 O O . ALA A 1 552 ? -20.981 -34.389 6.854 1.00 87.31 552 ALA A O 1
ATOM 4114 N N . GLN A 1 553 ? -21.342 -36.303 5.719 1.00 88.81 553 GLN A N 1
ATOM 4115 C CA . GLN A 1 553 ? -20.075 -36.949 6.052 1.00 88.81 553 GLN A CA 1
ATOM 4116 C C . GLN A 1 553 ? -18.897 -36.292 5.335 1.00 88.81 553 GLN A C 1
ATOM 4118 O O . GLN A 1 553 ? -17.961 -35.875 6.009 1.00 88.81 553 GLN A O 1
ATOM 4123 N N . ALA A 1 554 ? -18.975 -36.124 4.010 1.00 87.31 554 ALA A N 1
ATOM 4124 C CA . ALA A 1 554 ? -17.952 -35.407 3.247 1.00 87.31 554 ALA A CA 1
ATOM 4125 C C . ALA A 1 554 ? -17.780 -33.981 3.787 1.00 87.31 554 ALA A C 1
ATOM 4127 O O . ALA A 1 554 ? -16.683 -33.586 4.162 1.00 87.31 554 ALA A O 1
ATOM 4128 N N . TRP A 1 555 ? -18.891 -33.256 3.981 1.00 90.81 555 TRP A N 1
ATOM 4129 C CA . TRP A 1 555 ? -18.843 -31.888 4.493 1.00 90.81 555 TRP A CA 1
ATOM 4130 C C . TRP A 1 555 ? -18.124 -31.793 5.845 1.00 90.81 555 TRP A C 1
ATOM 4132 O O . TRP A 1 555 ? -17.322 -30.880 6.048 1.00 90.81 555 TRP A O 1
ATOM 4142 N N . TYR A 1 556 ? -18.385 -32.729 6.762 1.00 89.94 556 TYR A N 1
ATOM 4143 C CA . TYR A 1 556 ? -17.740 -32.750 8.070 1.00 89.94 556 TYR A CA 1
ATOM 4144 C C . TYR A 1 556 ? -16.236 -33.031 7.969 1.00 89.94 556 TYR A C 1
ATOM 4146 O O . TYR A 1 556 ? -15.457 -32.295 8.571 1.00 89.94 556 TYR A O 1
ATOM 4154 N N . TRP A 1 557 ? -15.800 -34.036 7.205 1.00 87.62 557 TRP A N 1
ATOM 4155 C CA . TRP A 1 557 ? -14.364 -34.300 7.057 1.00 87.62 557 TRP A CA 1
ATOM 4156 C C . TRP A 1 557 ? -13.656 -33.107 6.399 1.00 87.62 557 TRP A C 1
ATOM 4158 O O . TRP A 1 557 ? -12.770 -32.527 7.031 1.00 87.62 557 TRP A O 1
ATOM 4168 N N . ASP A 1 558 ? -14.150 -32.630 5.254 1.00 85.50 558 ASP A N 1
ATOM 4169 C CA . ASP A 1 558 ? -13.561 -31.526 4.482 1.00 85.50 558 ASP A CA 1
ATOM 4170 C C . ASP A 1 558 ? -13.467 -30.205 5.271 1.00 85.50 558 ASP A C 1
ATOM 4172 O O . ASP A 1 558 ? -12.493 -29.462 5.152 1.00 85.50 558 ASP A O 1
ATOM 4176 N N . ASN A 1 559 ? -14.488 -29.863 6.072 1.00 84.88 559 ASN A N 1
ATOM 4177 C CA . ASN A 1 559 ? -14.585 -28.540 6.712 1.00 84.88 559 ASN A CA 1
ATOM 4178 C C . ASN A 1 559 ? -14.170 -28.540 8.187 1.00 84.88 559 ASN A C 1
ATOM 4180 O O . ASN A 1 559 ? -13.715 -27.512 8.691 1.00 84.88 559 ASN A O 1
ATOM 4184 N N . ILE A 1 560 ? -14.365 -29.655 8.895 1.00 85.56 560 ILE A N 1
ATOM 4185 C CA . ILE A 1 560 ? -14.250 -29.724 10.358 1.00 85.56 560 ILE A CA 1
ATOM 4186 C C . ILE A 1 560 ? -13.032 -30.536 10.809 1.00 85.56 560 ILE A C 1
ATOM 4188 O O . ILE A 1 560 ? -12.529 -30.276 11.904 1.00 85.56 560 ILE A O 1
ATOM 4192 N N . VAL A 1 561 ? -12.541 -31.483 10.004 1.00 82.88 561 VAL A N 1
ATOM 4193 C CA . VAL A 1 561 ? -11.360 -32.294 10.347 1.00 82.88 561 VAL A CA 1
ATOM 4194 C C . VAL A 1 561 ? -10.144 -31.909 9.515 1.00 82.88 561 VAL A C 1
ATOM 4196 O O . VAL A 1 561 ? -9.104 -31.621 10.103 1.00 82.88 561 VAL A O 1
ATOM 4199 N N . GLU A 1 562 ? -10.284 -31.850 8.192 1.00 80.38 562 GLU A N 1
ATOM 4200 C CA . GLU A 1 562 ? -9.208 -31.561 7.230 1.00 80.38 562 GLU A CA 1
ATOM 4201 C C . GLU A 1 562 ? -9.155 -30.084 6.803 1.00 80.38 562 GLU A C 1
ATOM 4203 O O . GLU A 1 562 ? -8.196 -29.646 6.168 1.00 80.38 562 GLU A O 1
ATOM 4208 N N . GLY A 1 563 ? -10.171 -29.300 7.178 1.00 76.50 563 GLY A N 1
ATOM 4209 C CA . GLY A 1 563 ? -10.314 -27.899 6.789 1.00 76.50 563 GLY A CA 1
ATOM 4210 C C . GLY A 1 563 ? -9.204 -26.976 7.307 1.00 76.50 563 GLY A C 1
ATOM 4211 O O . GLY A 1 563 ? -8.319 -27.365 8.063 1.00 76.50 563 GLY A O 1
ATOM 4212 N N . SER A 1 564 ? -9.290 -25.686 6.962 1.00 60.34 564 SER A N 1
ATOM 4213 C CA . SER A 1 564 ? -8.253 -24.659 7.219 1.00 60.34 564 SER A CA 1
ATOM 4214 C C . SER A 1 564 ? -7.822 -24.465 8.686 1.00 60.34 564 SER A C 1
ATOM 4216 O O . SER A 1 564 ? -6.836 -23.777 8.961 1.00 60.34 564 SER A O 1
ATOM 4218 N N . ARG A 1 565 ? -8.543 -25.064 9.637 1.00 64.25 565 ARG A N 1
ATOM 4219 C CA . ARG A 1 565 ? -8.136 -25.248 11.034 1.00 64.25 565 ARG A CA 1
ATOM 4220 C C . ARG A 1 565 ? -8.374 -26.716 11.408 1.00 64.25 565 ARG A C 1
ATOM 4222 O O . ARG A 1 565 ? -9.405 -27.007 12.016 1.00 64.25 565 ARG A O 1
ATOM 4229 N N . PRO A 1 566 ? -7.467 -27.632 11.027 1.00 66.56 566 PRO A N 1
ATOM 4230 C CA . PRO A 1 566 ? -7.717 -29.057 11.163 1.00 66.56 566 PRO A CA 1
ATOM 4231 C C . PRO A 1 566 ? -7.795 -29.445 12.638 1.00 66.56 566 PRO A C 1
ATOM 4233 O O . PRO A 1 566 ? -7.082 -28.888 13.486 1.00 66.56 566 PRO A O 1
ATOM 4236 N N . ARG A 1 567 ? -8.672 -30.395 12.966 1.00 69.12 567 ARG A N 1
ATOM 4237 C CA . ARG A 1 567 ? -8.873 -30.802 14.361 1.00 69.12 567 ARG A CA 1
ATOM 4238 C C . ARG A 1 567 ? -7.648 -31.513 14.908 1.00 69.12 567 ARG A C 1
ATOM 4240 O O . ARG A 1 567 ? -7.208 -32.532 14.392 1.00 69.12 567 ARG A O 1
ATOM 4247 N N . ARG A 1 568 ? -7.139 -30.994 16.025 1.00 59.28 568 ARG A N 1
ATOM 4248 C CA . ARG A 1 568 ? -6.034 -31.594 16.772 1.00 59.28 568 ARG A CA 1
ATOM 4249 C C . ARG A 1 568 ? -6.576 -32.487 17.882 1.00 59.28 568 ARG A C 1
ATOM 4251 O O . ARG A 1 568 ? -6.892 -32.000 18.967 1.00 59.28 568 ARG A O 1
ATOM 4258 N N . GLY A 1 569 ? -6.657 -33.782 17.592 1.00 63.75 569 GLY A N 1
ATOM 4259 C CA . GLY A 1 569 ? -6.920 -34.825 18.578 1.00 63.75 569 GLY A CA 1
ATOM 4260 C C . GLY A 1 569 ? -7.629 -36.049 17.999 1.00 63.75 569 GLY A C 1
ATOM 4261 O O . GLY A 1 569 ? -8.107 -36.038 16.867 1.00 63.75 569 GLY A O 1
ATOM 4262 N N . GLU A 1 570 ? -7.654 -37.120 18.784 1.00 70.25 570 GLU A N 1
ATOM 4263 C CA . GLU A 1 570 ? -8.132 -38.441 18.373 1.00 70.25 570 GLU A CA 1
ATOM 4264 C C . GLU A 1 570 ? -9.662 -38.469 18.204 1.00 70.25 570 GLU A C 1
ATOM 4266 O O . GLU A 1 570 ? -10.409 -38.123 19.128 1.00 70.25 570 GLU A O 1
ATOM 4271 N N . VAL A 1 571 ? -10.128 -38.908 17.030 1.00 74.31 571 VAL A N 1
ATOM 4272 C CA . VAL A 1 571 ? -11.520 -39.323 16.800 1.00 74.31 571 VAL A CA 1
ATOM 4273 C C . VAL A 1 571 ? -11.648 -40.761 17.297 1.00 74.31 571 VAL A C 1
ATOM 4275 O O . VAL A 1 571 ? -10.970 -41.647 16.789 1.00 74.31 571 VAL A O 1
ATOM 4278 N N . THR A 1 572 ? -12.492 -40.997 18.302 1.00 65.69 572 THR A N 1
ATOM 4279 C CA . THR A 1 572 ? -12.582 -42.289 19.016 1.00 65.69 572 THR A CA 1
ATOM 4280 C C . THR A 1 572 ? -13.868 -43.067 18.740 1.00 65.69 572 THR A C 1
ATOM 4282 O O . THR A 1 572 ? -14.050 -44.156 19.279 1.00 65.69 572 THR A O 1
ATOM 4285 N N . GLY A 1 573 ? -14.759 -42.549 17.893 1.00 63.81 573 GLY A N 1
ATOM 4286 C CA . GLY A 1 573 ? -15.912 -43.308 17.417 1.00 63.81 573 GLY A CA 1
ATOM 4287 C C . GLY A 1 573 ? -16.809 -42.527 16.465 1.00 63.81 573 GLY A C 1
ATOM 4288 O O . GLY A 1 573 ? -17.021 -41.326 16.646 1.00 63.81 573 GLY A O 1
ATOM 4289 N N . ASP A 1 574 ? -17.347 -43.259 15.493 1.00 70.50 574 ASP A N 1
ATOM 4290 C CA . ASP A 1 574 ? -18.470 -42.882 14.640 1.00 70.50 574 ASP A CA 1
ATOM 4291 C C . ASP A 1 574 ? -19.670 -43.757 15.046 1.00 70.50 574 ASP A C 1
ATOM 4293 O O . ASP A 1 574 ? -19.550 -44.982 15.144 1.00 70.50 574 ASP A O 1
ATOM 4297 N N . ALA A 1 575 ? -20.800 -43.130 15.360 1.00 76.56 575 ALA A N 1
ATOM 4298 C CA . ALA A 1 575 ? -22.035 -43.798 15.744 1.00 76.56 575 ALA A CA 1
ATOM 4299 C C . ALA A 1 575 ? -23.201 -43.288 14.892 1.00 76.56 575 ALA A C 1
ATOM 4301 O O . ALA A 1 575 ? -23.276 -42.107 14.555 1.00 76.56 575 ALA A O 1
ATOM 4302 N N . ALA A 1 576 ? -24.166 -44.162 14.597 1.00 82.81 576 ALA A N 1
ATOM 4303 C CA . ALA A 1 576 ? -25.418 -43.743 13.974 1.00 82.81 576 ALA A CA 1
ATOM 4304 C C . ALA A 1 576 ? -26.114 -42.652 14.812 1.00 82.81 576 ALA A C 1
ATOM 4306 O O . ALA A 1 576 ? -25.979 -42.624 16.040 1.00 82.81 576 ALA A O 1
ATOM 4307 N N . LEU A 1 577 ? -26.875 -41.767 14.154 1.00 82.94 577 LEU A N 1
ATOM 4308 C CA . LEU A 1 577 ? -27.648 -40.740 14.858 1.00 82.94 577 LEU A CA 1
ATOM 4309 C C . LEU A 1 577 ? -28.512 -41.363 15.968 1.00 82.94 577 LEU A C 1
ATOM 4311 O O . LEU A 1 577 ? -29.191 -42.364 15.708 1.00 82.94 577 LEU A O 1
ATOM 4315 N N . PRO A 1 578 ? -28.552 -40.763 17.174 1.00 79.88 578 PRO A N 1
ATOM 4316 C CA . PRO A 1 578 ? -29.542 -41.139 18.173 1.00 79.88 578 PRO A CA 1
ATOM 4317 C C . PRO A 1 578 ? -30.953 -40.944 17.601 1.00 79.88 578 PRO A C 1
ATOM 4319 O O . PRO A 1 578 ? -31.178 -40.064 16.764 1.00 79.88 578 PRO A O 1
ATOM 4322 N N . GLN A 1 579 ? -31.899 -41.781 18.039 1.00 72.44 579 GLN A N 1
ATOM 4323 C CA . GLN A 1 579 ? -33.274 -41.772 17.533 1.00 72.44 579 GLN A CA 1
ATOM 4324 C C . GLN A 1 579 ? -33.902 -40.373 17.671 1.00 72.44 579 GLN A C 1
ATOM 4326 O O . GLN A 1 579 ? -34.136 -39.891 18.776 1.00 72.44 579 GLN A O 1
ATOM 4331 N N . GLY A 1 580 ? -34.177 -39.749 16.526 1.00 61.94 580 GLY A N 1
ATOM 4332 C CA . GLY A 1 580 ? -34.876 -38.471 16.377 1.00 61.94 580 GLY A CA 1
ATOM 4333 C C . GLY A 1 580 ? -35.817 -38.538 15.172 1.00 61.94 580 GLY A C 1
ATOM 4334 O O . GLY A 1 580 ? -36.181 -39.635 14.739 1.00 61.94 580 GLY A O 1
ATOM 4335 N N . GLU A 1 581 ? -36.194 -37.392 14.596 1.00 64.00 581 GLU A N 1
ATOM 4336 C CA . GLU A 1 581 ? -37.035 -37.358 13.390 1.00 64.00 581 GLU A CA 1
ATOM 4337 C C . GLU A 1 581 ? -36.500 -38.288 12.278 1.00 64.00 581 GLU A C 1
ATOM 4339 O O . GLU A 1 581 ? -35.371 -38.146 11.800 1.00 64.00 581 GLU A O 1
ATOM 4344 N N . ALA A 1 582 ? -37.363 -39.173 11.761 1.00 63.91 582 ALA A N 1
ATOM 4345 C CA . ALA A 1 582 ? -37.049 -40.072 10.641 1.00 63.91 582 ALA A CA 1
ATOM 4346 C C . ALA A 1 582 ? -36.690 -39.339 9.322 1.00 63.91 582 ALA A C 1
ATOM 4348 O O . ALA A 1 582 ? -36.273 -39.965 8.339 1.00 63.91 582 ALA A O 1
ATOM 4349 N N . SER A 1 583 ? -36.855 -38.011 9.299 1.00 83.69 583 SER A N 1
ATOM 4350 C CA . SER A 1 583 ? -36.520 -37.119 8.192 1.00 83.69 583 SER A CA 1
ATOM 4351 C C . SER A 1 583 ? -35.008 -36.904 8.021 1.00 83.69 583 SER A C 1
ATOM 4353 O O . SER A 1 583 ? -34.587 -36.519 6.932 1.00 83.69 583 SER A O 1
ATOM 4355 N N . PHE A 1 584 ? -34.169 -37.200 9.022 1.00 88.19 584 PHE A N 1
ATOM 4356 C CA . PHE A 1 584 ? -32.721 -36.965 8.957 1.00 88.19 584 PHE A CA 1
ATOM 4357 C C . PHE A 1 584 ? -31.900 -38.190 8.518 1.00 88.19 584 PHE A C 1
ATOM 4359 O O . PHE A 1 584 ? -32.327 -39.346 8.593 1.00 88.19 584 PHE A O 1
ATOM 4366 N N . ARG A 1 585 ? -30.689 -37.916 8.023 1.00 88.50 585 ARG A N 1
ATOM 4367 C CA . ARG A 1 585 ? -29.588 -38.867 7.809 1.00 88.50 585 ARG A CA 1
ATOM 4368 C C . ARG A 1 585 ? -28.296 -38.231 8.308 1.00 88.50 585 ARG A C 1
ATOM 4370 O O . ARG A 1 585 ? -28.123 -37.024 8.163 1.00 88.50 585 ARG A O 1
ATOM 4377 N N . GLY A 1 586 ? -27.390 -39.021 8.868 1.00 89.44 586 GLY A N 1
ATOM 4378 C CA . GLY A 1 586 ? -26.157 -38.501 9.444 1.00 89.44 586 GLY A CA 1
ATOM 4379 C C . GLY A 1 586 ? -25.558 -39.448 10.473 1.00 89.44 586 GLY A C 1
ATOM 4380 O O . GLY A 1 586 ? -25.875 -40.638 10.475 1.00 89.44 586 GLY A O 1
ATOM 4381 N N . PHE A 1 587 ? -24.723 -38.898 11.347 1.00 92.00 587 PHE A N 1
ATOM 4382 C CA . PHE A 1 587 ? -23.882 -39.639 12.279 1.00 92.00 587 PHE A CA 1
ATOM 4383 C C . PHE A 1 587 ? -23.449 -38.752 13.457 1.00 92.00 587 PHE A C 1
ATOM 4385 O O . PHE A 1 587 ? -23.652 -37.535 13.448 1.00 92.00 587 PHE A O 1
ATOM 4392 N N . ALA A 1 588 ? -22.867 -39.359 14.485 1.00 91.19 588 ALA A N 1
ATOM 4393 C CA . ALA A 1 588 ? -22.321 -38.675 15.644 1.00 91.19 588 ALA A CA 1
ATOM 4394 C C . ALA A 1 588 ? -20.859 -39.072 15.874 1.00 91.19 588 ALA A C 1
ATOM 4396 O O . ALA A 1 588 ? -20.514 -40.252 15.873 1.00 91.19 588 ALA A O 1
ATOM 4397 N N . VAL A 1 589 ? -20.010 -38.074 16.111 1.00 90.44 589 VAL A N 1
ATOM 4398 C CA . VAL A 1 589 ? -18.559 -38.216 16.260 1.00 90.44 589 VAL A CA 1
ATOM 4399 C C . VAL A 1 589 ? -18.166 -37.865 17.687 1.00 90.44 589 VAL A C 1
ATOM 4401 O O . VAL A 1 589 ? -18.485 -36.780 18.180 1.00 90.44 589 VAL A O 1
ATOM 4404 N N . ARG A 1 590 ? -17.409 -38.750 18.341 1.00 90.38 590 ARG A N 1
ATOM 4405 C CA . ARG A 1 590 ? -16.755 -38.455 19.623 1.00 90.38 590 ARG A CA 1
ATOM 4406 C C . ARG A 1 590 ? -15.241 -38.380 19.460 1.00 90.38 590 ARG A C 1
ATOM 4408 O O . ARG A 1 590 ? -14.642 -39.169 18.732 1.00 90.38 590 ARG A O 1
ATOM 4415 N N . GLY A 1 591 ? -14.608 -37.481 20.204 1.00 86.62 591 GLY A N 1
ATOM 4416 C CA . GLY A 1 591 ? -13.157 -37.444 20.314 1.00 86.62 591 GLY A CA 1
ATOM 4417 C C . GLY A 1 591 ? -12.658 -36.547 21.435 1.00 86.62 591 GLY A C 1
ATOM 4418 O O . GLY A 1 591 ? -13.433 -36.060 22.260 1.00 86.62 591 GLY A O 1
ATOM 4419 N N . ARG A 1 592 ? -11.341 -36.344 21.459 1.00 83.38 592 ARG A N 1
ATOM 4420 C CA . ARG A 1 592 ? -10.654 -35.437 22.391 1.00 83.38 592 ARG A CA 1
ATOM 4421 C C . ARG A 1 592 ? -10.074 -34.263 21.624 1.00 83.38 592 ARG A C 1
ATOM 4423 O O . ARG A 1 592 ? -9.536 -34.463 20.539 1.00 83.38 592 ARG A O 1
ATOM 4430 N N . GLY A 1 593 ? -10.158 -33.058 22.175 1.00 70.94 593 GLY A N 1
AT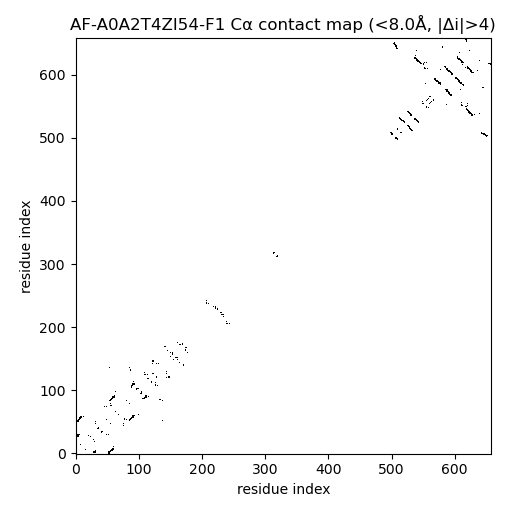OM 4431 C CA . GLY A 1 593 ? -9.571 -31.862 21.576 1.00 70.94 593 GLY A CA 1
ATOM 4432 C C . GLY A 1 593 ? -8.850 -31.009 22.611 1.00 70.94 593 GLY A C 1
ATOM 4433 O O . GLY A 1 593 ? -9.354 -30.801 23.712 1.00 70.94 593 GLY A O 1
ATOM 4434 N N . VAL A 1 594 ? -7.688 -30.476 22.235 1.00 63.84 594 VAL A N 1
ATOM 4435 C CA . VAL A 1 594 ? -6.989 -29.462 23.036 1.00 63.84 594 VAL A CA 1
ATOM 4436 C C . VAL A 1 594 ? -7.417 -28.086 22.542 1.00 63.84 594 VAL A C 1
ATOM 4438 O O . VAL A 1 594 ? -7.094 -27.691 21.418 1.00 63.84 594 VAL A O 1
ATOM 4441 N N . LEU A 1 595 ? -8.142 -27.342 23.376 1.00 56.44 595 LEU A N 1
ATOM 4442 C CA . LEU A 1 595 ? -8.547 -25.975 23.056 1.00 56.44 595 LEU A CA 1
ATOM 4443 C C . LEU A 1 595 ? -7.371 -25.032 23.354 1.00 56.44 595 LEU A C 1
ATOM 4445 O O . LEU A 1 595 ? -7.127 -24.656 24.495 1.00 56.44 595 LEU A O 1
ATOM 4449 N N . GLN A 1 596 ? -6.593 -24.703 22.319 1.00 48.41 596 GLN A N 1
ATOM 4450 C CA . GLN A 1 596 ? -5.395 -23.871 22.441 1.00 48.41 596 GLN A CA 1
ATOM 4451 C C . GLN A 1 596 ? -5.735 -22.384 22.248 1.00 48.41 596 GLN A C 1
ATOM 4453 O O . GLN A 1 596 ? -5.631 -21.849 21.145 1.00 48.41 596 GLN A O 1
ATOM 4458 N N . ALA A 1 597 ? -6.120 -21.718 23.338 1.00 43.16 597 ALA A N 1
ATOM 4459 C CA . ALA A 1 597 ? -5.996 -20.266 23.471 1.00 43.16 597 ALA A CA 1
ATOM 4460 C C . ALA A 1 597 ? -4.656 -19.942 24.158 1.00 43.16 597 ALA A C 1
ATOM 4462 O O . ALA A 1 597 ? -4.187 -20.733 24.974 1.00 43.16 597 ALA A O 1
ATOM 4463 N N . ASP A 1 598 ? -4.046 -18.787 23.865 1.00 39.56 598 ASP A N 1
ATOM 4464 C CA . ASP A 1 598 ? -2.613 -18.489 24.100 1.00 39.56 598 ASP A CA 1
ATOM 4465 C C . ASP A 1 598 ? -2.066 -18.624 25.544 1.00 39.56 598 ASP A C 1
ATOM 4467 O O . ASP A 1 598 ? -0.869 -18.430 25.758 1.00 39.56 598 ASP A O 1
ATOM 4471 N N . ARG A 1 599 ? -2.894 -18.941 26.552 1.00 38.09 599 ARG A N 1
ATOM 4472 C CA . ARG A 1 599 ? -2.465 -19.138 27.953 1.00 38.09 599 ARG A CA 1
ATOM 4473 C C . ARG A 1 599 ? -3.071 -20.332 28.700 1.00 38.09 599 ARG A C 1
ATOM 4475 O O . ARG A 1 599 ? -2.672 -20.557 29.837 1.00 38.09 599 ARG A O 1
ATOM 4482 N N . PHE A 1 600 ? -3.969 -21.118 28.100 1.00 41.03 600 PHE A N 1
ATOM 4483 C CA . PHE A 1 600 ? -4.580 -22.272 28.776 1.00 41.03 600 PHE A CA 1
ATOM 4484 C C . PHE A 1 600 ? -4.662 -23.487 27.847 1.00 41.03 600 PHE A C 1
ATOM 4486 O O . PHE A 1 600 ? -5.108 -23.378 26.707 1.00 41.03 600 PHE A O 1
ATOM 4493 N N . ARG A 1 601 ? -4.231 -24.651 28.350 1.00 54.25 601 ARG A N 1
ATOM 4494 C CA . ARG A 1 601 ? -4.533 -25.964 27.767 1.00 54.25 601 ARG A CA 1
ATOM 4495 C C . ARG A 1 601 ? -5.612 -26.612 28.622 1.00 54.25 601 ARG A C 1
ATOM 4497 O O . ARG A 1 601 ? -5.316 -27.050 29.731 1.00 54.25 601 ARG A O 1
ATOM 4504 N N . THR A 1 602 ? -6.828 -26.683 28.102 1.00 60.69 602 THR A N 1
ATOM 4505 C CA . THR A 1 602 ? -7.912 -27.466 28.700 1.00 60.69 602 THR A CA 1
ATOM 4506 C C . THR A 1 602 ? -8.167 -28.684 27.821 1.00 60.69 602 THR A C 1
ATOM 4508 O O . THR A 1 602 ? -8.499 -28.544 26.640 1.00 60.69 602 THR A O 1
ATOM 4511 N N . ASP A 1 603 ? -7.991 -29.875 28.394 1.00 72.69 603 ASP A N 1
ATOM 4512 C CA . ASP A 1 603 ? -8.356 -31.137 27.752 1.00 72.69 603 ASP A CA 1
ATOM 4513 C C . ASP A 1 603 ? -9.879 -31.283 27.802 1.00 72.69 603 ASP A C 1
ATOM 4515 O O . ASP A 1 603 ? -10.464 -31.530 28.861 1.00 72.69 603 ASP A O 1
ATOM 4519 N N . LEU A 1 604 ? -10.528 -31.100 26.652 1.00 83.44 604 LEU A N 1
ATOM 4520 C CA . LEU A 1 604 ? -11.977 -31.185 26.524 1.00 83.44 604 LEU A CA 1
ATOM 4521 C C . LEU A 1 604 ? -12.344 -32.382 25.645 1.00 83.44 604 LEU A C 1
ATOM 4523 O O . LEU A 1 604 ? -11.807 -32.578 24.549 1.00 83.44 604 LEU A O 1
ATOM 4527 N N . ASP A 1 605 ? -13.297 -33.175 26.125 1.00 88.38 605 ASP A N 1
ATOM 4528 C CA . ASP A 1 605 ? -13.990 -34.131 25.274 1.00 88.38 605 ASP A CA 1
ATOM 4529 C C . ASP A 1 605 ? -14.914 -33.338 24.333 1.00 88.38 605 ASP A C 1
ATOM 4531 O O . ASP A 1 605 ? -15.451 -32.275 24.680 1.00 88.38 605 ASP A O 1
ATOM 4535 N N . TYR A 1 606 ? -15.113 -33.865 23.128 1.00 90.56 606 TYR A N 1
ATOM 4536 C CA . TYR A 1 606 ? -16.115 -33.358 22.206 1.00 90.56 606 TYR A CA 1
ATOM 4537 C C . TYR A 1 606 ? -17.081 -34.447 21.764 1.00 90.56 606 TYR A C 1
ATOM 4539 O O . TYR A 1 606 ? -16.719 -35.615 21.605 1.00 90.56 606 TYR A O 1
ATOM 4547 N N . TYR A 1 607 ? -18.317 -34.022 21.525 1.00 92.81 607 TYR A N 1
ATOM 4548 C CA . TYR A 1 607 ? -19.358 -34.828 20.912 1.00 92.81 607 TYR A CA 1
ATOM 4549 C C . TYR A 1 607 ? -20.068 -33.968 19.872 1.00 92.81 607 TYR A C 1
ATOM 4551 O O . TYR A 1 607 ? -20.665 -32.951 20.221 1.00 92.81 607 TYR A O 1
ATOM 4559 N N . ASP A 1 608 ? -19.960 -34.334 18.600 1.00 92.94 608 ASP A N 1
ATOM 4560 C CA . ASP A 1 608 ? -20.667 -33.658 17.518 1.00 92.94 608 ASP A CA 1
ATOM 4561 C C . ASP A 1 608 ? -21.735 -34.578 16.939 1.00 92.94 608 ASP A C 1
ATOM 4563 O O . ASP A 1 608 ? -21.492 -35.762 16.723 1.00 92.94 608 ASP A O 1
ATOM 4567 N N . LEU A 1 609 ? -22.899 -34.019 16.638 1.00 93.38 609 LEU A N 1
ATOM 4568 C CA . LEU A 1 609 ? -23.968 -34.681 15.905 1.00 93.38 609 LEU A CA 1
ATOM 4569 C C . LEU A 1 609 ? -24.129 -33.956 14.568 1.00 93.38 609 LEU A C 1
ATOM 4571 O O . LEU A 1 609 ? -24.396 -32.752 14.535 1.00 93.38 609 LEU A O 1
ATOM 4575 N N . VAL A 1 610 ? -23.927 -34.689 13.475 1.00 92.69 610 VAL A N 1
ATOM 4576 C CA . VAL A 1 610 ? -23.921 -34.183 12.099 1.00 92.69 610 VAL A CA 1
ATOM 4577 C C . VAL A 1 610 ? -25.111 -34.780 11.359 1.00 92.69 610 VAL A C 1
ATOM 4579 O O . VAL A 1 610 ? -25.212 -35.999 11.233 1.00 92.69 610 VAL A O 1
ATOM 4582 N N . ALA A 1 611 ? -26.015 -33.945 10.853 1.00 92.44 611 ALA A N 1
ATOM 4583 C CA . ALA A 1 611 ? -27.249 -34.400 10.223 1.00 92.44 611 ALA A CA 1
ATOM 4584 C C . ALA A 1 611 ? -27.626 -33.576 8.985 1.00 92.44 611 ALA A C 1
ATOM 4586 O O . ALA A 1 611 ? -27.390 -32.377 8.897 1.00 92.44 611 ALA A O 1
ATOM 4587 N N . GLN A 1 612 ? -28.269 -34.223 8.023 1.00 90.69 612 GLN A N 1
ATOM 4588 C CA . GLN A 1 612 ? -28.777 -33.638 6.785 1.00 90.69 612 GLN A CA 1
ATOM 4589 C C . GLN A 1 612 ? -30.209 -34.140 6.593 1.00 90.69 612 GLN A C 1
ATOM 4591 O O . GLN A 1 612 ? -30.489 -35.336 6.730 1.00 90.69 612 GLN A O 1
ATOM 4596 N N . ARG A 1 613 ? -31.141 -33.223 6.334 1.00 89.75 613 ARG A N 1
ATOM 4597 C CA . ARG A 1 613 ? -32.563 -33.555 6.192 1.00 89.75 613 ARG A CA 1
ATOM 4598 C C . ARG A 1 613 ? -32.827 -34.110 4.792 1.00 89.75 613 ARG A C 1
ATOM 4600 O O . ARG A 1 613 ? -32.349 -33.564 3.797 1.00 89.75 613 ARG A O 1
ATOM 4607 N N . ARG A 1 614 ? -33.616 -35.181 4.687 1.00 84.19 614 ARG A N 1
ATOM 4608 C CA . ARG A 1 614 ? -34.103 -35.707 3.403 1.00 84.19 614 ARG A CA 1
ATOM 4609 C C . ARG A 1 614 ? -34.900 -34.603 2.696 1.00 84.19 614 ARG A C 1
ATOM 4611 O O . ARG A 1 614 ? -35.843 -34.071 3.268 1.00 84.19 614 ARG A O 1
ATOM 4618 N N . GLY A 1 615 ? -34.501 -34.264 1.471 1.00 82.62 615 GLY A N 1
ATOM 4619 C CA . GLY A 1 615 ? -35.076 -33.154 0.698 1.00 82.62 615 GLY A CA 1
ATOM 4620 C C . GLY A 1 615 ? -34.322 -31.820 0.808 1.00 82.62 615 GLY A C 1
ATOM 4621 O O . GLY A 1 615 ? -34.571 -30.934 -0.002 1.00 82.62 615 GLY A O 1
ATOM 4622 N N . GLU A 1 616 ? -33.352 -31.679 1.720 1.00 83.19 616 GLU A N 1
ATOM 4623 C CA . GLU A 1 616 ? -32.524 -30.467 1.863 1.00 83.19 616 GLU A CA 1
ATOM 4624 C C . GLU A 1 616 ? -31.015 -30.783 1.720 1.00 83.19 616 GLU A C 1
ATOM 4626 O O . GLU A 1 616 ? -30.242 -30.539 2.648 1.00 83.19 616 GLU A O 1
ATOM 4631 N N . PRO A 1 617 ? -30.543 -31.321 0.573 1.00 78.06 617 PRO A N 1
ATOM 4632 C CA . PRO A 1 617 ? -29.151 -31.761 0.425 1.00 78.06 617 PRO A CA 1
ATOM 4633 C C . PRO A 1 617 ? -28.134 -30.620 0.590 1.00 78.06 617 PRO A C 1
ATOM 4635 O O . PRO A 1 617 ? -27.045 -30.843 1.106 1.00 78.06 617 PRO A O 1
ATOM 4638 N N . GLY A 1 618 ? -28.501 -29.382 0.245 1.00 82.69 618 GLY A N 1
ATOM 4639 C CA . GLY A 1 618 ? -27.618 -28.217 0.362 1.00 82.69 618 GLY A CA 1
ATOM 4640 C C . GLY A 1 618 ? -27.291 -27.765 1.795 1.00 82.69 618 GLY A C 1
ATOM 4641 O O . GLY A 1 618 ? -26.623 -26.738 1.939 1.00 82.69 618 GLY A O 1
ATOM 4642 N N . VAL A 1 619 ? -27.771 -28.455 2.842 1.00 87.12 619 VAL A N 1
ATOM 4643 C CA . VAL A 1 619 ? -27.646 -28.018 4.244 1.00 87.12 619 VAL A CA 1
ATOM 4644 C C . VAL A 1 619 ? -27.242 -29.150 5.187 1.00 87.12 619 VAL A C 1
ATOM 4646 O O . VAL A 1 619 ? -27.901 -30.185 5.254 1.00 87.12 619 VAL A O 1
ATOM 4649 N N . VAL A 1 620 ? -26.201 -28.899 5.985 1.00 90.25 620 VAL A N 1
ATOM 4650 C CA . VAL A 1 620 ? -25.770 -29.766 7.088 1.00 90.25 620 VAL A CA 1
ATOM 4651 C C . VAL A 1 620 ? -26.039 -29.074 8.420 1.00 90.25 620 VAL A C 1
ATOM 4653 O O . VAL A 1 620 ? -25.474 -28.021 8.722 1.00 90.25 620 VAL A O 1
ATOM 4656 N N . TYR A 1 621 ? -26.901 -29.684 9.219 1.00 91.38 621 TYR A N 1
ATOM 4657 C CA . TYR A 1 621 ? -27.148 -29.342 10.611 1.00 91.38 621 TYR A CA 1
ATOM 4658 C C . TYR A 1 621 ? -26.056 -29.969 11.474 1.00 91.38 621 TYR A C 1
ATOM 4660 O O . TYR A 1 621 ? -25.714 -31.140 11.309 1.00 91.38 621 TYR A O 1
ATOM 4668 N N . LEU A 1 622 ? -25.492 -29.180 12.379 1.00 93.06 622 LEU A N 1
ATOM 4669 C CA . LEU A 1 622 ? -24.375 -29.594 13.213 1.00 93.06 622 LEU A CA 1
ATOM 4670 C C . LEU A 1 622 ? -24.590 -29.094 14.640 1.00 93.06 622 LEU A C 1
ATOM 4672 O O . LEU A 1 622 ? -24.630 -27.882 14.875 1.00 93.06 622 LEU A O 1
ATOM 4676 N N . VAL A 1 623 ? -24.699 -30.038 15.575 1.00 93.81 623 VAL A N 1
ATOM 4677 C CA . VAL A 1 623 ? -24.727 -29.793 17.021 1.00 93.81 623 VAL A CA 1
ATOM 4678 C C . VAL A 1 623 ? -23.358 -30.160 17.582 1.00 93.81 623 VAL A C 1
ATOM 4680 O O . VAL A 1 623 ? -22.988 -31.329 17.572 1.00 93.81 623 VAL A O 1
ATOM 4683 N N . GLN A 1 624 ? -22.596 -29.176 18.050 1.00 93.00 624 GLN A N 1
ATOM 4684 C CA . GLN A 1 624 ? -21.253 -29.361 18.599 1.00 93.00 624 GLN A CA 1
ATOM 4685 C C . GLN A 1 624 ? -21.263 -29.178 20.111 1.00 93.00 624 GLN A C 1
ATOM 4687 O O . GLN A 1 624 ? -21.501 -28.072 20.585 1.00 93.00 624 GLN A O 1
ATOM 4692 N N . ALA A 1 625 ? -20.950 -30.222 20.871 1.00 93.00 625 ALA A N 1
ATOM 4693 C CA . ALA A 1 625 ? -20.761 -30.136 22.313 1.00 93.00 625 ALA A CA 1
ATOM 4694 C C . ALA A 1 625 ? -19.274 -30.206 22.682 1.00 93.00 625 ALA A C 1
ATOM 4696 O O . ALA A 1 625 ? -18.526 -31.037 22.154 1.00 93.00 625 ALA A O 1
ATOM 4697 N N . ARG A 1 626 ? -18.839 -29.327 23.584 1.00 92.38 626 ARG A N 1
ATOM 4698 C CA . ARG A 1 626 ? -17.499 -29.296 24.192 1.00 92.38 626 ARG A CA 1
ATOM 4699 C C . ARG A 1 626 ? -17.667 -29.302 25.698 1.00 92.38 626 ARG A C 1
ATOM 4701 O O . ARG A 1 626 ? -18.552 -28.610 26.190 1.00 92.38 626 ARG A O 1
ATOM 4708 N N . PHE A 1 627 ? -16.882 -30.107 26.407 1.00 92.19 627 PHE A N 1
ATOM 4709 C CA . PHE A 1 627 ? -17.039 -30.258 27.852 1.00 92.19 627 PHE A CA 1
ATOM 4710 C C . PHE A 1 627 ? -15.835 -30.930 28.525 1.00 92.19 627 PHE A C 1
ATOM 4712 O O . PHE A 1 627 ? -15.144 -31.742 27.902 1.00 92.19 627 PHE A O 1
ATOM 4719 N N . PRO A 1 628 ? -15.607 -30.670 29.824 1.00 90.75 628 PRO A N 1
ATOM 4720 C CA . PRO A 1 628 ? -14.676 -31.457 30.622 1.00 90.75 628 PRO A CA 1
ATOM 4721 C C . PRO A 1 628 ? -15.095 -32.928 30.690 1.00 90.75 628 PRO A C 1
ATOM 4723 O O . PRO A 1 628 ? -16.280 -33.256 30.780 1.00 90.75 628 PRO A O 1
ATOM 4726 N N . ARG A 1 629 ? -14.111 -33.832 30.708 1.00 88.19 629 ARG A N 1
ATOM 4727 C CA . ARG A 1 629 ? -14.327 -35.291 30.688 1.00 88.19 629 ARG A CA 1
ATOM 4728 C C . ARG A 1 629 ? -15.248 -35.806 31.806 1.00 88.19 629 ARG A C 1
ATOM 4730 O O . ARG A 1 629 ? -15.966 -36.780 31.591 1.00 88.19 629 ARG A O 1
ATOM 4737 N N . SER A 1 630 ? -15.259 -35.152 32.969 1.00 90.75 630 SER A N 1
ATOM 4738 C CA . SER A 1 630 ? -16.158 -35.465 34.093 1.00 90.75 630 SER A CA 1
ATOM 4739 C C . SER A 1 630 ? -17.645 -35.340 33.738 1.00 90.75 630 SER A C 1
ATOM 4741 O O . SER A 1 630 ? -18.460 -36.076 34.285 1.00 90.75 630 SER A O 1
ATOM 4743 N N . MET A 1 631 ? -17.997 -34.466 32.792 1.00 93.12 631 MET A N 1
ATOM 4744 C CA . MET A 1 631 ? -19.379 -34.191 32.383 1.00 93.12 631 MET A CA 1
ATOM 4745 C C . MET A 1 631 ? -19.822 -34.989 31.149 1.00 93.12 631 MET A C 1
ATOM 4747 O O . MET A 1 631 ? -20.955 -34.844 30.697 1.00 93.12 631 MET A O 1
ATOM 4751 N N . ALA A 1 632 ? -18.968 -35.852 30.587 1.00 90.81 632 ALA A N 1
ATOM 4752 C CA . ALA A 1 632 ? -19.228 -36.482 29.291 1.00 90.81 632 ALA A CA 1
ATOM 4753 C C . ALA A 1 632 ? -20.555 -37.261 29.225 1.00 90.81 632 ALA A C 1
ATOM 4755 O O . ALA A 1 632 ? -21.272 -37.177 28.230 1.00 90.81 632 ALA A O 1
ATOM 4756 N N . GLY A 1 633 ? -20.912 -37.989 30.288 1.00 91.56 633 GLY A N 1
ATOM 4757 C CA . GLY A 1 633 ? -22.174 -38.732 30.339 1.00 91.56 633 GLY A CA 1
ATOM 4758 C C . GLY A 1 633 ? -23.414 -37.834 30.405 1.00 91.56 633 GLY A C 1
ATOM 4759 O O . GLY A 1 633 ? -24.445 -38.180 29.838 1.00 91.56 633 GLY A O 1
ATOM 4760 N N . GLU A 1 634 ? -23.322 -36.688 31.076 1.00 93.81 634 GLU A N 1
ATOM 4761 C CA . GLU A 1 634 ? -24.398 -35.696 31.171 1.00 93.81 634 GLU A CA 1
ATOM 4762 C C . GLU A 1 634 ? -24.575 -34.951 29.850 1.00 93.81 634 GLU A C 1
ATOM 4764 O O . GLU A 1 634 ? -25.660 -34.960 29.275 1.00 93.81 634 GLU A O 1
ATOM 4769 N N . MET A 1 635 ? -23.485 -34.413 29.309 1.00 94.19 635 MET A N 1
ATOM 4770 C CA . MET A 1 635 ? -23.496 -33.620 28.083 1.00 94.19 635 MET A CA 1
ATOM 4771 C C . MET A 1 635 ? -24.003 -34.413 26.877 1.00 94.19 635 MET A C 1
ATOM 4773 O O . MET A 1 635 ? -24.795 -33.891 26.096 1.00 94.19 635 MET A O 1
ATOM 4777 N N . ILE A 1 636 ? -23.616 -35.688 26.742 1.00 92.88 636 ILE A N 1
ATOM 4778 C CA . ILE A 1 636 ? -24.128 -36.557 25.671 1.00 92.88 636 ILE A CA 1
ATOM 4779 C C . ILE A 1 636 ? -25.641 -36.785 25.833 1.00 92.88 636 ILE A C 1
ATOM 4781 O O . ILE A 1 636 ? -26.371 -36.664 24.850 1.00 92.88 636 ILE A O 1
ATOM 4785 N N . ARG A 1 637 ? -26.142 -37.033 27.056 1.00 93.19 637 ARG A N 1
ATOM 4786 C CA . ARG A 1 637 ? -27.592 -37.163 27.308 1.00 93.19 637 ARG A CA 1
ATOM 4787 C C . ARG A 1 637 ? -28.349 -35.878 26.975 1.00 93.19 637 ARG A C 1
ATOM 4789 O O . ARG A 1 637 ? -29.399 -35.954 26.346 1.00 93.19 637 ARG A O 1
ATOM 4796 N N . SER A 1 638 ? -27.817 -34.716 27.342 1.00 93.06 638 SER A N 1
ATOM 4797 C CA . SER A 1 638 ? -28.455 -33.426 27.062 1.00 93.06 638 SER A CA 1
ATOM 4798 C C . SER A 1 638 ? -28.464 -33.088 25.568 1.00 93.06 638 SER A C 1
ATOM 4800 O O . SER A 1 638 ? -29.472 -32.598 25.065 1.00 93.06 638 SER A O 1
ATOM 4802 N N . VAL A 1 639 ? -27.408 -33.432 24.820 1.00 93.06 639 VAL A N 1
ATOM 4803 C CA . VAL A 1 639 ? -27.402 -33.337 23.346 1.00 93.06 639 VAL A CA 1
ATOM 4804 C C . VAL A 1 639 ? -28.418 -34.295 22.718 1.00 93.06 639 VAL A C 1
ATOM 4806 O O . VAL A 1 639 ? -29.100 -33.915 21.770 1.00 93.06 639 VAL A O 1
ATOM 4809 N N . HIS A 1 640 ? -28.560 -35.519 23.239 1.00 92.81 640 HIS A N 1
ATOM 4810 C CA . HIS A 1 640 ? -29.566 -36.479 22.757 1.00 92.81 640 HIS A CA 1
ATOM 4811 C C . HIS A 1 640 ? -30.994 -36.002 23.041 1.00 92.81 640 HIS A C 1
ATOM 4813 O O . HIS A 1 640 ? -31.850 -36.122 22.170 1.00 92.81 640 HIS A O 1
ATOM 4819 N N . ALA A 1 641 ? -31.245 -35.423 24.218 1.00 90.06 641 ALA A N 1
ATOM 4820 C CA . ALA A 1 641 ? -32.534 -34.827 24.566 1.00 90.06 641 ALA A CA 1
ATOM 4821 C C . ALA A 1 641 ? -32.877 -33.645 23.642 1.00 90.06 641 ALA A C 1
ATOM 4823 O O . ALA A 1 641 ? -33.961 -33.619 23.068 1.00 90.06 641 ALA A O 1
ATOM 4824 N N . LEU A 1 642 ? -31.925 -32.731 23.414 1.00 92.06 642 LEU A N 1
ATOM 4825 C CA . LEU A 1 642 ? -32.072 -31.630 22.455 1.00 92.06 642 LEU A CA 1
ATOM 4826 C C . LEU A 1 642 ? -32.392 -32.145 21.047 1.00 92.06 642 LEU A C 1
ATOM 4828 O O . LEU A 1 642 ? -33.287 -31.622 20.388 1.00 92.06 642 LEU A O 1
ATOM 4832 N N . TRP A 1 643 ? -31.663 -33.167 20.588 1.00 92.69 643 TRP A N 1
ATOM 4833 C CA . TRP A 1 643 ? -31.834 -33.748 19.256 1.00 92.69 643 TRP A CA 1
ATOM 4834 C C . TRP A 1 643 ? -33.189 -34.435 19.067 1.00 92.69 643 TRP A C 1
ATOM 4836 O O . TRP A 1 643 ? -33.771 -34.358 17.987 1.00 92.69 643 TRP A O 1
ATOM 4846 N N . LYS A 1 644 ? -33.712 -35.080 20.114 1.00 91.12 644 LYS A N 1
ATOM 4847 C CA . LYS A 1 644 ? -35.025 -35.733 20.088 1.00 91.12 644 LYS A CA 1
ATOM 4848 C C . LYS A 1 644 ? -36.156 -34.744 19.780 1.00 91.12 644 LYS A C 1
ATOM 4850 O O . LYS A 1 644 ? -37.065 -35.093 19.033 1.00 91.12 644 LYS A O 1
ATOM 4855 N N . ASP A 1 645 ? -36.057 -33.524 20.307 1.00 89.75 645 ASP A N 1
ATOM 4856 C CA . ASP A 1 645 ? -37.065 -32.466 20.160 1.00 89.75 645 ASP A CA 1
ATOM 4857 C C . ASP A 1 645 ? -36.714 -31.446 19.049 1.00 89.75 645 ASP A C 1
ATOM 4859 O O . ASP A 1 645 ? -37.319 -30.368 18.979 1.00 89.75 645 ASP A O 1
ATOM 4863 N N . PHE A 1 646 ? -35.720 -31.763 18.203 1.00 91.38 646 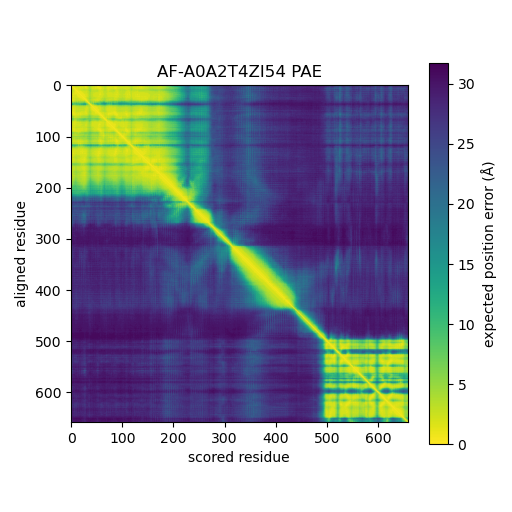PHE A N 1
ATOM 4864 C CA . PHE A 1 646 ? -35.215 -30.897 17.136 1.00 91.38 646 PHE A CA 1
ATOM 4865 C C . PHE A 1 646 ? -36.112 -30.928 15.889 1.00 91.38 646 PHE A C 1
ATOM 4867 O O . PHE A 1 646 ? -36.148 -31.906 15.142 1.00 91.38 646 PHE A O 1
ATOM 4874 N N . GLU A 1 647 ? -36.776 -29.806 15.620 1.00 90.06 647 GLU A N 1
ATOM 4875 C CA . GLU A 1 647 ? -37.629 -29.579 14.450 1.00 90.06 647 GLU A CA 1
ATOM 4876 C C . GLU A 1 647 ? -37.038 -28.501 13.534 1.00 90.06 647 GLU A C 1
ATOM 4878 O O . GLU A 1 647 ? -36.497 -27.497 14.003 1.00 90.06 647 GLU A O 1
ATOM 4883 N N . VAL A 1 648 ? -37.218 -28.653 12.217 1.00 87.94 648 VAL A N 1
ATOM 4884 C CA . VAL A 1 648 ? -36.877 -27.623 11.217 1.00 87.94 648 VAL A CA 1
ATOM 4885 C C . VAL A 1 648 ? -38.127 -26.822 10.860 1.00 87.94 648 VAL A C 1
ATOM 4887 O O . VAL A 1 648 ? -39.045 -27.330 10.216 1.00 87.94 648 VAL A O 1
ATOM 4890 N N . THR A 1 649 ? -38.144 -25.557 11.277 1.00 81.50 649 THR A N 1
ATOM 4891 C CA . THR A 1 649 ? -39.337 -24.698 11.369 1.00 81.50 649 THR A CA 1
ATOM 4892 C C . THR A 1 649 ? -39.514 -23.701 10.225 1.00 81.50 649 THR A C 1
ATOM 4894 O O . THR A 1 649 ? -40.559 -23.051 10.169 1.00 81.50 649 THR A O 1
ATOM 4897 N N . GLY A 1 650 ? -38.538 -23.552 9.320 1.00 72.00 650 GLY A N 1
ATOM 4898 C CA . GLY A 1 650 ? -38.606 -22.535 8.264 1.00 72.00 650 GLY A CA 1
ATOM 4899 C C . GLY A 1 650 ? -37.856 -22.881 6.971 1.00 72.00 650 GLY A C 1
ATOM 4900 O O . GLY A 1 650 ? -36.765 -23.460 7.017 1.00 72.00 650 GLY A O 1
ATOM 4901 N N . PRO A 1 651 ? -38.411 -22.516 5.797 1.00 60.38 651 PRO A N 1
ATOM 4902 C CA . PRO A 1 651 ? -37.807 -22.804 4.505 1.00 60.38 651 PRO A CA 1
ATOM 4903 C C . PRO A 1 651 ? -36.692 -21.804 4.178 1.00 60.38 651 PRO A C 1
ATOM 4905 O O . PRO A 1 651 ? -36.926 -20.607 4.018 1.00 60.38 651 PRO A O 1
ATOM 4908 N N . ARG A 1 652 ? -35.468 -22.299 3.973 1.00 56.97 652 ARG A N 1
ATOM 4909 C CA . ARG A 1 652 ? -34.434 -21.524 3.271 1.00 56.97 652 ARG A CA 1
ATOM 4910 C C . ARG A 1 652 ? -33.647 -22.429 2.338 1.00 56.97 652 ARG A C 1
ATOM 4912 O O . ARG A 1 652 ? -32.775 -23.183 2.783 1.00 56.97 652 ARG A O 1
ATOM 4919 N N . ALA A 1 653 ? -33.964 -22.327 1.050 1.00 50.88 653 ALA A N 1
ATOM 4920 C CA . ALA A 1 653 ? -33.197 -22.936 -0.022 1.00 50.88 653 ALA A CA 1
ATOM 4921 C C . ALA A 1 653 ? -31.818 -22.264 -0.097 1.00 50.88 653 ALA A C 1
ATOM 4923 O O . ALA A 1 653 ? -31.659 -21.189 -0.675 1.00 50.88 653 ALA A O 1
ATOM 4924 N N . TYR A 1 654 ? -30.806 -22.902 0.490 1.00 59.25 654 TYR A N 1
ATOM 4925 C CA . TYR A 1 654 ? -29.453 -22.716 -0.020 1.00 59.25 654 TYR A CA 1
ATOM 4926 C C . TYR A 1 654 ? -29.421 -23.314 -1.433 1.00 59.25 654 TYR A C 1
ATOM 4928 O O . TYR A 1 654 ? -30.035 -24.364 -1.636 1.00 59.25 654 TYR A O 1
ATOM 4936 N N . PRO A 1 655 ? -28.754 -22.678 -2.413 1.00 56.84 655 PRO A N 1
ATOM 4937 C CA . PRO A 1 655 ? -28.694 -23.207 -3.770 1.00 56.84 655 PRO A CA 1
ATOM 4938 C C . PRO A 1 655 ? -28.097 -24.616 -3.738 1.00 56.84 655 PRO A C 1
ATOM 4940 O O . PRO A 1 655 ? -26.937 -24.794 -3.367 1.00 56.84 655 PRO A O 1
ATOM 4943 N N . THR A 1 656 ? -28.905 -25.605 -4.119 1.00 53.97 656 THR A N 1
ATOM 4944 C CA . THR A 1 656 ? -28.617 -27.045 -4.041 1.00 53.97 656 THR A CA 1
ATOM 4945 C C . THR A 1 656 ? -27.677 -27.503 -5.156 1.00 53.97 656 THR A C 1
ATOM 4947 O O . THR A 1 656 ? -27.950 -28.483 -5.842 1.00 53.97 656 THR A O 1
ATOM 4950 N N . ARG A 1 657 ? -26.574 -26.775 -5.366 1.00 57.22 657 ARG A N 1
ATOM 4951 C CA . ARG A 1 657 ? -25.438 -27.243 -6.169 1.00 57.22 657 ARG A CA 1
ATOM 4952 C C . ARG A 1 657 ? -24.595 -28.187 -5.308 1.00 57.22 657 ARG A C 1
ATOM 4954 O O . ARG A 1 657 ? -23.538 -27.802 -4.805 1.00 57.22 657 ARG A O 1
ATOM 4961 N N . CYS A 1 658 ? -25.166 -29.367 -5.095 1.00 55.38 658 CYS A N 1
ATOM 4962 C CA . CYS A 1 658 ? -24.468 -30.598 -4.764 1.00 55.38 658 CYS A CA 1
ATOM 4963 C C . CYS A 1 658 ? -24.235 -31.314 -6.097 1.00 55.38 658 CYS A C 1
ATOM 4965 O O . CYS A 1 658 ? -25.255 -31.543 -6.785 1.00 55.38 658 CYS A O 1
#

Nearest PDB structures (foldseek):
  4c6r-assembly4_D  TM=5.301E-01  e=4.079E-03  Arabidopsis thaliana
  4c6t-assembly1_A  TM=6.177E-01  e=3.311E-01  Arabidopsis thaliana
  1ut7-assembly1_B  TM=4.607E-01  e=1.355E+00  Arabidopsis thaliana
  4bl3-assembly2_B  TM=4.031E-01  e=7.713E-01  Staphylococcus aureus
  3swm-assembly1_B  TM=4.455E-01  e=1.901E+00  Arabidopsis thaliana